Protein AF-A0A813E213-F1 (afdb_monomer_lite)

Organism: Polarella glacialis (NCBI:txid89957)

Secondary structure (DSSP, 8-state):
------GGG-HHHHHHHTT----EEEEE-GGGTGGGT---SS-TTTSGGGG-GGG--SSGGGGGBHHHHHH--HHHHHHHHHSS--SPPP-HHHHHHHHHHHTT-EEEEEE---S-HHHHTT--TTTEEETTEEEEEEEETTT--EE-HHHHHHHHHTT---B-TTS-BEEEEEPPBTSPPPHHHHHHHHHHHTT-SEEEEES----STTTTTHHHHS-TTS-EEEEESS--GGG---TT-EEEES-HHHHHHHSHHHHHTTTTTHHHHHHHHHHHHT-TT-HHHHHHHHHHHHHHHTT---HHHHHHHHHHHHHHTTSTTTHHHHHHSTHHHHHHHHHHHHGGG--HHHHHHHHHHHHHHHHTTS----HHHHHHHHHHHHHHHHH-TTS-GGGG---

InterPro domains:
  IPR003000 Sirtuin family [PF02146] (29-210)
  IPR026590 Sirtuin family, catalytic core domain [PS50305] (2-296)
  IPR026591 Sirtuin, catalytic core small domain superfamily [G3DSA:3.30.1600.10] (35-182)
  IPR029035 DHS-like NAD/FAD-binding domain superfamily [SSF52467] (14-254)
  IPR050134 NAD-dependent sirtuin protein deacylases [PTHR11085] (22-253)

Sequence (399 aa):
MEGTEDLDSHPIVQRLRRGEFCNVVVLAGAGISVSAGIPDFRSPGTGLYENLQEYDLPEPEAIFSLSYFRQNPEPFTRLAKELWPVDAQPTVSHLFVRVLERKGFLRRHFTQNIDGLDSAAGISEQRLVKAHGSFGAGHCIDCNRAFHEDRLREHIFGGKVARCSCKGLVKPDIVFFGEDLPAKFRTCSKQDFDRCDLVLCMGTSLQVEPFASLVTRAPACVPRILINLNLPEAFRRRPADLVLLGECDHMIWKEDTLMLILQNTSASSLAWSFAKLGVQDSGELFQALAEELEGRLAGELTAQGLANVAWAFGTAAGLASFARTAEQSGLFRVIAREAAGKLRTFRPKELTNLLQAFARAKDTGSLQMAPELQQLLEASVKTVAEKAPDCDPRDLCIL

pLDDT: mean 80.22, std 14.85, range [29.75, 98.62]

Radius of gyration: 25.27 Å; chains: 1; bounding box: 57×55×79 Å

Structure (mmCIF, N/CA/C/O backbone):
data_AF-A0A813E213-F1
#
_entry.id   AF-A0A813E213-F1
#
loop_
_atom_site.group_PDB
_atom_site.id
_atom_site.type_symbol
_atom_site.label_atom_id
_atom_site.label_alt_id
_atom_site.label_comp_id
_atom_site.label_asym_id
_atom_site.label_entity_id
_atom_site.label_seq_id
_atom_site.pdbx_PDB_ins_code
_atom_site.Cartn_x
_atom_site.Cartn_y
_atom_site.Cartn_z
_atom_site.occupancy
_atom_site.B_iso_or_equiv
_atom_site.auth_seq_id
_atom_site.auth_comp_id
_atom_site.auth_asym_id
_atom_site.auth_atom_id
_atom_site.pdbx_PDB_model_num
ATOM 1 N N . MET A 1 1 ? 26.684 -13.477 3.607 1.00 29.75 1 MET A N 1
ATOM 2 C CA . MET A 1 1 ? 26.807 -12.976 2.224 1.00 29.75 1 MET A CA 1
ATOM 3 C C . MET A 1 1 ? 25.872 -13.809 1.369 1.00 29.75 1 MET A C 1
ATOM 5 O O . MET A 1 1 ? 26.283 -14.846 0.869 1.00 29.75 1 MET A O 1
ATOM 9 N N . GLU A 1 2 ? 24.597 -13.432 1.309 1.00 32.31 2 GLU A N 1
ATOM 10 C CA . GLU A 1 2 ? 23.668 -14.016 0.338 1.00 32.31 2 GLU A CA 1
ATOM 11 C C . GLU A 1 2 ? 23.851 -13.259 -0.974 1.00 32.31 2 GLU A C 1
ATOM 13 O O . GLU A 1 2 ? 23.888 -12.029 -0.982 1.00 32.31 2 GLU A O 1
ATOM 18 N N . GLY A 1 3 ? 24.104 -14.009 -2.047 1.00 36.16 3 GLY A N 1
ATOM 19 C CA . GLY A 1 3 ? 24.396 -13.460 -3.362 1.00 36.16 3 GLY A CA 1
ATOM 20 C C . GLY A 1 3 ? 23.239 -12.600 -3.844 1.00 36.16 3 GLY A C 1
ATOM 21 O O . GLY A 1 3 ? 22.085 -13.014 -3.784 1.00 36.16 3 GLY A O 1
ATOM 22 N N . THR A 1 4 ? 23.562 -11.404 -4.321 1.00 44.28 4 THR A N 1
ATOM 23 C CA . THR A 1 4 ? 22.661 -10.600 -5.138 1.00 44.28 4 THR A CA 1
ATOM 24 C C . THR A 1 4 ? 22.302 -11.441 -6.360 1.00 44.28 4 THR A C 1
ATOM 26 O O . THR A 1 4 ? 23.140 -11.617 -7.246 1.00 44.28 4 THR A O 1
ATOM 29 N N . GLU A 1 5 ? 21.110 -12.046 -6.363 1.00 57.72 5 GLU A N 1
ATOM 30 C CA . GLU A 1 5 ? 20.527 -12.608 -7.580 1.00 57.72 5 GLU A CA 1
ATOM 31 C C . GLU A 1 5 ? 20.592 -11.513 -8.646 1.00 57.72 5 GLU A C 1
ATOM 33 O O . GLU A 1 5 ? 20.189 -10.376 -8.396 1.00 57.72 5 GLU A O 1
ATOM 38 N N . ASP A 1 6 ? 21.165 -11.837 -9.804 1.00 69.00 6 ASP A N 1
ATOM 39 C CA . ASP A 1 6 ? 21.170 -10.934 -10.947 1.00 69.00 6 ASP A CA 1
ATOM 40 C C . ASP A 1 6 ? 19.717 -10.698 -11.368 1.00 69.00 6 ASP A C 1
ATOM 42 O O . ASP A 1 6 ? 19.072 -11.546 -11.993 1.00 69.00 6 ASP A O 1
ATOM 46 N N . LEU A 1 7 ? 19.173 -9.561 -10.937 1.00 72.75 7 LEU A N 1
ATOM 47 C CA . LEU A 1 7 ? 17.757 -9.281 -11.067 1.00 72.75 7 LEU A CA 1
ATOM 48 C C . LEU A 1 7 ? 17.346 -9.206 -12.541 1.00 72.75 7 LEU A C 1
ATOM 50 O O . LEU A 1 7 ? 16.249 -9.637 -12.892 1.00 72.75 7 LEU A O 1
ATOM 54 N N . ASP A 1 8 ? 18.242 -8.742 -13.413 1.00 70.06 8 ASP A N 1
ATOM 55 C CA . ASP A 1 8 ? 17.998 -8.596 -14.847 1.00 70.06 8 ASP A CA 1
ATOM 56 C C . ASP A 1 8 ? 17.714 -9.932 -15.542 1.00 70.06 8 ASP A C 1
ATOM 58 O O . ASP A 1 8 ? 16.922 -9.993 -16.494 1.00 70.06 8 ASP A O 1
ATOM 62 N N . SER A 1 9 ? 18.320 -11.017 -15.057 1.00 77.25 9 SER A N 1
ATOM 63 C CA . SER A 1 9 ? 18.093 -12.365 -15.575 1.00 77.25 9 SER A CA 1
ATOM 64 C C . SER A 1 9 ? 16.947 -13.106 -14.879 1.00 77.25 9 SER A C 1
ATOM 66 O O . SER A 1 9 ? 16.519 -14.156 -15.371 1.00 77.25 9 SER A O 1
ATOM 68 N N . HIS A 1 10 ? 16.371 -12.555 -13.803 1.00 84.62 10 HIS A N 1
ATOM 69 C CA . HIS A 1 10 ? 15.292 -13.214 -13.072 1.00 84.62 10 HIS A CA 1
ATOM 70 C C . HIS A 1 10 ? 14.034 -13.393 -13.961 1.00 84.62 10 HIS A C 1
ATOM 72 O O . HIS A 1 10 ? 13.552 -12.436 -14.579 1.00 84.62 10 HIS A O 1
ATOM 78 N N . PRO A 1 11 ? 13.406 -14.586 -14.015 1.00 87.50 11 PRO A N 1
ATOM 79 C CA . PRO A 1 11 ? 12.285 -14.842 -14.926 1.00 87.50 11 PRO A CA 1
ATOM 80 C C . PRO A 1 11 ? 11.088 -13.903 -14.737 1.00 87.50 11 PRO A C 1
ATOM 82 O O . PRO A 1 11 ? 10.507 -13.439 -15.717 1.00 87.50 11 PRO A O 1
ATOM 85 N N . ILE A 1 12 ? 10.718 -13.583 -13.488 1.00 88.56 12 ILE A N 1
ATOM 86 C CA . ILE A 1 12 ? 9.632 -12.622 -13.209 1.00 88.56 12 ILE A CA 1
ATOM 87 C C . ILE A 1 12 ? 9.958 -11.243 -13.797 1.00 88.56 12 ILE A C 1
ATOM 89 O O . ILE A 1 12 ? 9.104 -10.627 -14.429 1.00 88.56 12 ILE A O 1
ATOM 93 N N . VAL A 1 13 ? 11.201 -10.792 -13.639 1.00 81.81 13 VAL A N 1
ATOM 94 C CA . VAL A 1 13 ? 11.687 -9.492 -14.111 1.00 81.81 13 VAL A CA 1
ATOM 95 C C . VAL A 1 13 ? 11.609 -9.408 -15.632 1.00 81.81 13 VAL A C 1
ATOM 97 O O . VAL A 1 13 ? 11.045 -8.456 -16.173 1.00 81.81 13 VAL A O 1
ATOM 100 N N . GLN A 1 14 ? 12.061 -10.444 -16.337 1.00 81.25 14 GLN A N 1
ATOM 101 C CA . GLN A 1 14 ? 11.956 -10.490 -17.796 1.00 81.25 14 GLN A CA 1
ATOM 102 C C . GLN A 1 14 ? 10.503 -10.459 -18.287 1.00 81.25 14 GLN A C 1
ATOM 104 O O . GLN A 1 14 ? 10.191 -9.776 -19.263 1.00 81.25 14 GLN A O 1
ATOM 109 N N . ARG A 1 15 ? 9.596 -11.168 -17.607 1.00 85.31 15 ARG A N 1
ATOM 110 C CA . ARG A 1 15 ? 8.165 -11.188 -17.953 1.00 85.31 15 ARG A CA 1
ATOM 111 C C . ARG A 1 15 ? 7.474 -9.852 -17.664 1.00 85.31 15 ARG A C 1
ATOM 113 O O . ARG A 1 15 ? 6.636 -9.426 -18.457 1.00 85.31 15 ARG A O 1
ATOM 120 N N . LEU A 1 16 ? 7.860 -9.168 -16.582 1.00 78.31 16 LEU A N 1
ATOM 121 C CA . LEU A 1 16 ? 7.416 -7.803 -16.270 1.00 78.31 16 LEU A CA 1
ATOM 122 C C . LEU A 1 16 ? 7.831 -6.826 -17.378 1.00 78.31 16 LEU A C 1
ATOM 124 O O . LEU A 1 16 ? 6.984 -6.094 -17.883 1.00 78.31 16 LEU A O 1
ATOM 128 N N . ARG A 1 17 ? 9.097 -6.873 -17.821 1.00 73.62 17 ARG A N 1
ATOM 129 C CA . ARG A 1 17 ? 9.621 -6.033 -18.919 1.00 73.62 17 ARG A CA 1
ATOM 130 C C . ARG A 1 17 ? 8.889 -6.257 -20.242 1.00 73.62 17 ARG A C 1
ATOM 132 O O . ARG A 1 17 ? 8.698 -5.318 -21.007 1.00 73.62 17 ARG A O 1
ATOM 139 N N . ARG A 1 18 ? 8.460 -7.493 -20.508 1.00 76.38 18 ARG A N 1
ATOM 140 C CA . ARG A 1 18 ? 7.677 -7.853 -21.703 1.00 76.38 18 ARG A CA 1
ATOM 141 C C . ARG A 1 18 ? 6.177 -7.553 -21.571 1.00 76.38 18 ARG A C 1
ATOM 143 O O . ARG A 1 18 ? 5.450 -7.741 -22.541 1.00 76.38 18 ARG A O 1
ATOM 150 N N . GLY A 1 19 ? 5.713 -7.076 -20.411 1.00 75.38 19 GLY A N 1
ATOM 151 C CA . GLY A 1 19 ? 4.305 -6.749 -20.170 1.00 75.38 19 GLY A CA 1
ATOM 152 C C . GLY A 1 19 ? 3.379 -7.969 -20.175 1.00 75.38 19 GLY A C 1
ATOM 153 O O . GLY A 1 19 ? 2.216 -7.850 -20.545 1.00 75.38 19 GLY A O 1
ATOM 154 N N . GLU A 1 20 ? 3.886 -9.149 -19.807 1.00 85.06 20 GLU A N 1
ATOM 155 C CA . GLU A 1 20 ? 3.131 -10.411 -19.893 1.00 85.06 20 GLU A CA 1
ATOM 156 C C . GLU A 1 20 ? 2.098 -10.603 -18.775 1.00 85.06 20 GLU A C 1
ATOM 158 O O . GLU A 1 20 ? 1.229 -11.467 -18.877 1.00 85.06 20 GLU A O 1
ATOM 163 N N . PHE A 1 21 ? 2.211 -9.848 -17.685 1.00 88.31 21 PHE A N 1
ATOM 164 C CA . PHE A 1 21 ? 1.240 -9.878 -16.595 1.00 88.31 21 PHE A CA 1
ATOM 165 C C . PHE A 1 21 ? 0.106 -8.912 -16.909 1.00 88.31 21 PHE A C 1
ATOM 167 O O . PHE A 1 21 ? 0.364 -7.820 -17.389 1.00 88.31 21 PHE A O 1
ATOM 174 N N . CYS A 1 22 ? -1.139 -9.295 -16.653 1.00 88.00 22 CYS A N 1
ATOM 175 C CA . CYS A 1 22 ? -2.335 -8.483 -16.908 1.00 88.00 22 CYS A CA 1
ATOM 176 C C . CYS A 1 22 ? -3.311 -8.495 -15.720 1.00 88.00 22 CYS A C 1
ATOM 178 O O . CYS A 1 22 ? -4.283 -7.741 -15.709 1.00 88.00 22 CYS A O 1
ATOM 180 N N . ASN A 1 23 ? -3.084 -9.361 -14.728 1.00 94.75 23 ASN A N 1
ATOM 181 C CA . ASN A 1 23 ? -3.955 -9.555 -13.579 1.00 94.75 23 ASN A CA 1
ATOM 182 C C . ASN A 1 23 ? -3.146 -9.575 -12.276 1.00 94.75 23 ASN A C 1
ATOM 184 O O . ASN A 1 23 ? -3.194 -10.535 -11.502 1.00 94.75 23 ASN A O 1
ATOM 188 N N . VAL A 1 24 ? -2.436 -8.480 -12.009 1.00 95.62 24 VAL A N 1
ATOM 189 C CA . VAL A 1 24 ? -1.610 -8.327 -10.810 1.00 95.62 24 VAL A CA 1
ATOM 190 C C . VAL A 1 24 ? -2.493 -8.093 -9.586 1.00 95.62 24 VAL A C 1
ATOM 192 O O . VAL A 1 24 ? -3.294 -7.152 -9.555 1.00 95.62 24 VAL A O 1
ATOM 195 N N . VAL A 1 25 ? -2.342 -8.933 -8.564 1.00 98.44 25 VAL A N 1
ATOM 196 C CA . VAL A 1 25 ? -2.935 -8.722 -7.238 1.00 98.44 25 VAL A CA 1
ATOM 197 C C . VAL A 1 25 ? -1.868 -8.168 -6.307 1.00 98.44 25 VAL A C 1
ATOM 199 O O . VAL A 1 25 ? -0.845 -8.810 -6.085 1.00 98.44 25 VAL A O 1
ATOM 202 N N . VAL A 1 26 ? -2.116 -6.987 -5.750 1.00 98.31 26 VAL A N 1
ATOM 203 C CA . VAL A 1 26 ? -1.237 -6.349 -4.768 1.00 98.31 26 VAL A CA 1
ATOM 204 C C . VAL A 1 26 ? -1.792 -6.579 -3.364 1.00 98.31 26 VAL A C 1
ATOM 206 O O . VAL A 1 26 ? -2.993 -6.420 -3.140 1.00 98.31 26 VAL A O 1
ATOM 209 N N . LEU A 1 27 ? -0.920 -6.974 -2.438 1.00 98.62 27 LEU A N 1
ATOM 210 C CA . LEU A 1 27 ? -1.171 -7.091 -1.004 1.00 98.62 27 LEU A CA 1
ATOM 211 C C . LEU A 1 27 ? -0.269 -6.084 -0.292 1.00 98.62 27 LEU A C 1
ATOM 213 O O . LEU A 1 27 ? 0.950 -6.243 -0.326 1.00 98.62 27 LEU A O 1
ATOM 217 N N . ALA A 1 28 ? -0.848 -5.068 0.340 1.00 98.12 28 ALA A N 1
ATOM 218 C CA . ALA A 1 28 ? -0.089 -4.032 1.030 1.00 98.12 28 ALA A CA 1
ATOM 219 C C . ALA A 1 28 ? -0.465 -3.891 2.505 1.00 98.12 28 ALA A C 1
ATOM 221 O O . ALA A 1 28 ? -1.622 -4.077 2.891 1.00 98.12 28 ALA A O 1
ATOM 222 N N . GLY A 1 29 ? 0.531 -3.535 3.313 1.00 96.88 29 GLY A N 1
ATOM 223 C CA . GLY A 1 29 ? 0.366 -3.153 4.712 1.00 96.88 29 GLY A CA 1
ATOM 224 C C . GLY A 1 29 ? 1.111 -1.865 5.050 1.00 96.88 29 GLY A C 1
ATOM 225 O O . GLY A 1 29 ? 1.532 -1.121 4.166 1.00 96.88 29 GLY A O 1
ATOM 226 N N . ALA A 1 30 ? 1.273 -1.596 6.343 1.00 93.25 30 ALA A N 1
ATOM 227 C CA . ALA A 1 30 ? 1.701 -0.284 6.826 1.00 93.25 30 ALA A CA 1
ATOM 228 C C . ALA A 1 30 ? 3.100 0.143 6.345 1.00 93.25 30 ALA A C 1
ATOM 230 O O . ALA A 1 30 ? 3.371 1.333 6.230 1.00 93.25 30 ALA A O 1
ATOM 231 N N . GLY A 1 31 ? 3.964 -0.806 5.972 1.00 94.00 31 GLY A N 1
ATOM 232 C CA . GLY A 1 31 ? 5.303 -0.530 5.455 1.00 94.00 31 GLY A CA 1
ATOM 233 C C . GLY A 1 31 ? 5.328 0.304 4.169 1.00 94.00 31 GLY A C 1
ATOM 234 O O . GLY A 1 31 ? 6.345 0.932 3.895 1.00 94.00 31 GLY A O 1
ATOM 235 N N . ILE A 1 32 ? 4.231 0.362 3.397 1.00 92.88 32 ILE A N 1
ATOM 236 C CA . ILE A 1 32 ? 4.151 1.251 2.223 1.00 92.88 32 ILE A CA 1
ATOM 237 C C . ILE A 1 32 ? 3.863 2.716 2.588 1.00 92.88 32 ILE A C 1
ATOM 239 O O . ILE A 1 32 ? 4.022 3.579 1.729 1.00 92.88 32 ILE A O 1
ATOM 243 N N . SER A 1 33 ? 3.448 3.000 3.828 1.00 90.31 33 SER A N 1
ATOM 244 C CA . SER A 1 33 ? 3.077 4.339 4.322 1.00 90.31 33 SER A CA 1
ATOM 245 C C . SER A 1 33 ? 4.135 4.966 5.241 1.00 90.31 33 SER A C 1
ATOM 247 O O . SER A 1 33 ? 4.025 6.143 5.573 1.00 90.31 33 SER A O 1
ATOM 249 N N . VAL A 1 34 ? 5.188 4.224 5.612 1.00 87.19 34 VAL A N 1
ATOM 250 C CA . VAL A 1 34 ? 6.229 4.691 6.550 1.00 87.19 34 VAL A CA 1
ATOM 251 C C . VAL A 1 34 ? 6.939 5.953 6.053 1.00 87.19 34 VAL A C 1
ATOM 253 O O . VAL A 1 34 ? 7.119 6.897 6.819 1.00 87.19 34 VAL A O 1
ATOM 256 N N . SER A 1 35 ? 7.273 6.032 4.761 1.00 80.94 35 SER A N 1
ATOM 257 C CA . SER A 1 35 ? 7.911 7.219 4.167 1.00 80.94 35 SER A CA 1
ATOM 258 C C . SER A 1 35 ? 6.988 8.445 4.077 1.00 80.94 35 SER A C 1
ATOM 260 O O . SER A 1 35 ? 7.476 9.549 3.857 1.00 80.94 35 SER A O 1
ATOM 262 N N . ALA A 1 36 ? 5.675 8.286 4.297 1.00 75.38 36 ALA A N 1
ATOM 263 C CA . ALA A 1 36 ? 4.730 9.399 4.446 1.00 75.38 36 ALA A CA 1
ATOM 264 C C . ALA A 1 36 ? 4.659 9.939 5.888 1.00 75.38 36 ALA A C 1
ATOM 266 O O . ALA A 1 36 ? 3.814 10.782 6.182 1.00 75.38 36 ALA A O 1
ATOM 267 N N . GLY A 1 37 ? 5.509 9.444 6.796 1.00 79.88 37 GLY A N 1
ATOM 268 C CA . GLY A 1 37 ? 5.506 9.822 8.211 1.00 79.88 37 GLY A CA 1
ATOM 269 C C . GLY A 1 37 ? 4.437 9.110 9.044 1.00 79.88 37 GLY A C 1
ATOM 270 O O . GLY A 1 37 ? 4.230 9.476 10.198 1.00 79.88 37 GLY A O 1
ATOM 271 N N . ILE A 1 38 ? 3.764 8.098 8.486 1.00 81.69 38 ILE A N 1
ATOM 272 C CA . ILE A 1 38 ? 2.785 7.283 9.209 1.00 81.69 38 ILE A CA 1
ATOM 273 C C . ILE A 1 38 ? 3.515 6.061 9.777 1.00 81.69 38 ILE A C 1
ATOM 275 O O . ILE A 1 38 ? 3.966 5.222 8.992 1.00 81.69 38 ILE A O 1
ATOM 279 N N . PRO A 1 39 ? 3.655 5.932 11.109 1.00 78.25 39 PRO A N 1
ATOM 280 C CA . PRO A 1 39 ? 4.337 4.788 11.696 1.00 78.25 39 PRO A CA 1
ATOM 281 C C . PRO A 1 39 ? 3.576 3.500 11.384 1.00 78.25 39 PRO A C 1
ATOM 283 O O . PRO A 1 39 ? 2.344 3.481 11.291 1.00 78.25 39 PRO A O 1
ATOM 286 N N . ASP A 1 40 ? 4.310 2.398 11.246 1.00 79.44 40 ASP A N 1
ATOM 287 C CA . ASP A 1 40 ? 3.671 1.091 11.222 1.00 79.44 40 ASP A CA 1
ATOM 288 C C . ASP A 1 40 ? 3.195 0.693 12.630 1.00 79.44 40 ASP A C 1
ATOM 290 O O . ASP A 1 40 ? 3.345 1.427 13.604 1.00 79.44 40 ASP A O 1
ATOM 294 N N . PHE A 1 41 ? 2.585 -0.482 12.761 1.00 79.44 41 PHE A N 1
ATOM 295 C CA . PHE A 1 41 ? 2.069 -0.915 14.058 1.00 79.44 41 PHE A CA 1
ATOM 296 C C . PHE A 1 41 ? 3.130 -1.563 14.956 1.00 79.44 41 PHE A C 1
ATOM 298 O O . PHE A 1 41 ? 2.995 -1.513 16.174 1.00 79.44 41 PHE A O 1
ATOM 305 N N . ARG A 1 42 ? 4.138 -2.225 14.375 1.00 78.88 42 ARG A N 1
ATOM 306 C CA . ARG A 1 42 ? 4.906 -3.294 15.046 1.00 78.88 42 ARG A CA 1
ATOM 307 C C . ARG A 1 42 ? 6.425 -3.135 14.981 1.00 78.88 42 ARG A C 1
ATOM 309 O O . ARG A 1 42 ? 7.115 -3.959 15.575 1.00 78.88 42 ARG A O 1
ATOM 316 N N . SER A 1 43 ? 6.956 -2.163 14.241 1.00 77.94 43 SER A N 1
ATOM 317 C CA . SER A 1 43 ? 8.403 -1.984 14.129 1.00 77.94 43 SER A CA 1
ATOM 318 C C . SER A 1 43 ? 9.009 -1.589 15.477 1.00 77.94 43 SER A C 1
ATOM 320 O O . SER A 1 43 ? 8.495 -0.677 16.125 1.00 77.94 43 SER A O 1
ATOM 322 N N . PRO A 1 44 ? 10.111 -2.231 15.901 1.00 73.00 44 PRO A N 1
ATOM 323 C CA . PRO A 1 44 ? 10.781 -1.856 17.136 1.00 73.00 44 PRO A CA 1
ATOM 324 C C . PRO A 1 44 ? 11.282 -0.407 17.109 1.00 73.00 44 PRO A C 1
ATOM 326 O O . PRO A 1 44 ? 11.877 0.030 16.124 1.00 73.00 44 PRO A O 1
ATOM 329 N N . GLY A 1 45 ? 11.068 0.336 18.189 1.00 71.25 45 GLY A N 1
ATOM 330 C CA . GLY A 1 45 ? 11.473 1.729 18.390 1.00 71.25 45 GLY A CA 1
ATOM 331 C C . GLY A 1 45 ? 10.584 2.791 17.732 1.00 71.25 45 GLY A C 1
ATOM 332 O O . GLY A 1 45 ? 10.655 3.955 18.123 1.00 71.25 45 GLY A O 1
ATOM 333 N N . THR A 1 46 ? 9.772 2.435 16.732 1.00 73.56 46 THR A N 1
ATOM 334 C CA . THR A 1 46 ? 8.990 3.401 15.928 1.00 73.56 46 THR A CA 1
ATOM 335 C C . THR A 1 46 ? 7.527 3.015 15.720 1.00 73.56 46 THR A C 1
ATOM 337 O O . THR A 1 46 ? 6.727 3.861 15.320 1.00 73.56 46 THR A O 1
ATOM 340 N N . GLY A 1 47 ? 7.163 1.759 15.981 1.00 75.62 47 GLY A N 1
ATOM 341 C CA . GLY A 1 47 ? 5.820 1.236 15.780 1.00 75.62 47 GLY A CA 1
ATOM 342 C C . GLY A 1 47 ? 4.819 1.780 16.795 1.00 75.62 47 GLY A C 1
ATOM 343 O O . GLY A 1 47 ? 5.147 2.037 17.954 1.00 75.62 47 GLY A O 1
ATOM 344 N N . LEU A 1 48 ? 3.565 1.912 16.366 1.00 80.00 48 LEU A N 1
ATOM 345 C CA . LEU A 1 48 ? 2.484 2.469 17.173 1.00 80.00 48 LEU A CA 1
ATOM 346 C C . LEU A 1 48 ? 2.364 1.791 18.543 1.00 80.00 48 LEU A C 1
ATOM 348 O O . LEU A 1 48 ? 2.224 2.485 19.543 1.00 80.00 48 LEU A O 1
ATOM 352 N N . TYR A 1 49 ? 2.451 0.456 18.601 1.00 80.19 49 TYR A N 1
ATOM 353 C CA . TYR A 1 49 ? 2.256 -0.309 19.836 1.00 80.19 49 TYR A CA 1
ATOM 354 C C . TYR A 1 49 ? 3.292 -0.028 20.928 1.00 80.19 49 TYR A C 1
ATOM 356 O O . TYR A 1 49 ? 2.976 -0.193 22.106 1.00 80.19 49 TYR A O 1
ATOM 364 N N . GLU A 1 50 ? 4.491 0.441 20.578 1.00 76.38 50 GLU A N 1
ATOM 365 C CA . GLU A 1 50 ? 5.498 0.821 21.572 1.00 76.38 50 GLU A CA 1
ATOM 366 C C . GLU A 1 50 ? 5.228 2.180 22.215 1.00 76.38 50 GLU A C 1
ATOM 368 O O . GLU A 1 50 ? 5.773 2.454 23.276 1.00 76.38 50 GLU A O 1
ATOM 373 N N . ASN A 1 51 ? 4.362 3.003 21.624 1.00 73.12 51 ASN A N 1
ATOM 374 C CA . ASN A 1 51 ? 4.037 4.340 22.122 1.00 73.12 51 ASN A CA 1
ATOM 375 C C . ASN A 1 51 ? 2.685 4.387 22.854 1.00 73.12 51 ASN A C 1
ATOM 377 O O . ASN A 1 51 ? 2.174 5.463 23.146 1.00 73.12 51 ASN A O 1
ATOM 381 N N . LEU A 1 52 ? 2.088 3.228 23.169 1.00 82.31 52 LEU A N 1
ATOM 382 C CA . LEU A 1 52 ? 0.771 3.156 23.813 1.00 82.31 52 LEU A CA 1
ATOM 383 C C . LEU A 1 52 ? 0.812 3.032 25.346 1.00 82.31 52 LEU A C 1
ATOM 385 O O . LEU A 1 52 ? -0.234 2.792 25.953 1.00 82.31 52 LEU A O 1
ATOM 389 N N . GLN A 1 53 ? 1.971 3.185 26.003 1.00 77.81 53 GLN A N 1
ATOM 390 C CA . GLN A 1 53 ? 2.049 2.973 27.461 1.00 77.81 53 GLN A CA 1
ATOM 391 C C . GLN A 1 53 ? 1.156 3.940 28.256 1.00 77.81 53 GLN A C 1
ATOM 393 O O . GLN A 1 53 ? 0.677 3.588 29.331 1.00 77.81 53 GLN A O 1
ATOM 398 N N . GLU A 1 54 ? 0.875 5.134 27.726 1.00 80.81 54 GLU A N 1
ATOM 399 C CA . GLU A 1 54 ? 0.001 6.127 28.370 1.00 80.81 54 GLU A CA 1
ATOM 400 C C . GLU A 1 54 ? -1.482 5.712 28.461 1.00 80.81 54 GLU A C 1
ATOM 402 O O . GLU A 1 54 ? -2.282 6.370 29.134 1.00 80.81 54 GLU A O 1
ATOM 407 N N . TYR A 1 55 ? -1.872 4.645 27.759 1.00 82.75 55 TYR A N 1
ATOM 408 C CA . TYR A 1 55 ? -3.256 4.185 27.678 1.00 82.75 55 TYR A CA 1
ATOM 409 C C . TYR A 1 55 ? -3.604 3.087 28.694 1.00 82.75 55 TYR A C 1
ATOM 411 O O . TYR A 1 55 ? -4.771 2.702 28.747 1.00 82.75 55 TYR A O 1
ATOM 419 N N . ASP A 1 56 ? -2.631 2.618 29.491 1.00 83.94 56 ASP A N 1
ATOM 420 C CA . ASP A 1 56 ? -2.793 1.567 30.517 1.00 83.94 56 ASP A CA 1
ATOM 421 C C . ASP A 1 56 ? -3.565 0.342 29.986 1.00 83.94 56 ASP A C 1
ATOM 423 O O . ASP A 1 56 ? -4.578 -0.110 30.526 1.00 83.94 56 ASP A O 1
ATOM 427 N N . LEU A 1 57 ? -3.128 -0.141 28.819 1.00 87.44 57 LEU A N 1
ATOM 428 C CA . LEU A 1 57 ? -3.762 -1.250 28.114 1.00 87.44 57 LEU A CA 1
ATOM 429 C C . LEU A 1 57 ? -3.265 -2.592 28.673 1.00 87.44 57 LEU A C 1
ATOM 431 O O . LEU A 1 57 ? -2.080 -2.716 28.980 1.00 87.44 57 LEU A O 1
ATOM 435 N N . PRO A 1 58 ? -4.121 -3.632 28.733 1.00 87.62 58 PRO A N 1
ATOM 436 C CA . PRO A 1 58 ? -3.683 -4.974 29.125 1.00 87.62 58 PRO A CA 1
ATOM 437 C C . PRO A 1 58 ? -2.666 -5.560 28.133 1.00 87.62 58 PRO A C 1
ATOM 439 O O . PRO A 1 58 ? -1.743 -6.267 28.525 1.00 87.62 58 PRO A O 1
ATOM 442 N N . GLU A 1 59 ? -2.838 -5.236 26.854 1.00 87.81 59 GLU A N 1
ATOM 443 C CA . GLU A 1 59 ? -1.932 -5.531 25.748 1.00 87.81 59 GLU A CA 1
ATOM 444 C C . GLU A 1 59 ? -2.110 -4.441 24.673 1.00 87.81 59 GLU A C 1
ATOM 446 O O . GLU A 1 59 ? -3.209 -3.879 24.569 1.00 87.81 59 GLU A O 1
ATOM 451 N N . PRO A 1 60 ? -1.080 -4.107 23.875 1.00 85.75 60 PRO A N 1
ATOM 452 C CA . PRO A 1 60 ? -1.170 -3.027 22.888 1.00 85.75 60 PRO A CA 1
ATOM 453 C C . PRO A 1 60 ? -2.313 -3.200 21.878 1.00 85.75 60 PRO A C 1
ATOM 455 O O . PRO A 1 60 ? -2.962 -2.228 21.490 1.00 85.75 60 PRO A O 1
ATOM 458 N N . GLU A 1 61 ? -2.613 -4.437 21.483 1.00 86.75 61 GLU A N 1
ATOM 459 C CA . GLU A 1 61 ? -3.676 -4.783 20.540 1.00 86.75 61 GLU A CA 1
ATOM 460 C C . GLU A 1 61 ? -5.084 -4.495 21.080 1.00 86.75 61 GLU A C 1
ATOM 462 O O . GLU A 1 61 ? -6.013 -4.287 20.290 1.00 86.75 61 GLU A O 1
ATOM 467 N N . AL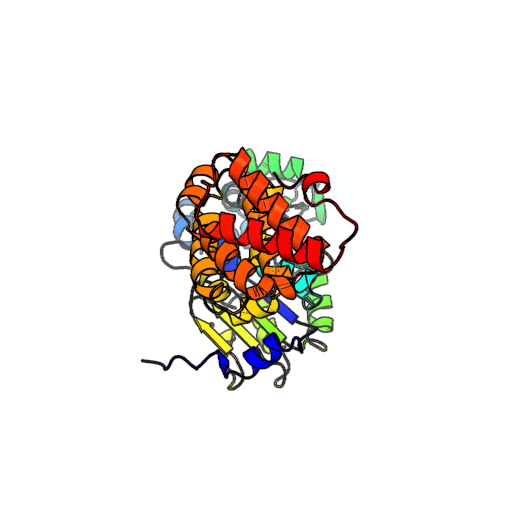A A 1 62 ? -5.255 -4.425 22.406 1.00 91.44 62 ALA A N 1
ATOM 468 C CA . ALA A 1 62 ? -6.553 -4.221 23.042 1.00 91.44 62 ALA A CA 1
ATOM 469 C C . ALA A 1 62 ? -7.218 -2.906 22.611 1.00 91.44 62 ALA A C 1
ATOM 471 O O . ALA A 1 62 ? -8.442 -2.853 22.506 1.00 91.44 62 ALA A O 1
ATOM 472 N N . ILE A 1 63 ? -6.445 -1.866 22.275 1.00 91.69 63 ILE A N 1
ATOM 473 C CA . ILE A 1 63 ? -7.002 -0.584 21.809 1.00 91.69 63 ILE A CA 1
ATOM 474 C C . ILE A 1 63 ? -7.813 -0.715 20.510 1.00 91.69 63 ILE A C 1
ATOM 476 O O . ILE A 1 63 ? -8.720 0.078 20.266 1.00 91.69 63 ILE A O 1
ATOM 480 N N . PHE A 1 64 ? -7.525 -1.744 19.706 1.00 91.94 64 PHE A N 1
ATOM 481 C CA . PHE A 1 64 ? -8.244 -2.082 18.478 1.00 91.94 64 PHE A CA 1
ATOM 482 C C . PHE A 1 64 ? -9.163 -3.300 18.654 1.00 91.94 64 PHE A C 1
ATOM 484 O O . PHE A 1 64 ? -9.596 -3.881 17.665 1.00 91.94 64 PHE A O 1
ATOM 491 N N . SER A 1 65 ? -9.471 -3.722 19.884 1.00 94.81 65 SER A N 1
ATOM 492 C CA . SER A 1 65 ? -10.388 -4.835 20.163 1.00 94.81 65 SER A CA 1
ATOM 493 C C . SER A 1 65 ? -11.815 -4.347 20.382 1.00 94.81 65 SER A C 1
ATOM 495 O O . SER A 1 65 ? -12.061 -3.447 21.189 1.00 94.81 65 SER A O 1
ATOM 497 N N . LEU A 1 66 ? -12.793 -4.947 19.690 1.00 94.94 66 LEU A N 1
ATOM 498 C CA . LEU A 1 66 ? -14.195 -4.537 19.826 1.00 94.94 66 LEU A CA 1
ATOM 499 C C . LEU A 1 66 ? -14.708 -4.767 21.255 1.00 94.94 66 LEU A C 1
ATOM 501 O O . LEU A 1 66 ? -15.495 -3.970 21.773 1.00 94.94 66 LEU A O 1
ATOM 505 N N . SER A 1 67 ? -14.267 -5.846 21.907 1.00 95.69 67 SER A N 1
ATOM 506 C CA . SER A 1 67 ? -14.664 -6.152 23.283 1.00 95.69 67 SER A CA 1
ATOM 507 C C . SER A 1 67 ? -14.091 -5.143 24.276 1.00 95.69 67 SER A C 1
ATOM 509 O O . SER A 1 67 ? -14.806 -4.740 25.193 1.00 95.69 67 SER A O 1
ATOM 511 N N . TYR A 1 68 ? -12.852 -4.691 24.065 1.00 95.81 68 TYR A N 1
ATOM 512 C CA . TYR A 1 68 ? -12.230 -3.650 24.879 1.00 95.81 68 TYR A CA 1
ATOM 513 C C . TYR A 1 68 ? -12.890 -2.291 24.634 1.00 95.81 68 TYR A C 1
ATOM 515 O O . TYR A 1 68 ? -13.285 -1.633 25.588 1.00 95.81 68 TYR A O 1
ATOM 523 N N . PHE A 1 69 ? -13.138 -1.913 23.377 1.00 96.38 69 PHE A N 1
ATOM 524 C CA . PHE A 1 69 ? -13.824 -0.662 23.031 1.00 96.38 69 PHE A CA 1
ATOM 525 C C . PHE A 1 69 ? -15.221 -0.551 23.656 1.00 96.38 69 PHE A C 1
ATOM 527 O O . PHE A 1 69 ? -15.646 0.530 24.054 1.00 96.38 69 PHE A O 1
ATOM 534 N N . ARG A 1 70 ? -15.939 -1.675 23.791 1.00 96.19 70 ARG A N 1
ATOM 535 C CA . ARG A 1 70 ? -17.224 -1.729 24.510 1.00 96.19 70 ARG A CA 1
ATOM 536 C C . ARG A 1 70 ? -17.094 -1.425 26.002 1.00 96.19 70 ARG A C 1
ATOM 538 O O . ARG A 1 70 ? -18.034 -0.879 26.575 1.00 96.19 70 ARG A O 1
ATOM 545 N N . GLN A 1 71 ? -15.977 -1.806 26.618 1.00 95.44 71 GLN A N 1
ATOM 546 C CA . GLN A 1 71 ? -15.711 -1.615 28.045 1.00 95.44 71 GLN A CA 1
ATOM 547 C C . GLN A 1 71 ? -15.120 -0.231 28.334 1.00 95.44 71 GLN A C 1
ATOM 549 O O . GLN A 1 71 ? -15.560 0.430 29.269 1.00 95.44 71 GLN A O 1
ATOM 554 N N . ASN A 1 72 ? -14.153 0.199 27.521 1.00 94.94 72 ASN A N 1
ATOM 555 C CA . ASN A 1 72 ? -13.380 1.426 27.682 1.00 94.94 72 ASN A CA 1
ATOM 556 C C . ASN A 1 72 ? -13.084 2.053 26.299 1.00 94.94 72 ASN A C 1
ATOM 558 O O . ASN A 1 72 ? -12.051 1.759 25.691 1.00 94.94 72 ASN A O 1
ATOM 562 N N . PRO A 1 73 ? -14.000 2.868 25.741 1.00 94.75 73 PRO A N 1
ATOM 563 C CA . PRO A 1 73 ? -13.811 3.522 24.442 1.00 94.75 73 PRO A CA 1
ATOM 564 C C . PRO A 1 73 ? -12.844 4.718 24.467 1.00 94.75 73 PRO A C 1
ATOM 566 O O . PRO A 1 73 ? -12.449 5.212 23.405 1.00 94.75 73 PRO A O 1
ATOM 569 N N . GLU A 1 74 ? -12.486 5.228 25.646 1.00 92.88 74 GLU A N 1
ATOM 570 C CA . GLU A 1 74 ? -11.690 6.443 25.818 1.00 92.88 74 GLU A CA 1
ATOM 571 C C . GLU A 1 74 ? -10.276 6.350 25.209 1.00 92.88 74 GLU A C 1
ATOM 573 O O . GLU A 1 74 ? -9.902 7.290 24.499 1.00 92.88 74 GLU A O 1
ATOM 578 N N . PRO A 1 75 ? -9.490 5.264 25.395 1.00 93.06 75 PRO A N 1
ATOM 579 C CA . PRO A 1 75 ? -8.164 5.128 24.787 1.00 93.06 75 PRO A CA 1
ATOM 580 C C . PRO A 1 75 ? -8.191 5.233 23.265 1.00 93.06 75 PRO A C 1
ATOM 582 O O . PRO A 1 75 ? -7.490 6.063 22.691 1.00 93.06 75 PRO A O 1
ATOM 585 N N . PHE A 1 76 ? -9.070 4.468 22.610 1.00 92.94 76 PHE A N 1
ATOM 586 C CA . PHE A 1 76 ? -9.216 4.543 21.160 1.00 92.94 76 PHE A CA 1
ATOM 587 C C . PHE A 1 76 ? -9.688 5.928 20.712 1.00 92.94 76 PHE A C 1
ATOM 589 O O . PHE A 1 76 ? -9.204 6.434 19.713 1.00 92.94 76 PHE A O 1
ATOM 596 N N . THR A 1 77 ? -10.605 6.570 21.442 1.00 90.06 77 THR A N 1
ATOM 597 C CA . THR A 1 77 ? -11.095 7.913 21.080 1.00 90.06 77 THR A CA 1
ATOM 598 C C . THR A 1 77 ? -9.969 8.951 21.084 1.00 90.06 77 THR A C 1
ATOM 600 O O . THR A 1 77 ? -9.933 9.809 20.203 1.00 90.06 77 THR A O 1
ATOM 603 N N . ARG A 1 78 ? -9.043 8.864 22.049 1.00 88.50 78 ARG A N 1
ATOM 604 C CA . ARG A 1 78 ? -7.843 9.712 22.099 1.00 88.50 78 ARG A CA 1
ATOM 605 C C . ARG A 1 78 ? -6.903 9.409 20.931 1.00 88.50 78 ARG A C 1
ATOM 607 O O . ARG A 1 78 ? -6.596 10.317 20.162 1.00 88.50 78 ARG A O 1
ATOM 614 N N . LEU A 1 79 ? -6.555 8.137 20.743 1.00 88.56 79 LEU A N 1
ATOM 615 C CA . LEU A 1 79 ? -5.658 7.698 19.674 1.00 88.56 79 LEU A CA 1
ATOM 616 C C . LEU A 1 79 ? -6.218 7.988 18.268 1.00 88.56 79 LEU A C 1
ATOM 618 O O . LEU A 1 79 ? -5.486 8.358 17.357 1.00 88.56 79 LEU A O 1
ATOM 622 N N . ALA A 1 80 ? -7.531 7.868 18.072 1.00 88.38 80 ALA A N 1
ATOM 623 C CA . ALA A 1 80 ? -8.190 8.084 16.786 1.00 88.38 80 ALA A CA 1
ATOM 624 C C . ALA A 1 80 ? -7.978 9.497 16.233 1.00 88.38 80 ALA A C 1
ATOM 626 O O . ALA A 1 80 ? -8.089 9.692 15.026 1.00 88.38 80 ALA A O 1
ATOM 627 N N . LYS A 1 81 ? -7.674 10.478 17.092 1.00 85.50 81 LYS A N 1
ATOM 628 C CA . LYS A 1 81 ? -7.307 11.830 16.668 1.00 85.50 81 LYS A CA 1
ATOM 629 C C . LYS A 1 81 ? -5.939 11.857 15.988 1.00 85.50 81 LYS A C 1
ATOM 631 O O . LYS A 1 81 ? -5.781 12.564 15.001 1.00 85.50 81 LYS A O 1
ATOM 636 N N . GLU A 1 82 ? -4.980 11.103 16.512 1.00 80.75 82 GLU A N 1
ATOM 637 C CA . GLU A 1 82 ? -3.618 10.995 15.974 1.00 80.75 82 GLU A CA 1
ATOM 638 C C . GLU A 1 82 ? -3.585 10.153 14.698 1.00 80.75 82 GLU A C 1
ATOM 640 O O . GLU A 1 82 ? -2.837 10.451 13.775 1.00 80.75 82 GLU A O 1
ATOM 645 N N . LEU A 1 83 ? -4.443 9.132 14.625 1.00 79.88 83 LEU A N 1
ATOM 646 C CA . LEU A 1 83 ? -4.589 8.278 13.444 1.00 79.88 83 LEU A CA 1
ATOM 647 C C . LEU A 1 83 ? -5.475 8.883 12.354 1.00 79.88 83 LEU A C 1
ATOM 649 O O . LEU A 1 83 ? -5.561 8.323 11.258 1.00 79.88 83 LEU A O 1
ATOM 653 N N . TRP A 1 84 ? -6.188 9.972 12.652 1.00 78.94 84 TRP A N 1
ATOM 654 C CA . TRP A 1 84 ? -7.062 10.592 11.671 1.00 78.94 84 TRP A CA 1
ATOM 655 C C . TRP A 1 84 ? -6.217 11.066 10.483 1.00 78.94 84 TRP A C 1
ATOM 657 O O . TRP A 1 84 ? -5.230 11.760 10.711 1.00 78.94 84 TRP A O 1
ATOM 667 N N . PRO A 1 85 ? -6.587 10.762 9.227 1.00 67.69 85 PRO A N 1
ATOM 668 C CA . PRO A 1 85 ? -5.801 11.182 8.072 1.00 67.69 85 PRO A CA 1
ATOM 669 C C . PRO A 1 85 ? -5.620 12.710 8.046 1.00 67.69 85 PRO A C 1
ATOM 671 O O . PRO A 1 85 ? -6.588 13.453 7.849 1.00 67.69 85 PRO A O 1
ATOM 674 N N . VAL A 1 86 ? -4.394 13.188 8.266 1.00 64.31 86 VAL A N 1
ATOM 675 C CA . VAL A 1 86 ? -4.000 14.600 8.129 1.00 64.31 86 VAL A CA 1
ATOM 676 C C . VAL A 1 86 ? -2.770 14.706 7.239 1.00 64.31 86 VAL A C 1
ATOM 678 O O . VAL A 1 86 ? -1.793 14.013 7.492 1.00 64.31 86 VAL A O 1
ATOM 681 N N . ASP A 1 87 ? -2.866 15.559 6.210 1.00 68.56 87 ASP A N 1
ATOM 682 C CA . ASP A 1 87 ? -1.844 16.123 5.301 1.00 68.56 87 ASP A CA 1
ATOM 683 C C . ASP A 1 87 ? -0.777 15.203 4.666 1.00 68.56 87 ASP A C 1
ATOM 685 O O . ASP A 1 87 ? -0.051 15.637 3.766 1.00 68.56 87 ASP A O 1
ATOM 689 N N . ALA A 1 88 ? -0.717 13.927 5.047 1.00 74.69 88 ALA A N 1
ATOM 690 C CA . ALA A 1 88 ? 0.206 12.941 4.517 1.00 74.69 88 ALA A CA 1
ATOM 691 C C . ALA A 1 88 ? -0.052 12.717 3.023 1.00 74.69 88 ALA A C 1
ATOM 693 O O . ALA A 1 88 ? -1.188 12.537 2.574 1.00 74.69 88 ALA A O 1
ATOM 694 N N . GLN A 1 89 ? 1.028 12.734 2.247 1.00 78.44 89 GLN A N 1
ATOM 695 C CA . GLN A 1 89 ? 0.975 12.512 0.810 1.00 78.44 89 GLN A CA 1
ATOM 696 C C . GLN A 1 89 ? 1.229 11.037 0.488 1.00 78.44 89 GLN A C 1
ATOM 698 O O . GLN A 1 89 ? 2.014 10.384 1.179 1.00 78.44 89 GLN A O 1
ATOM 703 N N . PRO A 1 90 ? 0.606 10.491 -0.571 1.00 80.44 90 PRO A N 1
ATOM 704 C CA . PRO A 1 90 ? 0.897 9.136 -1.008 1.00 80.44 90 PRO A CA 1
ATOM 705 C C . PRO A 1 90 ? 2.379 8.939 -1.337 1.00 80.44 90 PRO A C 1
ATOM 707 O O . PRO A 1 90 ? 2.994 9.759 -2.020 1.00 80.44 90 PRO A O 1
ATOM 710 N N . THR A 1 91 ? 2.927 7.812 -0.896 1.00 79.06 91 THR A N 1
ATOM 711 C CA . THR A 1 91 ? 4.327 7.431 -1.139 1.00 79.06 91 THR A CA 1
ATOM 712 C C . THR A 1 91 ? 4.551 6.924 -2.566 1.00 79.06 91 THR A C 1
ATOM 714 O O . THR A 1 91 ? 3.605 6.696 -3.333 1.00 79.06 91 THR A O 1
ATOM 717 N N . VAL A 1 92 ? 5.811 6.666 -2.921 1.00 79.88 92 VAL A N 1
ATOM 718 C CA . VAL A 1 92 ? 6.174 6.066 -4.216 1.00 79.88 92 VAL A CA 1
ATOM 719 C C . VAL A 1 92 ? 5.487 4.717 -4.391 1.00 79.88 92 VAL A C 1
ATOM 721 O O . VAL A 1 92 ? 4.978 4.428 -5.473 1.00 79.88 92 VAL A O 1
ATOM 724 N N . SER A 1 93 ? 5.392 3.923 -3.326 1.00 85.69 93 SER A N 1
ATOM 725 C CA . SER A 1 93 ? 4.687 2.642 -3.329 1.00 85.69 93 SER A CA 1
ATOM 726 C C . SER A 1 93 ? 3.213 2.776 -3.723 1.00 85.69 93 SER A C 1
ATOM 728 O O . SER A 1 9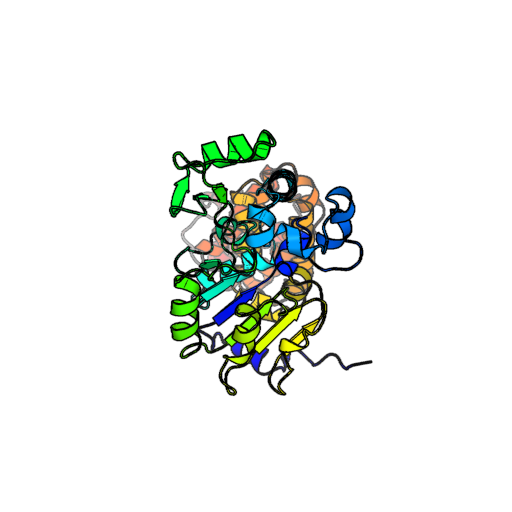3 ? 2.725 2.020 -4.566 1.00 85.69 93 SER A O 1
ATOM 730 N N . HIS A 1 94 ? 2.505 3.778 -3.195 1.00 85.69 94 HIS A N 1
ATOM 731 C CA . HIS A 1 94 ? 1.111 4.039 -3.568 1.00 85.69 94 HIS A CA 1
ATOM 732 C C . HIS A 1 94 ? 0.991 4.461 -5.039 1.00 85.69 94 HIS A C 1
ATOM 734 O O . HIS A 1 94 ? 0.145 3.958 -5.789 1.00 85.69 94 HIS A O 1
ATOM 740 N N . LEU A 1 95 ? 1.874 5.363 -5.481 1.00 80.50 95 LEU A N 1
ATOM 741 C CA . LEU A 1 95 ? 1.915 5.830 -6.866 1.00 80.50 95 LEU A CA 1
ATOM 742 C C . LEU A 1 95 ? 2.257 4.695 -7.838 1.00 80.50 95 LEU A C 1
ATOM 744 O O . LEU A 1 95 ? 1.682 4.624 -8.924 1.00 80.50 95 LEU A O 1
ATOM 748 N N . PHE A 1 96 ? 3.127 3.768 -7.446 1.00 82.38 96 PHE A N 1
ATOM 749 C CA . PHE A 1 96 ? 3.461 2.585 -8.227 1.00 82.38 96 PHE A CA 1
ATOM 750 C C . PHE A 1 96 ? 2.221 1.717 -8.482 1.00 82.38 96 PHE A C 1
ATOM 752 O O . PHE A 1 96 ? 1.916 1.401 -9.635 1.00 82.38 96 PHE A O 1
ATOM 759 N N . VAL A 1 97 ? 1.429 1.423 -7.444 1.00 89.50 97 VAL A N 1
ATOM 760 C CA . VAL A 1 97 ? 0.163 0.681 -7.592 1.00 89.50 97 VAL A CA 1
ATOM 761 C C . VAL A 1 97 ? -0.822 1.435 -8.492 1.00 89.50 97 VAL A C 1
ATOM 763 O O . VAL A 1 97 ? -1.468 0.834 -9.357 1.00 89.50 97 VAL A O 1
ATOM 766 N N . ARG A 1 98 ? -0.898 2.767 -8.374 1.00 84.44 98 ARG A N 1
ATOM 767 C CA . ARG A 1 98 ? -1.697 3.593 -9.289 1.00 84.44 98 ARG A CA 1
ATOM 768 C C . ARG A 1 98 ? -1.228 3.473 -10.740 1.00 84.44 98 ARG A C 1
ATOM 770 O O . ARG A 1 98 ? -2.056 3.452 -11.656 1.00 84.44 98 ARG A O 1
ATOM 777 N N . VAL A 1 99 ? 0.075 3.400 -10.990 1.00 78.12 99 VAL A N 1
ATOM 778 C CA . VAL A 1 99 ? 0.576 3.210 -12.355 1.00 78.12 99 VAL A CA 1
ATOM 779 C C . VAL A 1 99 ? 0.238 1.814 -12.876 1.00 78.12 99 VAL A C 1
ATOM 781 O O . VAL A 1 99 ? -0.192 1.719 -14.027 1.00 78.12 99 VAL A O 1
ATOM 784 N N . LEU A 1 100 ? 0.326 0.762 -12.051 1.00 85.31 100 LEU A N 1
ATOM 785 C CA . LEU A 1 100 ? -0.145 -0.578 -12.434 1.00 85.31 100 LEU A CA 1
ATOM 786 C C . LEU A 1 100 ? -1.607 -0.539 -12.895 1.00 85.31 100 LEU A C 1
ATOM 788 O O . LEU A 1 100 ? -1.958 -1.150 -13.904 1.00 85.31 100 LEU A O 1
ATOM 792 N N . GLU A 1 101 ? -2.461 0.217 -12.203 1.00 85.75 101 GLU A N 1
ATOM 793 C CA . GLU A 1 101 ? -3.849 0.417 -12.622 1.00 85.75 101 GLU A CA 1
ATOM 794 C C . GLU A 1 101 ? -3.955 1.155 -13.957 1.00 85.75 101 GLU A C 1
ATOM 796 O O . GLU A 1 101 ? -4.630 0.681 -14.870 1.00 85.75 101 GLU A O 1
ATOM 801 N N . ARG A 1 102 ? -3.277 2.300 -14.096 1.00 80.69 102 ARG A N 1
ATOM 802 C CA . ARG A 1 102 ? -3.330 3.124 -15.315 1.00 80.69 102 ARG A CA 1
ATOM 803 C C . ARG A 1 102 ? -2.818 2.397 -16.554 1.00 80.69 102 ARG A C 1
ATOM 805 O O . ARG A 1 102 ? -3.281 2.679 -17.655 1.00 80.69 102 ARG A O 1
ATOM 812 N N . LYS A 1 103 ? -1.863 1.487 -16.379 1.00 76.56 103 LYS A N 1
ATOM 813 C CA . LYS A 1 103 ? -1.301 0.656 -17.448 1.00 76.56 103 LYS A CA 1
ATOM 814 C C . LYS A 1 103 ? -2.130 -0.604 -17.728 1.00 76.56 103 LYS A C 1
ATOM 816 O O . LYS A 1 103 ? -1.825 -1.315 -18.675 1.00 76.56 103 LYS A O 1
ATOM 821 N N . GLY A 1 104 ? -3.185 -0.861 -16.950 1.00 83.25 104 GLY A N 1
ATOM 822 C CA . GLY A 1 104 ? -4.086 -2.000 -17.144 1.00 83.25 104 GLY A CA 1
ATOM 823 C C . GLY A 1 104 ? -3.609 -3.313 -16.518 1.00 83.25 104 GLY A C 1
ATOM 824 O O . GLY A 1 104 ? -4.246 -4.337 -16.735 1.00 83.25 104 GLY A O 1
ATOM 825 N N . PHE A 1 105 ? -2.537 -3.289 -15.721 1.00 89.19 105 PHE A N 1
ATOM 826 C CA . PHE A 1 105 ? -1.967 -4.467 -15.064 1.00 89.19 105 PHE A CA 1
ATOM 827 C C . PHE A 1 105 ? -2.681 -4.839 -13.760 1.00 89.19 105 PHE A C 1
ATOM 829 O O . PHE A 1 105 ? -2.774 -6.015 -13.410 1.00 89.19 105 PHE A O 1
ATOM 836 N N . LEU A 1 106 ? -3.168 -3.845 -13.010 1.00 94.38 106 LEU A N 1
ATOM 837 C CA . LEU A 1 106 ? -3.737 -4.071 -11.681 1.00 94.38 106 LEU A CA 1
ATOM 838 C C . LEU A 1 106 ? -5.097 -4.773 -11.768 1.00 94.38 106 LEU A C 1
ATOM 840 O O . LEU A 1 106 ? -6.099 -4.183 -12.183 1.00 94.38 106 LEU A O 1
ATOM 844 N N . ARG A 1 107 ? -5.167 -6.011 -11.272 1.00 97.25 107 ARG A N 1
ATOM 845 C CA . ARG A 1 107 ? -6.431 -6.706 -11.014 1.00 97.25 107 ARG A CA 1
ATOM 846 C C . ARG A 1 107 ? -7.100 -6.149 -9.768 1.00 97.25 107 ARG A C 1
ATOM 848 O O . ARG A 1 107 ? -8.271 -5.760 -9.835 1.00 97.25 107 ARG A O 1
ATOM 855 N N . ARG A 1 108 ? -6.361 -6.137 -8.657 1.00 98.31 108 ARG A N 1
ATOM 856 C CA . ARG A 1 108 ? -6.847 -5.733 -7.339 1.00 98.31 108 ARG A CA 1
ATOM 857 C C . ARG A 1 108 ? -5.708 -5.268 -6.445 1.00 98.31 108 ARG A C 1
ATOM 859 O O . ARG A 1 108 ? -4.635 -5.857 -6.473 1.00 98.31 108 ARG A O 1
ATOM 866 N N . HIS A 1 109 ? -5.992 -4.274 -5.617 1.00 98.56 109 HIS A N 1
ATOM 867 C CA . HIS A 1 109 ? -5.159 -3.848 -4.503 1.00 98.56 109 HIS A CA 1
ATOM 868 C C . HIS A 1 109 ? -5.882 -4.140 -3.188 1.00 98.56 109 HIS A C 1
ATOM 870 O O . HIS A 1 109 ? -6.925 -3.543 -2.912 1.00 98.56 109 HIS A O 1
ATOM 876 N N . PHE A 1 110 ? -5.376 -5.096 -2.412 1.00 98.62 110 PHE A N 1
ATOM 877 C CA . PHE A 1 110 ? -5.826 -5.362 -1.049 1.00 98.62 110 PHE A CA 1
ATOM 878 C C . PHE A 1 110 ? -4.891 -4.634 -0.090 1.00 98.62 110 PHE A C 1
ATOM 880 O O . PHE A 1 110 ? -3.704 -4.945 -0.029 1.00 98.62 110 PHE A O 1
ATOM 887 N N . THR A 1 111 ? -5.437 -3.700 0.678 1.00 98.00 111 THR A N 1
ATOM 888 C CA . THR A 1 111 ? -4.682 -2.911 1.654 1.00 98.00 111 THR A CA 1
ATOM 889 C C . THR A 1 111 ? -5.158 -3.234 3.067 1.00 98.00 111 THR A C 1
ATOM 891 O O . THR A 1 111 ? -6.363 -3.361 3.311 1.00 98.00 111 THR A O 1
ATOM 894 N N . GLN A 1 112 ? -4.217 -3.409 3.993 1.00 96.19 112 GLN A N 1
ATOM 895 C CA . GLN A 1 112 ? -4.481 -3.462 5.436 1.00 96.19 112 GLN A CA 1
ATOM 896 C C . GLN A 1 112 ? -4.557 -2.062 6.052 1.00 96.19 112 GLN A C 1
ATOM 898 O O . GLN A 1 112 ? -4.954 -1.938 7.212 1.00 96.19 112 GLN A O 1
ATOM 903 N N . ASN A 1 113 ? -4.155 -1.037 5.299 1.00 93.88 113 ASN A N 1
ATOM 904 C CA . ASN A 1 113 ? -4.020 0.320 5.795 1.00 93.88 113 ASN A CA 1
ATOM 905 C C . ASN A 1 113 ? -5.382 1.009 5.859 1.00 93.88 113 ASN A C 1
ATOM 907 O O . ASN A 1 113 ? -6.293 0.727 5.077 1.00 93.88 113 ASN A O 1
ATOM 911 N N . ILE A 1 114 ? -5.493 1.928 6.813 1.00 91.62 114 ILE A N 1
ATOM 912 C CA . ILE A 1 114 ? -6.698 2.717 7.102 1.00 91.62 114 ILE A CA 1
ATOM 913 C C . ILE A 1 114 ? -6.472 4.221 6.868 1.00 91.62 114 ILE A C 1
ATOM 915 O O . ILE A 1 114 ? -7.393 5.010 7.067 1.00 91.62 114 ILE A O 1
ATOM 919 N N . ASP A 1 115 ? -5.265 4.596 6.430 1.00 89.00 115 ASP A N 1
ATOM 920 C CA . ASP A 1 115 ? -4.772 5.973 6.260 1.00 89.00 115 ASP A CA 1
ATOM 921 C C . ASP A 1 115 ? -5.410 6.733 5.081 1.00 89.00 115 ASP A C 1
ATOM 923 O O . ASP A 1 115 ? -5.421 7.960 5.058 1.00 89.00 115 ASP A O 1
ATOM 927 N N . GLY A 1 116 ? -5.982 6.020 4.107 1.00 88.19 116 GLY A N 1
ATOM 928 C CA . GLY A 1 116 ? -6.612 6.615 2.927 1.00 88.19 116 GLY A CA 1
ATOM 929 C C . GLY A 1 116 ? -5.642 7.024 1.812 1.00 88.19 116 GLY A C 1
ATOM 930 O O . GLY A 1 116 ? -6.104 7.510 0.773 1.00 88.19 116 GLY A O 1
ATOM 931 N N . LEU A 1 117 ? -4.336 6.773 1.954 1.00 87.69 117 LEU A N 1
ATOM 932 C CA . LEU A 1 117 ? -3.319 7.169 0.972 1.00 87.69 117 LEU A CA 1
ATOM 933 C C . LEU A 1 117 ? -3.490 6.460 -0.377 1.00 87.69 117 LEU A C 1
ATOM 935 O O . LEU A 1 117 ? -3.248 7.057 -1.425 1.00 87.69 117 LEU A O 1
ATOM 939 N N . ASP A 1 118 ? -4.008 5.230 -0.383 1.00 93.69 118 ASP A N 1
ATOM 940 C CA . ASP A 1 118 ? -4.370 4.505 -1.608 1.00 93.69 118 ASP A CA 1
ATOM 941 C C . ASP A 1 118 ? -5.409 5.263 -2.453 1.00 93.69 118 ASP A C 1
ATOM 943 O O . ASP A 1 118 ? -5.300 5.368 -3.679 1.00 93.69 118 ASP A O 1
ATOM 947 N N . SER A 1 119 ? -6.429 5.815 -1.790 1.00 90.25 119 SER A N 1
ATOM 948 C CA . SER A 1 119 ? -7.467 6.618 -2.440 1.00 90.25 119 SER A CA 1
ATOM 949 C C . SER A 1 119 ? -6.918 7.980 -2.870 1.00 90.25 119 SER A C 1
ATOM 951 O O . SER A 1 119 ? -7.208 8.421 -3.982 1.00 90.25 119 SER A O 1
ATOM 953 N N . ALA A 1 120 ? -6.070 8.608 -2.047 1.00 83.50 120 ALA A N 1
ATOM 954 C CA . ALA A 1 120 ? -5.404 9.870 -2.376 1.00 83.50 120 ALA A CA 1
ATOM 955 C C . ALA A 1 120 ? -4.428 9.741 -3.565 1.00 83.50 120 ALA A C 1
ATOM 957 O O . ALA A 1 120 ? -4.346 10.645 -4.394 1.00 83.50 120 ALA A O 1
ATOM 958 N N . ALA A 1 121 ? -3.776 8.584 -3.741 1.00 81.50 121 ALA A N 1
ATOM 959 C CA . ALA A 1 121 ? -2.993 8.258 -4.939 1.00 81.50 121 ALA A CA 1
ATOM 960 C C . ALA A 1 121 ? -3.860 8.111 -6.206 1.00 81.50 121 ALA A C 1
ATOM 962 O O . ALA A 1 121 ? -3.349 8.022 -7.327 1.00 81.50 121 ALA A O 1
ATOM 963 N N . GLY A 1 122 ? -5.185 8.071 -6.049 1.00 82.75 122 GLY A N 1
ATOM 964 C CA . GLY A 1 122 ? -6.152 7.949 -7.129 1.00 82.75 122 GLY A CA 1
ATOM 965 C C . GLY A 1 122 ? -6.386 6.514 -7.593 1.00 82.75 122 GLY A C 1
ATOM 966 O O . GLY A 1 122 ? -6.866 6.338 -8.716 1.00 82.75 122 GLY A O 1
ATOM 967 N N . ILE A 1 123 ? -6.042 5.500 -6.787 1.00 91.69 123 ILE A N 1
ATOM 968 C CA . ILE A 1 123 ? -6.409 4.105 -7.071 1.00 91.69 123 ILE A CA 1
ATOM 969 C C . ILE A 1 123 ? -7.934 4.011 -7.040 1.00 91.69 123 ILE A C 1
ATOM 971 O O . ILE A 1 123 ? -8.567 4.444 -6.075 1.00 91.69 123 ILE A O 1
ATOM 975 N N . SER A 1 124 ? -8.556 3.478 -8.095 1.00 94.25 124 SER A N 1
ATOM 976 C CA . SER A 1 124 ? -10.019 3.481 -8.149 1.00 94.25 124 SER A CA 1
ATOM 977 C C . SER A 1 124 ? -10.636 2.597 -7.063 1.00 94.25 124 SER A C 1
ATOM 979 O O . SER A 1 124 ? -10.160 1.497 -6.768 1.00 94.25 124 SER A O 1
ATOM 981 N N . GLU A 1 125 ? -11.793 3.012 -6.544 1.00 95.50 125 GLU A N 1
ATOM 982 C CA . GLU A 1 125 ? -12.593 2.197 -5.621 1.00 95.50 125 GLU A CA 1
ATOM 983 C C . GLU A 1 125 ? -12.959 0.830 -6.222 1.00 95.50 125 GLU A C 1
ATOM 985 O O . GLU A 1 125 ? -13.154 -0.149 -5.504 1.00 95.50 125 GLU A O 1
ATOM 990 N N . GLN A 1 126 ? -12.999 0.703 -7.552 1.00 96.81 126 GLN A N 1
ATOM 991 C CA . GLN A 1 126 ? -13.218 -0.583 -8.209 1.00 96.81 126 GLN A CA 1
ATOM 992 C C . GLN A 1 126 ? -12.037 -1.540 -8.070 1.00 96.81 126 GLN A C 1
ATOM 994 O O . GLN A 1 126 ? -12.265 -2.744 -8.120 1.00 96.81 126 GLN A O 1
ATOM 999 N N . ARG A 1 127 ? -10.805 -1.049 -7.906 1.00 97.75 127 ARG A N 1
ATOM 1000 C CA . ARG A 1 127 ? -9.594 -1.864 -7.716 1.00 97.75 127 ARG A CA 1
ATOM 1001 C C . ARG A 1 127 ? -9.170 -1.966 -6.256 1.00 97.75 127 ARG A C 1
ATOM 1003 O O . ARG A 1 127 ? -8.444 -2.894 -5.923 1.00 97.75 127 ARG A O 1
ATOM 1010 N N . LEU A 1 128 ? -9.656 -1.087 -5.389 1.00 97.88 128 LEU A N 1
ATOM 1011 C CA . LEU A 1 128 ? -9.267 -1.036 -3.985 1.00 97.88 128 LEU A CA 1
ATOM 1012 C C . LEU A 1 128 ? -10.137 -1.938 -3.094 1.00 97.88 128 LEU A C 1
ATOM 1014 O O . LEU A 1 128 ? -11.367 -1.902 -3.155 1.00 97.88 128 LEU A O 1
ATOM 1018 N N . VAL A 1 129 ? -9.512 -2.738 -2.233 1.00 98.25 129 VAL A N 1
ATOM 1019 C CA . VAL A 1 129 ? -10.152 -3.475 -1.134 1.00 98.25 129 VAL A CA 1
ATOM 1020 C C . VAL A 1 129 ? -9.474 -3.058 0.164 1.00 98.25 129 VAL A C 1
ATOM 1022 O O . VAL A 1 129 ? -8.377 -3.515 0.471 1.00 98.25 129 VAL A O 1
ATOM 1025 N N . LYS A 1 130 ? -10.159 -2.202 0.925 1.00 96.94 130 LYS A N 1
ATOM 1026 C CA . LYS A 1 130 ? -9.756 -1.759 2.263 1.00 96.94 130 LYS A CA 1
ATOM 1027 C C . LYS A 1 130 ? -10.087 -2.871 3.257 1.00 96.94 130 LYS A C 1
ATOM 1029 O O . LYS A 1 130 ? -11.205 -2.934 3.763 1.00 96.94 130 LYS A O 1
ATOM 1034 N N . ALA A 1 131 ? -9.171 -3.822 3.437 1.00 96.94 131 ALA A N 1
ATOM 1035 C CA . ALA A 1 131 ? -9.427 -5.046 4.196 1.00 96.94 131 ALA A CA 1
ATOM 1036 C C . ALA A 1 131 ? -9.764 -4.751 5.661 1.00 96.94 131 ALA A C 1
ATOM 1038 O O . ALA A 1 131 ? -10.631 -5.414 6.220 1.00 96.94 131 ALA A O 1
ATOM 1039 N N . HIS A 1 132 ? -9.139 -3.725 6.239 1.00 94.88 132 HIS A N 1
ATOM 1040 C CA . HIS A 1 132 ? -9.401 -3.267 7.603 1.00 94.88 132 HIS A CA 1
ATOM 1041 C C . HIS A 1 132 ? -10.211 -1.966 7.657 1.00 94.88 132 HIS A C 1
ATOM 1043 O O . HIS A 1 132 ? -10.235 -1.297 8.685 1.00 94.88 132 HIS A O 1
ATOM 1049 N N . GLY A 1 133 ? -10.906 -1.616 6.570 1.00 92.88 133 GLY A N 1
ATOM 1050 C CA . GLY A 1 133 ? -11.783 -0.451 6.542 1.00 92.88 133 GLY A CA 1
ATOM 1051 C C . GLY A 1 133 ? -11.049 0.891 6.423 1.00 92.88 133 GLY A C 1
ATOM 1052 O O . GLY A 1 133 ? -9.974 0.955 5.834 1.00 92.88 133 GLY A O 1
ATOM 1053 N N . SER A 1 134 ? -11.661 1.982 6.892 1.00 89.75 134 SER A N 1
ATOM 1054 C CA . SER A 1 134 ? -11.095 3.342 6.803 1.00 89.75 134 SER A CA 1
ATOM 1055 C C . SER A 1 134 ? -11.799 4.343 7.722 1.00 89.75 134 SER A C 1
ATOM 1057 O O . SER A 1 134 ? -12.931 4.107 8.134 1.00 89.75 134 SER A O 1
ATOM 1059 N N . PHE A 1 135 ? -11.180 5.504 7.952 1.00 84.12 135 PHE A N 1
ATOM 1060 C CA . PHE A 1 135 ? -11.748 6.587 8.769 1.00 84.12 135 PHE A CA 1
ATOM 1061 C C . PHE A 1 135 ? -12.877 7.412 8.109 1.00 84.12 135 PHE A C 1
ATOM 1063 O O . PHE A 1 135 ? -13.511 8.207 8.794 1.00 84.12 135 PHE A O 1
ATOM 1070 N N . GLY A 1 136 ? -13.165 7.223 6.813 1.00 73.56 136 GLY A N 1
ATOM 1071 C CA . GLY A 1 136 ? -14.089 8.084 6.046 1.00 73.56 136 GLY A CA 1
ATOM 1072 C C . GLY A 1 136 ? -15.592 7.905 6.324 1.00 73.56 136 GLY A C 1
ATOM 1073 O O . GLY A 1 136 ? -16.419 8.577 5.724 1.00 73.56 136 GLY A O 1
ATOM 1074 N N . ALA A 1 137 ? -15.982 6.979 7.195 1.00 83.00 137 ALA A N 1
ATOM 1075 C CA . ALA A 1 137 ? -17.364 6.792 7.632 1.00 83.00 137 ALA A CA 1
ATOM 1076 C C . ALA A 1 137 ? -17.370 6.205 9.049 1.00 83.00 137 ALA A C 1
ATOM 1078 O O . ALA A 1 137 ? -16.329 5.765 9.538 1.00 83.00 137 ALA A O 1
ATOM 1079 N N . GLY A 1 138 ? -18.522 6.205 9.722 1.00 92.62 138 GLY A N 1
ATOM 1080 C CA . GLY A 1 138 ? -18.669 5.537 11.013 1.00 92.62 138 GLY A CA 1
ATOM 1081 C C . GLY A 1 138 ? -20.045 4.929 11.211 1.00 92.62 138 GLY A C 1
ATOM 1082 O O . GLY A 1 138 ? -21.042 5.426 10.685 1.00 92.62 138 GLY A O 1
ATOM 1083 N N . HIS A 1 139 ? -20.112 3.880 12.022 1.00 95.94 139 HIS A N 1
ATOM 1084 C CA . HIS A 1 139 ? -21.350 3.181 12.350 1.00 95.94 139 HIS A CA 1
ATOM 1085 C C . HIS A 1 139 ? -21.453 2.902 13.848 1.00 95.94 139 HIS A C 1
ATOM 1087 O O . HIS A 1 139 ? -20.466 2.787 14.581 1.00 95.94 139 HIS A O 1
ATOM 1093 N N . CYS A 1 140 ? -22.694 2.804 14.323 1.00 96.88 140 CYS A N 1
ATOM 1094 C CA . CYS A 1 140 ? -22.962 2.317 15.667 1.00 96.88 140 CYS A CA 1
ATOM 1095 C C . CYS A 1 140 ? -22.686 0.815 15.763 1.00 96.88 140 CYS A C 1
ATOM 1097 O O . CYS A 1 140 ? -23.265 0.043 15.003 1.00 96.88 140 CYS A O 1
ATOM 1099 N N . ILE A 1 141 ? -21.916 0.396 16.765 1.00 96.25 141 ILE A N 1
ATOM 1100 C CA . ILE A 1 141 ? -21.548 -1.015 16.957 1.00 96.25 141 ILE A CA 1
ATOM 1101 C C . ILE A 1 141 ? -22.711 -1.909 17.428 1.00 96.25 141 ILE A C 1
ATOM 1103 O O . ILE A 1 141 ? -22.559 -3.125 17.478 1.00 96.25 141 ILE A O 1
ATOM 1107 N N . ASP A 1 142 ? -23.855 -1.326 17.808 1.00 96.06 142 ASP A N 1
ATOM 1108 C CA . ASP A 1 142 ? -25.018 -2.065 18.328 1.00 96.06 142 ASP A CA 1
ATOM 1109 C C . ASP A 1 142 ? -26.158 -2.178 17.316 1.00 96.06 142 ASP A C 1
ATOM 1111 O O . ASP A 1 142 ? -26.746 -3.242 17.156 1.00 96.06 142 ASP A O 1
ATOM 1115 N N . CYS A 1 143 ? -26.500 -1.079 16.635 1.00 96.25 143 CYS A N 1
ATOM 1116 C CA . CYS A 1 143 ? -27.629 -1.045 15.698 1.00 96.25 143 CYS A CA 1
ATOM 1117 C C . CYS A 1 143 ? -27.216 -0.860 14.234 1.00 96.25 143 CYS A C 1
ATOM 1119 O O . CYS A 1 143 ? -28.087 -0.746 13.373 1.00 96.25 143 CYS A O 1
ATOM 1121 N N . ASN A 1 144 ? -25.911 -0.772 13.961 1.00 95.25 144 ASN A N 1
ATOM 1122 C CA . ASN A 1 144 ? -25.337 -0.545 12.636 1.00 95.25 144 ASN A CA 1
ATOM 1123 C C . ASN A 1 144 ? -25.904 0.688 11.904 1.00 95.25 144 ASN A C 1
ATOM 1125 O O . ASN A 1 144 ? -25.929 0.753 10.677 1.00 95.25 144 ASN A O 1
ATOM 1129 N N . ARG A 1 145 ? -26.409 1.684 12.644 1.00 96.50 145 ARG A N 1
ATOM 1130 C CA . ARG A 1 145 ? -26.861 2.949 12.057 1.00 96.50 145 ARG A CA 1
ATOM 1131 C C . ARG A 1 145 ? -25.643 3.777 11.658 1.00 96.50 145 ARG A C 1
ATOM 1133 O O . ARG A 1 145 ? -24.783 4.023 12.506 1.00 96.50 145 ARG A O 1
ATOM 1140 N N . ALA A 1 146 ? -25.631 4.229 10.406 1.00 95.50 146 ALA A N 1
ATOM 1141 C CA . ALA A 1 146 ? -24.621 5.139 9.885 1.00 95.50 146 ALA A CA 1
ATOM 1142 C C . ALA A 1 146 ? -24.550 6.425 10.717 1.00 95.50 146 ALA A C 1
ATOM 1144 O O . ALA A 1 146 ? -25.566 6.966 11.172 1.00 95.50 146 ALA A O 1
ATOM 1145 N N . PHE A 1 147 ? -23.333 6.912 10.899 1.00 93.88 147 PHE A N 1
ATOM 1146 C CA . PHE A 1 147 ? -23.003 8.129 11.608 1.00 93.88 147 PHE A CA 1
ATOM 1147 C C . PHE A 1 147 ? -22.195 9.026 10.675 1.00 93.88 147 PHE A C 1
ATOM 1149 O O . PHE A 1 147 ? -21.219 8.596 10.069 1.00 93.88 147 PHE A O 1
ATOM 1156 N N . HIS A 1 148 ? -22.647 10.269 10.527 1.00 92.06 148 HIS A N 1
ATOM 1157 C CA . HIS A 1 148 ? -22.069 11.201 9.564 1.00 92.06 148 HIS A CA 1
ATOM 1158 C C . HIS A 1 148 ? -20.594 11.485 9.878 1.00 92.06 148 HIS A C 1
ATOM 1160 O O . HIS A 1 148 ? -20.266 11.737 11.040 1.00 92.06 148 HIS A O 1
ATOM 1166 N N . GLU A 1 149 ? -19.742 11.496 8.850 1.00 88.31 149 GLU A N 1
ATOM 1167 C CA . GLU A 1 149 ? -18.290 11.674 8.977 1.00 88.31 149 GLU A CA 1
ATOM 1168 C C . GLU A 1 149 ? -17.935 12.961 9.730 1.00 88.31 149 GLU A C 1
ATOM 1170 O O . GLU A 1 149 ? -17.245 12.892 10.742 1.00 88.31 149 GLU A O 1
ATOM 1175 N N . ASP A 1 150 ? -18.497 14.110 9.334 1.00 90.25 150 ASP A N 1
ATOM 1176 C CA . ASP A 1 150 ? -18.230 15.394 10.009 1.00 90.25 150 ASP A CA 1
ATOM 1177 C C . ASP A 1 150 ? -18.534 15.346 11.509 1.00 90.25 150 ASP A C 1
ATOM 1179 O O . ASP A 1 150 ? -17.754 15.814 12.335 1.00 90.25 150 ASP A O 1
ATOM 1183 N N . ARG A 1 151 ? -19.642 14.698 11.888 1.00 91.44 151 ARG A N 1
ATOM 1184 C CA . ARG A 1 151 ? -20.010 14.554 13.299 1.00 91.44 151 ARG A CA 1
ATOM 1185 C C . ARG A 1 151 ? -19.056 13.619 14.024 1.00 91.44 151 ARG A C 1
ATOM 1187 O O . ARG A 1 151 ? -18.769 13.848 15.195 1.00 91.44 151 ARG A O 1
ATOM 1194 N N . LEU A 1 152 ? -18.605 12.546 13.376 1.00 91.81 152 LEU A N 1
ATOM 1195 C CA . LEU A 1 152 ? -17.627 11.631 13.961 1.00 91.81 152 LEU A CA 1
ATOM 1196 C C . LEU A 1 152 ? -16.300 12.351 14.191 1.00 91.81 152 LEU A C 1
ATOM 1198 O O . LEU A 1 152 ? -15.737 12.269 15.282 1.00 91.81 152 LEU A O 1
ATOM 1202 N N . ARG A 1 153 ? -15.864 13.122 13.192 1.00 90.81 153 ARG A N 1
ATOM 1203 C CA . ARG A 1 153 ? -14.679 13.969 13.252 1.00 90.81 153 ARG A CA 1
ATOM 1204 C C . ARG A 1 153 ? -14.772 14.965 14.406 1.00 90.81 153 ARG A C 1
ATOM 1206 O O . ARG A 1 153 ? -13.860 15.024 15.221 1.00 90.81 153 ARG A O 1
ATOM 1213 N N . GLU A 1 154 ? -15.880 15.691 14.546 1.00 92.50 154 GLU A N 1
ATOM 1214 C CA . GLU A 1 154 ? -16.100 16.615 15.672 1.00 92.50 154 GLU A CA 1
ATOM 1215 C C . GLU A 1 154 ? -15.949 15.932 17.040 1.00 92.50 154 GLU A C 1
ATOM 1217 O O . GLU A 1 154 ? -15.361 16.501 17.962 1.00 92.50 154 GLU A O 1
ATOM 1222 N N . HIS A 1 155 ? -16.461 14.706 17.182 1.00 93.06 155 HIS A N 1
ATOM 1223 C CA . HIS A 1 155 ? -16.339 13.939 18.421 1.00 93.06 155 HIS A CA 1
ATOM 1224 C C . HIS A 1 155 ? -14.885 13.543 18.691 1.00 93.06 155 HIS A C 1
ATOM 1226 O O . HIS A 1 155 ? -14.376 13.835 19.772 1.00 93.06 155 HIS A O 1
ATOM 1232 N N . ILE A 1 156 ? -14.200 12.957 17.705 1.00 91.00 156 ILE A N 1
ATOM 1233 C CA . ILE A 1 156 ? -12.805 12.508 17.829 1.00 91.00 156 ILE A CA 1
ATOM 1234 C C . ILE A 1 156 ? -11.872 13.685 18.138 1.00 91.00 156 ILE A C 1
ATOM 1236 O O . ILE A 1 156 ? -11.135 13.654 19.121 1.00 91.00 156 ILE A O 1
ATOM 1240 N N . PHE A 1 157 ? -11.950 14.773 17.368 1.00 90.88 157 PHE A N 1
ATOM 1241 C CA . PHE A 1 157 ? -11.097 15.949 17.578 1.00 90.88 157 PHE A CA 1
ATOM 1242 C C . PHE A 1 157 ? -11.416 16.686 18.884 1.00 90.88 157 PHE A C 1
ATOM 1244 O O . PHE A 1 157 ? -10.527 17.305 19.472 1.00 90.88 157 PHE A O 1
ATOM 1251 N N . GLY A 1 158 ? -12.661 16.586 19.359 1.00 93.12 158 GLY A N 1
ATOM 1252 C CA . GLY A 1 158 ? -13.087 17.075 20.666 1.00 93.12 158 GLY A CA 1
ATOM 1253 C C . GLY A 1 158 ? -12.764 16.142 21.839 1.00 93.12 158 GLY A C 1
ATOM 1254 O O . GLY A 1 158 ? -13.115 16.490 22.967 1.00 93.12 158 GLY A O 1
ATOM 1255 N N . GLY A 1 159 ? -12.154 14.972 21.603 1.00 90.81 159 GLY A N 1
ATOM 1256 C CA . GLY A 1 159 ? -11.862 13.971 22.637 1.00 90.81 159 GLY A CA 1
ATOM 1257 C C . GLY A 1 159 ? -13.115 13.358 23.272 1.00 90.81 159 GLY A C 1
ATOM 1258 O O . GLY A 1 159 ? -13.097 12.972 24.438 1.00 90.81 159 GLY A O 1
ATOM 1259 N N . LYS A 1 160 ? -14.234 13.321 22.540 1.00 94.38 160 LYS A N 1
ATOM 1260 C CA . LYS A 1 160 ? -15.542 12.862 23.023 1.00 94.38 160 LYS A CA 1
ATOM 1261 C C . LYS A 1 160 ? -15.902 11.520 22.405 1.00 94.38 160 LYS A C 1
ATOM 1263 O O . LYS A 1 160 ? -15.880 11.361 21.190 1.00 94.38 160 LYS A O 1
ATOM 1268 N N . VAL A 1 161 ? -16.346 10.585 23.239 1.00 95.56 161 VAL A N 1
ATOM 1269 C CA . VAL A 1 161 ? -16.877 9.298 22.776 1.00 95.56 161 VAL A CA 1
ATOM 1270 C C . VAL A 1 161 ? -18.166 9.529 21.982 1.00 95.56 161 VAL A C 1
ATOM 1272 O O . VAL A 1 161 ? -19.154 10.051 22.510 1.00 95.56 161 VAL A O 1
ATOM 1275 N N . ALA A 1 162 ? -18.171 9.129 20.712 1.00 95.56 162 ALA A N 1
ATOM 1276 C CA . ALA A 1 162 ? -19.342 9.239 19.852 1.00 95.56 162 ALA A CA 1
ATOM 1277 C C . ALA A 1 162 ? -20.407 8.198 20.234 1.00 95.56 162 ALA A C 1
ATOM 1279 O O . ALA A 1 162 ? -20.118 7.018 20.446 1.00 95.56 162 ALA A O 1
ATOM 1280 N N . ARG A 1 163 ? -21.670 8.636 20.315 1.00 96.31 163 ARG A N 1
ATOM 1281 C CA . ARG A 1 163 ? -22.810 7.773 20.654 1.00 96.31 163 ARG A CA 1
ATOM 1282 C C . ARG A 1 163 ? -23.957 7.939 19.673 1.00 96.31 163 ARG A C 1
ATOM 1284 O O . ARG A 1 163 ? -24.296 9.041 19.243 1.00 96.31 163 ARG A O 1
ATOM 1291 N N . CYS A 1 164 ? -24.592 6.820 19.358 1.00 96.81 164 CYS A N 1
ATOM 1292 C CA . CYS A 1 164 ? -25.771 6.760 18.514 1.00 96.81 164 CYS A CA 1
ATOM 1293 C C . CYS A 1 164 ? -27.030 7.191 19.284 1.00 96.81 164 CYS A C 1
ATOM 1295 O O . CYS A 1 164 ? -27.065 7.223 20.516 1.00 96.81 164 CYS A O 1
ATOM 1297 N N . SER A 1 165 ? -28.124 7.442 18.562 1.00 95.50 165 SER A N 1
ATOM 1298 C CA . SER A 1 165 ? -29.445 7.676 19.155 1.00 95.50 165 SER A CA 1
ATOM 1299 C C . SER A 1 165 ? -29.941 6.500 20.009 1.00 95.50 165 SER A C 1
ATOM 1301 O O . SER A 1 165 ? -30.684 6.721 20.957 1.00 95.50 165 SER A O 1
ATOM 1303 N N . CYS A 1 166 ? -29.501 5.267 19.722 1.00 96.94 166 CYS A N 1
ATOM 1304 C CA . CYS A 1 166 ? -29.777 4.087 20.555 1.00 96.94 166 CYS A CA 1
ATOM 1305 C C . CYS A 1 166 ? -28.870 3.973 21.795 1.00 96.94 166 CYS A C 1
ATOM 1307 O O . CYS A 1 166 ? -28.922 2.962 22.482 1.00 96.94 166 CYS A O 1
ATOM 1309 N N . LYS A 1 167 ? -28.031 4.984 22.071 1.00 96.56 167 LYS A N 1
ATOM 1310 C CA . LYS A 1 167 ? -27.009 5.032 23.138 1.00 96.56 167 LYS A CA 1
ATOM 1311 C C . LYS A 1 167 ? -25.780 4.141 22.933 1.00 96.56 167 LYS A C 1
ATOM 1313 O O . LYS A 1 167 ? -24.800 4.315 23.663 1.00 96.56 167 LYS A O 1
ATOM 1318 N N . GLY A 1 168 ? -25.799 3.286 21.913 1.00 97.06 168 GLY A N 1
ATOM 1319 C CA . GLY A 1 168 ? -24.649 2.487 21.507 1.00 97.06 168 GLY A CA 1
ATOM 1320 C C . GLY A 1 168 ? -23.453 3.331 21.074 1.00 97.06 168 GLY A C 1
ATOM 1321 O O . GLY A 1 168 ? -23.611 4.470 20.619 1.00 97.06 168 GLY A O 1
ATOM 1322 N N . LEU A 1 169 ? -22.256 2.770 21.231 1.00 97.56 169 LEU A N 1
ATOM 1323 C CA . LEU A 1 169 ? -21.007 3.421 20.833 1.00 97.56 169 LEU A CA 1
ATOM 1324 C C . LEU A 1 169 ? -20.914 3.515 19.310 1.00 97.56 169 LEU A C 1
ATOM 1326 O O . LEU A 1 169 ? -21.437 2.666 18.583 1.00 97.56 169 LEU A O 1
ATOM 1330 N N . VAL A 1 170 ? -20.257 4.564 18.833 1.00 96.88 170 VAL A N 1
ATOM 1331 C CA . VAL A 1 170 ? -19.962 4.780 17.418 1.00 96.88 170 VAL A CA 1
ATOM 1332 C C . 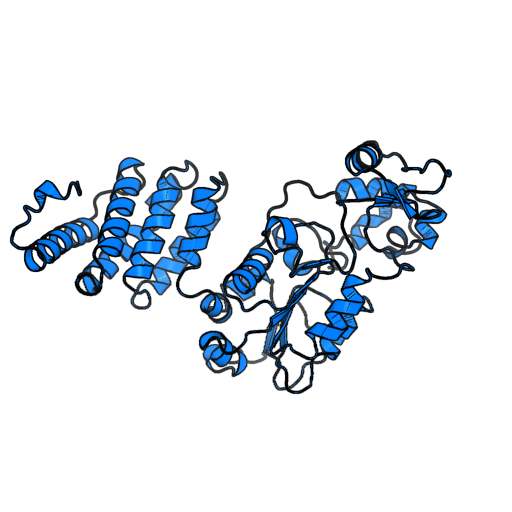VAL A 1 170 ? -18.454 4.792 17.248 1.00 96.88 170 VAL A C 1
ATOM 1334 O O . VAL A 1 170 ? -17.752 5.440 18.023 1.00 96.88 170 VAL A O 1
ATOM 1337 N N . LYS A 1 171 ? -17.978 4.103 16.214 1.00 95.06 171 LYS A N 1
ATOM 1338 C CA . LYS A 1 171 ? -16.577 4.126 15.798 1.00 95.06 171 LYS A CA 1
ATOM 1339 C C . LYS A 1 171 ? -16.469 4.386 14.295 1.00 95.06 171 LYS A C 1
ATOM 1341 O O . LYS A 1 171 ? -17.456 4.171 13.585 1.00 95.06 171 LYS A O 1
ATOM 1346 N N . PRO A 1 172 ? -15.298 4.830 13.810 1.00 94.38 172 PRO A N 1
ATOM 1347 C CA . PRO A 1 172 ? -15.003 4.813 12.387 1.00 94.38 172 PRO A CA 1
ATOM 1348 C C . PRO A 1 172 ? -15.136 3.400 11.817 1.00 94.38 172 PRO A C 1
ATOM 1350 O O . PRO A 1 172 ? -14.976 2.410 12.538 1.00 94.38 172 PRO A O 1
ATOM 1353 N N . ASP A 1 173 ? -15.367 3.306 10.515 1.00 93.50 173 ASP A N 1
ATOM 1354 C CA . ASP A 1 173 ? -15.501 2.050 9.773 1.00 93.50 173 ASP A CA 1
ATOM 1355 C C . ASP A 1 173 ? -14.147 1.369 9.548 1.00 93.50 173 ASP A C 1
ATOM 1357 O O . ASP A 1 173 ? -13.865 0.852 8.470 1.00 93.50 173 ASP A O 1
ATOM 1361 N N . ILE A 1 174 ? -13.298 1.371 10.573 1.00 93.69 174 ILE A N 1
ATOM 1362 C CA . ILE A 1 174 ? -12.114 0.532 10.674 1.00 93.69 174 ILE A CA 1
ATOM 1363 C C . ILE A 1 174 ? -12.506 -0.785 11.346 1.00 93.69 174 ILE A C 1
ATOM 1365 O O . ILE A 1 174 ? -13.360 -0.808 12.235 1.00 93.69 174 ILE A O 1
ATOM 1369 N N . VAL A 1 175 ? -11.896 -1.883 10.924 1.00 94.12 175 VAL A N 1
ATOM 1370 C CA . VAL A 1 175 ? -12.189 -3.223 11.443 1.00 94.12 175 VAL A CA 1
ATOM 1371 C C . VAL A 1 175 ? -11.381 -3.452 12.713 1.00 94.12 175 VAL A C 1
ATOM 1373 O O . VAL A 1 175 ? -10.152 -3.434 12.681 1.00 94.12 175 VAL A O 1
ATOM 1376 N N . PHE A 1 176 ? -12.074 -3.668 13.825 1.00 94.69 176 PHE A N 1
ATOM 1377 C CA . PHE A 1 176 ? -11.471 -4.032 15.103 1.00 94.69 176 PHE A CA 1
ATOM 1378 C C . PHE A 1 176 ? -11.254 -5.550 15.177 1.00 94.69 176 PHE A C 1
ATOM 1380 O O . PHE A 1 176 ? -11.943 -6.334 14.520 1.00 94.69 176 PHE A O 1
ATOM 1387 N N . PHE A 1 177 ? -10.337 -5.996 16.035 1.00 92.62 177 PHE A N 1
ATOM 1388 C CA . PHE A 1 177 ? -10.251 -7.405 16.400 1.00 92.62 177 PHE A CA 1
ATOM 1389 C C . PHE A 1 177 ? -11.588 -7.876 16.987 1.00 92.62 177 PHE A C 1
ATOM 1391 O O . PHE A 1 177 ? -12.167 -7.233 17.869 1.00 92.62 177 PHE A O 1
ATOM 1398 N N . GLY A 1 178 ? -12.075 -9.006 16.473 1.00 91.19 178 GLY A N 1
ATOM 1399 C CA . GLY A 1 178 ? -13.398 -9.547 16.786 1.00 91.19 178 GLY A CA 1
ATOM 1400 C C . GLY A 1 178 ? -14.513 -9.113 15.827 1.00 91.19 178 GLY A C 1
ATOM 1401 O O . GLY A 1 178 ? -15.643 -9.560 16.008 1.00 91.19 178 GLY A O 1
ATOM 1402 N N . GLU A 1 179 ? -14.224 -8.287 14.815 1.00 93.00 179 GLU A N 1
ATOM 1403 C CA . GLU A 1 179 ? -15.168 -7.948 13.743 1.00 93.00 179 GLU A CA 1
ATOM 1404 C C . GLU A 1 179 ? -14.921 -8.740 12.455 1.00 93.00 179 GLU A C 1
ATOM 1406 O O . GLU A 1 179 ? -13.798 -9.136 12.133 1.00 93.00 179 GLU A O 1
ATOM 1411 N N . ASP A 1 180 ? -15.992 -8.928 11.683 1.00 93.19 180 ASP A N 1
ATOM 1412 C CA . ASP A 1 180 ? -15.898 -9.455 10.328 1.00 93.19 180 ASP A CA 1
ATOM 1413 C C . ASP A 1 180 ? -15.252 -8.428 9.388 1.00 93.19 180 ASP A C 1
ATOM 1415 O O . ASP A 1 180 ? -15.593 -7.242 9.388 1.00 93.19 180 ASP A O 1
ATOM 1419 N N . LEU A 1 181 ? -14.365 -8.898 8.508 1.00 94.38 181 LEU A N 1
ATOM 1420 C CA . LEU A 1 181 ? -13.852 -8.073 7.415 1.00 94.38 181 LEU A CA 1
ATOM 1421 C C . LEU A 1 181 ? -14.974 -7.726 6.415 1.00 94.38 181 LEU A C 1
ATOM 1423 O O . LEU A 1 181 ? -15.932 -8.492 6.255 1.00 94.38 181 LEU A O 1
ATOM 1427 N N . PRO A 1 182 ? -14.841 -6.628 5.644 1.00 94.12 182 PRO A N 1
ATOM 1428 C CA . PRO A 1 182 ? -15.866 -6.200 4.699 1.00 94.12 182 PRO A CA 1
ATOM 1429 C C . PRO A 1 182 ? -16.226 -7.294 3.688 1.00 94.12 182 PRO A C 1
ATOM 1431 O O . PRO A 1 182 ? -15.353 -7.970 3.142 1.00 94.12 182 PRO A O 1
ATOM 1434 N N . ALA A 1 183 ? -17.506 -7.411 3.318 1.00 95.06 183 ALA A N 1
ATOM 1435 C CA . ALA A 1 183 ? -17.976 -8.420 2.355 1.00 95.06 183 ALA A CA 1
ATOM 1436 C C . ALA A 1 183 ? -17.216 -8.390 1.009 1.00 95.06 183 ALA A C 1
ATOM 1438 O O . ALA A 1 183 ? -17.022 -9.423 0.352 1.00 95.06 183 ALA A O 1
ATOM 1439 N N . LYS A 1 184 ? -16.732 -7.203 0.618 1.00 96.19 184 LYS A N 1
ATOM 1440 C CA . LYS A 1 184 ? -15.881 -6.993 -0.558 1.00 96.19 184 LYS A CA 1
ATOM 1441 C C . LYS A 1 184 ? -14.570 -7.781 -0.470 1.00 96.19 184 LYS A C 1
ATOM 1443 O O . LYS A 1 184 ? -14.173 -8.376 -1.466 1.00 96.19 184 LYS A O 1
ATOM 1448 N N . PHE A 1 185 ? -13.946 -7.874 0.708 1.00 97.31 185 PHE A N 1
ATOM 1449 C CA . PHE A 1 185 ? -12.742 -8.678 0.931 1.00 97.31 185 PHE A CA 1
ATOM 1450 C C . PHE A 1 185 ? -12.983 -10.148 0.583 1.00 97.31 185 PHE A C 1
ATOM 1452 O O . PHE A 1 185 ? -12.261 -10.727 -0.231 1.00 97.31 185 PHE A O 1
ATOM 1459 N N . ARG A 1 186 ? -14.049 -10.748 1.123 1.00 94.31 186 ARG A N 1
ATOM 1460 C CA . ARG A 1 186 ? -14.395 -12.151 0.851 1.00 94.31 186 ARG A CA 1
ATOM 1461 C C . ARG A 1 186 ? -14.705 -12.389 -0.629 1.00 94.31 186 ARG A C 1
ATOM 1463 O O . ARG A 1 186 ? -14.227 -13.360 -1.213 1.00 94.31 186 ARG A O 1
ATOM 1470 N N . THR A 1 187 ? -15.480 -11.497 -1.240 1.00 95.56 187 THR A N 1
ATOM 1471 C CA . THR A 1 187 ? -15.909 -11.626 -2.642 1.00 95.56 187 THR A CA 1
ATOM 1472 C C . THR A 1 187 ? -14.732 -11.492 -3.606 1.00 95.56 187 THR A C 1
ATOM 1474 O O . THR A 1 187 ? -14.508 -12.376 -4.435 1.00 95.56 187 THR A O 1
ATOM 1477 N N . CYS A 1 188 ? -13.945 -10.422 -3.471 1.00 96.94 188 CYS A N 1
ATOM 1478 C CA . CYS A 1 188 ? -12.806 -10.147 -4.343 1.00 96.94 188 CYS A CA 1
ATOM 1479 C C . CYS A 1 188 ? -11.695 -11.173 -4.147 1.00 96.94 188 CYS A C 1
ATOM 1481 O O . CYS A 1 188 ? -11.168 -11.692 -5.123 1.00 96.94 188 CYS A O 1
ATOM 1483 N N . SER A 1 189 ? -11.383 -11.546 -2.903 1.00 95.62 189 SER A N 1
ATOM 1484 C CA . SER A 1 189 ? -10.335 -12.535 -2.652 1.00 95.62 189 SER A CA 1
ATOM 1485 C C . SER A 1 189 ? -10.673 -13.895 -3.267 1.00 95.62 189 SER A C 1
ATOM 1487 O O . SER A 1 189 ? -9.780 -14.591 -3.733 1.00 95.62 189 SER A O 1
ATOM 1489 N N . LYS A 1 190 ? -11.950 -14.300 -3.323 1.00 92.88 190 LYS A N 1
ATOM 1490 C CA . LYS A 1 190 ? -12.371 -15.497 -4.069 1.00 92.88 190 LYS A CA 1
ATOM 1491 C C . LYS A 1 190 ? -12.169 -15.338 -5.575 1.00 92.88 190 LYS A C 1
ATOM 1493 O O . LYS A 1 190 ? -11.545 -16.186 -6.186 1.00 92.88 190 LYS A O 1
ATOM 1498 N N . GLN A 1 191 ? -12.672 -14.255 -6.155 1.00 93.81 191 GLN A N 1
ATOM 1499 C CA . GLN A 1 191 ? -12.705 -14.081 -7.610 1.00 93.81 191 GLN A CA 1
ATOM 1500 C C . GLN A 1 191 ? -11.344 -13.758 -8.238 1.00 93.81 191 GLN A C 1
ATOM 1502 O O . GLN A 1 191 ? -11.098 -14.123 -9.386 1.00 93.81 191 GLN A O 1
ATOM 1507 N N . ASP A 1 192 ? -10.494 -13.019 -7.529 1.00 96.56 192 ASP A N 1
ATOM 1508 C CA . ASP A 1 192 ? -9.288 -12.439 -8.117 1.00 96.56 192 ASP A CA 1
ATOM 1509 C C . ASP A 1 192 ? -8.093 -13.392 -8.067 1.00 96.56 192 ASP A C 1
ATOM 1511 O O . ASP A 1 192 ? -7.288 -13.379 -8.992 1.00 96.56 192 ASP A O 1
ATOM 1515 N N . PHE A 1 193 ? -8.006 -14.263 -7.057 1.00 95.12 193 PHE A N 1
ATOM 1516 C CA . PHE A 1 193 ? -6.918 -15.243 -6.947 1.00 95.12 193 PHE A CA 1
ATOM 1517 C C . PHE A 1 193 ? -7.037 -16.406 -7.939 1.00 95.12 193 PHE A C 1
ATOM 1519 O O . PHE A 1 193 ? -6.022 -16.971 -8.331 1.00 95.12 193 PHE A O 1
ATOM 1526 N N . ASP A 1 194 ? -8.245 -16.710 -8.417 1.00 89.25 194 ASP A N 1
ATOM 1527 C CA . ASP A 1 194 ? -8.459 -17.703 -9.481 1.00 89.25 194 ASP A CA 1
ATOM 1528 C C . ASP A 1 194 ? -7.957 -17.213 -10.854 1.00 89.25 194 ASP A C 1
ATOM 1530 O O . ASP A 1 194 ? -7.846 -17.995 -11.796 1.00 89.25 194 ASP A O 1
ATOM 1534 N N . ARG A 1 195 ? -7.710 -15.904 -10.999 1.00 90.56 195 ARG A N 1
ATOM 1535 C CA . ARG A 1 195 ? -7.389 -15.247 -12.277 1.00 90.56 195 ARG A CA 1
ATOM 1536 C C . ARG A 1 195 ? -6.097 -14.441 -12.243 1.00 90.56 195 ARG A C 1
ATOM 1538 O O . ARG A 1 195 ? -5.764 -13.824 -13.253 1.00 90.56 195 ARG A O 1
ATOM 1545 N N . CYS A 1 196 ? -5.421 -14.372 -11.100 1.00 95.81 196 CYS A N 1
ATOM 1546 C CA . CYS A 1 196 ? -4.199 -13.597 -10.991 1.00 95.81 196 CYS A CA 1
ATOM 1547 C C . CYS A 1 196 ? -3.051 -14.303 -11.711 1.00 95.81 196 CYS A C 1
ATOM 1549 O O . CYS A 1 196 ? -2.961 -15.529 -11.730 1.00 95.81 196 CYS A O 1
ATOM 1551 N N . ASP A 1 197 ? -2.174 -13.508 -12.312 1.00 95.56 197 ASP A N 1
ATOM 1552 C CA . ASP A 1 197 ? -0.961 -13.987 -12.977 1.00 95.56 197 ASP A CA 1
ATOM 1553 C C . ASP A 1 197 ? 0.316 -13.524 -12.263 1.00 95.56 197 ASP A C 1
ATOM 1555 O O . ASP A 1 197 ? 1.397 -14.024 -12.570 1.00 95.56 197 ASP A O 1
ATOM 1559 N N . LEU A 1 198 ? 0.181 -12.645 -11.266 1.00 95.38 198 LEU A N 1
ATOM 1560 C CA . LEU A 1 198 ? 1.236 -12.197 -10.364 1.00 95.38 198 LEU A CA 1
ATOM 1561 C C . LEU A 1 198 ? 0.631 -11.770 -9.022 1.00 95.38 198 LEU A C 1
ATOM 1563 O O . LEU A 1 198 ? -0.391 -11.077 -8.991 1.00 95.38 198 LEU A O 1
ATOM 1567 N N . VAL A 1 199 ? 1.295 -12.125 -7.920 1.00 97.38 199 VAL A N 1
ATOM 1568 C CA . VAL A 1 199 ? 1.017 -11.542 -6.600 1.00 97.38 199 VAL A CA 1
ATOM 1569 C C . VAL A 1 199 ? 2.197 -10.695 -6.151 1.00 97.38 199 VAL A C 1
ATOM 1571 O O . VAL A 1 199 ? 3.317 -11.187 -6.053 1.00 97.38 199 VAL A O 1
ATOM 1574 N N . LEU A 1 200 ? 1.940 -9.428 -5.854 1.00 96.44 200 LEU A N 1
ATOM 1575 C CA . LEU A 1 200 ? 2.927 -8.497 -5.326 1.00 96.44 200 LEU A CA 1
ATOM 1576 C C . LEU A 1 200 ? 2.593 -8.184 -3.866 1.00 96.44 200 LEU A C 1
ATOM 1578 O O . LEU A 1 200 ? 1.553 -7.604 -3.575 1.00 96.44 200 LEU A O 1
ATOM 1582 N N . CYS A 1 201 ? 3.462 -8.585 -2.947 1.00 97.75 201 CYS A N 1
ATOM 1583 C CA . CYS A 1 201 ? 3.316 -8.374 -1.514 1.00 97.75 201 CYS A CA 1
ATOM 1584 C C . CYS A 1 201 ? 4.281 -7.278 -1.059 1.00 97.75 201 CYS A C 1
ATOM 1586 O O . CYS A 1 201 ? 5.484 -7.405 -1.276 1.00 97.75 201 CYS A O 1
ATOM 1588 N N . MET A 1 202 ? 3.772 -6.214 -0.441 1.00 97.00 202 MET A N 1
ATOM 1589 C CA . MET A 1 202 ? 4.552 -5.017 -0.124 1.00 97.00 202 MET A CA 1
ATOM 1590 C C . MET A 1 202 ? 4.298 -4.533 1.300 1.00 97.00 202 MET A C 1
ATOM 1592 O O . MET A 1 202 ? 3.147 -4.387 1.709 1.00 97.00 202 MET A O 1
ATOM 1596 N N . GLY A 1 203 ? 5.361 -4.252 2.050 1.00 96.38 203 GLY A N 1
ATOM 1597 C CA . GLY A 1 203 ? 5.259 -3.516 3.314 1.00 96.38 203 GLY A CA 1
ATOM 1598 C C . GLY A 1 203 ? 4.333 -4.155 4.356 1.00 96.38 203 GLY A C 1
ATOM 1599 O O . GLY A 1 203 ? 3.617 -3.449 5.059 1.00 96.38 203 GLY A O 1
ATOM 1600 N N . THR A 1 204 ? 4.268 -5.484 4.440 1.00 96.12 204 THR A N 1
ATOM 1601 C CA . THR A 1 204 ? 3.394 -6.187 5.394 1.00 96.12 204 THR A CA 1
ATOM 1602 C C . THR A 1 204 ? 4.133 -7.317 6.099 1.00 96.12 204 THR A C 1
ATOM 1604 O O . THR A 1 204 ? 4.875 -8.077 5.478 1.00 96.12 204 THR A O 1
ATOM 1607 N N . SER A 1 205 ? 3.901 -7.452 7.409 1.00 93.62 205 SER A N 1
ATOM 1608 C CA . SER A 1 205 ? 4.407 -8.570 8.214 1.00 93.62 205 SER A CA 1
ATOM 1609 C C . SER A 1 205 ? 3.593 -9.854 8.040 1.00 93.62 205 SER A C 1
ATOM 1611 O O . SER A 1 205 ? 3.996 -10.886 8.565 1.00 93.62 205 SER A O 1
ATOM 1613 N N . LEU A 1 206 ? 2.449 -9.807 7.340 1.00 94.94 206 LEU A N 1
ATOM 1614 C CA . LEU A 1 206 ? 1.549 -10.950 7.134 1.00 94.94 206 LEU A CA 1
ATOM 1615 C C . LEU A 1 206 ? 1.217 -11.718 8.433 1.00 94.94 206 LEU A C 1
ATOM 1617 O O . LEU A 1 206 ? 1.157 -12.942 8.438 1.00 94.94 206 LEU A O 1
ATOM 1621 N N . GLN A 1 207 ? 1.002 -11.003 9.540 1.00 91.38 207 GLN A N 1
ATOM 1622 C CA . GLN A 1 207 ? 0.670 -11.605 10.844 1.00 91.38 207 GLN A CA 1
ATOM 1623 C C . GLN A 1 207 ? -0.830 -11.595 11.171 1.00 91.38 207 GLN A C 1
ATOM 1625 O O . GLN A 1 207 ? -1.265 -12.298 12.076 1.00 91.38 207 GLN A O 1
ATOM 1630 N N . VAL A 1 208 ? -1.627 -10.787 10.465 1.00 90.38 208 VAL A N 1
ATOM 1631 C CA . VAL A 1 208 ? -3.054 -10.601 10.770 1.00 90.38 208 VAL A CA 1
ATOM 1632 C C . VAL A 1 208 ? -3.905 -11.420 9.806 1.00 90.38 208 VAL A C 1
ATOM 1634 O O . VAL A 1 208 ? -3.928 -11.154 8.602 1.00 90.38 208 VAL A O 1
ATOM 1637 N N . GLU A 1 209 ? -4.620 -12.409 10.336 1.00 92.56 209 GLU A N 1
ATOM 1638 C CA . GLU A 1 209 ? -5.608 -13.182 9.582 1.00 92.56 209 GLU A CA 1
ATOM 1639 C C . GLU A 1 209 ? -6.959 -12.453 9.499 1.00 92.56 209 GLU A C 1
ATOM 1641 O O . GLU A 1 209 ? -7.290 -11.669 10.388 1.00 92.56 209 GLU A O 1
ATOM 1646 N N . PRO A 1 210 ? -7.760 -12.686 8.439 1.00 94.69 210 PRO A N 1
ATOM 1647 C CA . PRO A 1 210 ? -7.531 -13.599 7.313 1.00 94.69 210 PRO A CA 1
ATOM 1648 C C . PRO A 1 210 ? -6.653 -13.010 6.186 1.00 94.69 210 PRO A C 1
ATOM 1650 O O . PRO A 1 210 ? -6.535 -13.616 5.120 1.00 94.69 210 PRO A O 1
ATOM 1653 N N . PHE A 1 211 ? -6.087 -11.806 6.354 1.00 96.31 211 PHE A N 1
ATOM 1654 C CA . PHE A 1 211 ? -5.306 -11.141 5.302 1.00 96.31 211 PHE A CA 1
ATOM 1655 C C . PHE A 1 211 ? -4.011 -11.893 4.977 1.00 96.31 211 PHE A C 1
ATOM 1657 O O . PHE A 1 211 ? -3.690 -12.072 3.803 1.00 96.31 211 PHE A O 1
ATOM 1664 N N . ALA A 1 212 ? -3.293 -12.364 5.999 1.00 95.00 212 ALA A N 1
ATOM 1665 C CA . ALA A 1 212 ? -2.052 -13.117 5.846 1.00 95.00 212 ALA A CA 1
ATOM 1666 C C . ALA A 1 212 ? -2.214 -14.327 4.911 1.00 95.00 212 ALA A C 1
ATOM 1668 O O . ALA A 1 212 ? -1.395 -14.532 4.012 1.00 95.00 212 ALA A O 1
ATOM 1669 N N . SER A 1 213 ? -3.322 -15.065 5.036 1.00 93.94 213 SER A N 1
ATOM 1670 C CA . SER A 1 213 ? -3.617 -16.211 4.174 1.00 93.94 213 SER A CA 1
ATOM 1671 C C . SER A 1 213 ? -3.785 -15.868 2.686 1.00 93.94 213 SER A C 1
ATOM 1673 O O . SER A 1 213 ? -3.655 -16.753 1.842 1.00 93.94 213 SER A O 1
ATOM 1675 N N . LEU A 1 214 ? -4.009 -14.604 2.300 1.00 95.75 214 LEU A N 1
ATOM 1676 C CA . LEU A 1 214 ? -4.120 -14.233 0.884 1.00 95.75 214 LEU A CA 1
ATOM 1677 C C . LEU A 1 214 ? -2.863 -14.608 0.090 1.00 95.75 214 LEU A C 1
ATOM 1679 O O . LEU A 1 214 ? -2.971 -15.092 -1.034 1.00 95.75 214 LEU A O 1
ATOM 1683 N N . VAL A 1 215 ? -1.673 -14.465 0.679 1.00 93.94 215 VAL A N 1
ATOM 1684 C CA . VAL A 1 215 ? -0.415 -14.776 -0.016 1.00 93.94 215 VAL A CA 1
ATOM 1685 C C . VAL A 1 215 ? -0.280 -16.265 -0.360 1.00 93.94 215 VAL A C 1
ATOM 1687 O O . VAL A 1 215 ? 0.394 -16.627 -1.329 1.00 93.94 215 VAL A O 1
ATOM 1690 N N . THR A 1 216 ? -0.908 -17.143 0.428 1.00 90.75 216 THR A N 1
ATOM 1691 C CA . THR A 1 216 ? -0.856 -18.600 0.239 1.00 90.75 216 THR A CA 1
ATOM 1692 C C . THR A 1 216 ? -1.956 -19.099 -0.691 1.00 90.75 216 THR A C 1
ATOM 1694 O O . THR A 1 216 ? -1.810 -20.171 -1.274 1.00 90.75 216 THR A O 1
ATOM 1697 N N . ARG A 1 217 ? -3.004 -18.295 -0.917 1.00 91.62 217 ARG A N 1
ATOM 1698 C CA . ARG A 1 217 ? -4.063 -18.575 -1.901 1.00 91.62 217 ARG A CA 1
ATOM 1699 C C . ARG A 1 217 ? -3.605 -18.444 -3.349 1.00 91.62 217 ARG A C 1
ATOM 1701 O O . ARG A 1 217 ? -4.282 -18.960 -4.233 1.00 91.62 217 ARG A O 1
ATOM 1708 N N . ALA A 1 218 ? -2.477 -17.779 -3.594 1.00 90.38 218 ALA A N 1
ATOM 1709 C CA . ALA A 1 218 ? -1.855 -17.730 -4.910 1.00 90.38 218 ALA A CA 1
ATOM 1710 C C . ALA A 1 218 ? -1.535 -19.158 -5.401 1.00 90.38 218 ALA A C 1
ATOM 1712 O O . ALA A 1 218 ? -0.776 -19.861 -4.711 1.00 90.38 218 ALA A O 1
ATOM 1713 N N . PRO A 1 219 ? -2.053 -19.583 -6.574 1.00 91.31 219 PRO A N 1
ATOM 1714 C CA . PRO A 1 219 ? -1.732 -20.884 -7.154 1.00 91.31 219 PRO A CA 1
ATOM 1715 C C . PRO A 1 219 ? -0.219 -21.119 -7.228 1.00 91.31 219 PRO A C 1
ATOM 1717 O O . PRO A 1 219 ? 0.561 -20.177 -7.354 1.00 91.31 219 PRO A O 1
ATOM 1720 N N . ALA A 1 220 ? 0.221 -22.376 -7.160 1.00 90.19 220 ALA A N 1
ATOM 1721 C CA . ALA A 1 220 ? 1.651 -22.704 -7.127 1.00 90.19 220 ALA A CA 1
ATOM 1722 C C . ALA A 1 220 ? 2.422 -22.221 -8.373 1.00 90.19 220 ALA A C 1
ATOM 1724 O O . ALA A 1 220 ? 3.604 -21.908 -8.274 1.00 90.19 220 ALA A O 1
ATOM 1725 N N . CYS A 1 221 ? 1.750 -22.140 -9.527 1.00 90.62 221 CYS A N 1
ATOM 1726 C CA . CYS A 1 221 ? 2.316 -21.646 -10.783 1.00 90.62 221 CYS A CA 1
ATOM 1727 C C . CYS A 1 221 ? 2.332 -20.115 -10.904 1.00 90.62 221 CYS A C 1
ATOM 1729 O O . CYS A 1 221 ? 2.985 -19.591 -11.806 1.00 90.62 221 CYS A O 1
ATOM 1731 N N . VAL A 1 222 ? 1.611 -19.401 -10.033 1.00 94.56 222 VAL A N 1
ATOM 1732 C CA . VAL A 1 222 ? 1.567 -17.940 -10.056 1.00 94.56 222 VAL A CA 1
ATOM 1733 C C . VAL A 1 222 ? 2.800 -17.408 -9.323 1.00 94.56 222 VAL A C 1
ATOM 1735 O O . VAL A 1 222 ? 2.969 -17.704 -8.134 1.00 94.56 222 VAL A O 1
ATOM 1738 N N . PRO A 1 223 ? 3.671 -16.643 -10.006 1.00 94.50 223 PRO A N 1
ATOM 1739 C CA . PRO A 1 223 ? 4.828 -16.034 -9.372 1.00 94.50 223 PRO A CA 1
ATOM 1740 C C . PRO A 1 223 ? 4.408 -15.034 -8.296 1.00 94.50 223 PRO A C 1
ATOM 1742 O O . PRO A 1 223 ? 3.361 -14.382 -8.397 1.00 94.50 223 PRO A O 1
ATOM 1745 N N . ARG A 1 224 ? 5.260 -14.883 -7.281 1.00 96.06 224 ARG A N 1
ATOM 1746 C CA . ARG A 1 224 ? 5.077 -13.887 -6.227 1.00 96.06 224 ARG A CA 1
ATOM 1747 C C . ARG A 1 224 ? 6.326 -13.029 -6.093 1.00 96.06 224 ARG A C 1
ATOM 1749 O O . ARG A 1 224 ? 7.443 -13.526 -6.223 1.00 96.06 224 ARG A O 1
ATOM 1756 N N . ILE A 1 225 ? 6.118 -11.749 -5.825 1.00 95.00 225 ILE A N 1
ATOM 1757 C CA . ILE A 1 225 ? 7.173 -10.799 -5.478 1.00 95.00 225 ILE A CA 1
ATOM 1758 C C . ILE A 1 225 ? 6.906 -10.325 -4.055 1.00 95.00 225 ILE A C 1
ATOM 1760 O O . ILE A 1 225 ? 5.774 -9.962 -3.734 1.00 95.00 225 ILE A O 1
ATOM 1764 N N . LEU A 1 226 ? 7.933 -10.319 -3.215 1.00 96.38 226 LEU A N 1
ATOM 1765 C CA . LEU A 1 226 ? 7.913 -9.677 -1.906 1.00 96.38 226 LEU A CA 1
ATOM 1766 C C . LEU A 1 226 ? 8.827 -8.455 -1.932 1.00 96.38 226 LEU A C 1
ATOM 1768 O O . LEU A 1 226 ? 9.993 -8.593 -2.285 1.00 96.38 226 LEU A O 1
ATOM 1772 N N . ILE A 1 227 ? 8.313 -7.302 -1.511 1.00 94.81 227 ILE A N 1
ATOM 1773 C CA . ILE A 1 227 ? 9.093 -6.093 -1.233 1.00 94.81 227 ILE A CA 1
ATOM 1774 C C . ILE A 1 227 ? 8.843 -5.708 0.221 1.00 94.81 227 ILE A C 1
ATOM 1776 O O . ILE A 1 227 ? 7.749 -5.264 0.570 1.00 94.81 227 ILE A O 1
ATOM 1780 N N . ASN A 1 228 ? 9.809 -5.948 1.100 1.00 95.69 228 ASN A N 1
ATOM 1781 C CA . ASN A 1 228 ? 9.622 -5.699 2.527 1.00 95.69 228 ASN A CA 1
ATOM 1782 C C . ASN A 1 228 ? 10.963 -5.599 3.252 1.00 95.69 228 ASN A C 1
ATOM 1784 O O . ASN A 1 228 ? 11.935 -6.188 2.803 1.00 95.69 228 ASN A O 1
ATOM 1788 N N . LEU A 1 229 ? 11.015 -4.952 4.418 1.00 92.25 229 LEU A N 1
ATOM 1789 C CA . LEU A 1 229 ? 12.253 -4.880 5.209 1.00 92.25 229 LEU A CA 1
ATOM 1790 C C . LEU A 1 229 ? 12.771 -6.265 5.621 1.00 92.25 229 LEU A C 1
ATOM 1792 O O . LEU A 1 229 ? 13.969 -6.522 5.587 1.00 92.25 229 LEU A O 1
ATOM 1796 N N . ASN A 1 230 ? 11.857 -7.166 5.983 1.00 93.25 230 ASN A N 1
ATOM 1797 C CA . ASN A 1 230 ? 12.164 -8.514 6.454 1.00 93.25 230 ASN A CA 1
ATOM 1798 C C . ASN A 1 230 ? 11.286 -9.543 5.738 1.00 93.25 230 ASN A C 1
ATOM 1800 O O . ASN A 1 230 ? 10.184 -9.214 5.300 1.00 93.25 230 ASN A O 1
ATOM 1804 N N . LEU A 1 231 ? 11.725 -10.800 5.666 1.00 95.38 231 LEU A N 1
ATOM 1805 C CA . LEU A 1 231 ? 10.920 -11.902 5.131 1.00 95.38 231 LEU A CA 1
ATOM 1806 C C . LEU A 1 231 ? 9.852 -12.340 6.156 1.00 95.38 231 LEU A C 1
ATOM 1808 O O . LEU A 1 231 ? 10.220 -12.881 7.199 1.00 95.38 231 LEU A O 1
ATOM 1812 N N . PRO A 1 232 ? 8.540 -12.169 5.888 1.00 94.44 232 PRO A N 1
ATOM 1813 C CA . PRO A 1 232 ? 7.499 -12.659 6.784 1.00 94.44 232 PRO A CA 1
ATOM 1814 C C . PRO A 1 232 ? 7.455 -14.187 6.827 1.00 94.44 232 PRO A C 1
ATOM 1816 O O . PRO A 1 232 ? 7.492 -14.838 5.781 1.00 94.44 232 PRO A O 1
ATOM 1819 N N . GLU A 1 233 ? 7.259 -14.768 8.011 1.00 91.81 233 GLU A N 1
ATOM 1820 C CA . GLU A 1 233 ? 7.141 -16.226 8.173 1.00 91.81 233 GLU A CA 1
ATOM 1821 C C . GLU A 1 233 ? 5.998 -16.808 7.320 1.00 91.81 233 GLU A C 1
ATOM 1823 O O . GLU A 1 233 ? 6.166 -17.815 6.627 1.00 91.81 233 GLU A O 1
ATOM 1828 N N . ALA A 1 234 ? 4.851 -16.119 7.289 1.00 92.31 234 ALA A N 1
ATOM 1829 C CA . ALA A 1 234 ? 3.683 -16.520 6.508 1.00 92.31 234 ALA A CA 1
ATOM 1830 C C . ALA A 1 234 ? 3.922 -16.501 4.986 1.00 92.31 234 ALA A C 1
ATOM 1832 O O . ALA A 1 234 ? 3.206 -17.181 4.247 1.00 92.31 234 ALA A O 1
ATOM 1833 N N . PHE A 1 235 ? 4.934 -15.770 4.495 1.00 94.50 235 PHE A N 1
ATOM 1834 C CA . PHE A 1 235 ? 5.230 -15.713 3.064 1.00 94.50 235 PHE A CA 1
ATOM 1835 C C . PHE A 1 235 ? 5.689 -17.076 2.527 1.00 94.50 235 PHE A C 1
ATOM 1837 O O . PHE A 1 235 ? 5.294 -17.443 1.417 1.00 94.50 235 PHE A O 1
ATOM 1844 N N . ARG A 1 236 ? 6.469 -17.833 3.323 1.00 90.75 236 ARG A N 1
ATOM 1845 C CA . ARG A 1 236 ? 7.086 -19.131 2.974 1.00 90.75 236 ARG A CA 1
ATOM 1846 C C . ARG A 1 236 ? 7.644 -19.138 1.543 1.00 90.75 236 ARG A C 1
ATOM 1848 O O . ARG A 1 236 ? 6.949 -19.545 0.609 1.00 90.75 236 ARG A O 1
ATOM 1855 N N . ARG A 1 237 ? 8.884 -18.660 1.371 1.00 90.69 237 ARG A N 1
ATOM 1856 C CA . ARG A 1 237 ? 9.536 -18.489 0.056 1.00 90.69 237 ARG A CA 1
ATOM 1857 C C . ARG A 1 237 ? 9.461 -19.774 -0.782 1.00 90.69 237 ARG A C 1
ATOM 1859 O O . ARG A 1 237 ? 9.886 -20.841 -0.343 1.00 90.69 237 ARG A O 1
ATOM 1866 N N . ARG A 1 238 ? 8.935 -19.655 -2.001 1.00 91.25 238 ARG A N 1
ATOM 1867 C CA . ARG A 1 238 ? 8.955 -20.677 -3.057 1.00 91.25 238 ARG A CA 1
ATOM 1868 C C . ARG A 1 238 ? 10.176 -20.443 -3.958 1.00 91.25 238 ARG A C 1
ATOM 1870 O O . ARG A 1 238 ? 10.618 -19.302 -4.070 1.00 91.25 238 ARG A O 1
ATOM 1877 N N . PRO A 1 239 ? 10.680 -21.467 -4.670 1.00 87.31 239 PRO A N 1
ATOM 1878 C CA . PRO A 1 239 ? 11.840 -21.308 -5.554 1.00 87.31 239 PRO A CA 1
ATOM 1879 C C . PRO A 1 239 ? 11.673 -20.247 -6.651 1.00 87.31 239 PRO A C 1
ATOM 1881 O O . PRO A 1 239 ? 12.654 -19.658 -7.076 1.00 87.31 239 PRO A O 1
ATOM 1884 N N . ALA A 1 240 ? 10.440 -20.014 -7.111 1.00 86.19 240 ALA A N 1
ATOM 1885 C CA . ALA A 1 240 ? 10.133 -19.041 -8.159 1.00 86.19 240 ALA A CA 1
ATOM 1886 C C . ALA A 1 240 ? 9.781 -17.642 -7.622 1.00 86.19 240 ALA A C 1
ATOM 1888 O O . ALA A 1 240 ? 9.472 -16.763 -8.424 1.00 86.19 240 ALA A O 1
ATOM 1889 N N . ASP A 1 241 ? 9.755 -17.443 -6.299 1.00 92.69 241 ASP A N 1
ATOM 1890 C CA . ASP A 1 241 ? 9.443 -16.138 -5.720 1.00 92.69 241 ASP A CA 1
ATOM 1891 C C . ASP A 1 241 ? 10.656 -15.210 -5.803 1.00 92.69 241 ASP A C 1
ATOM 1893 O O . ASP A 1 241 ? 11.764 -15.589 -5.416 1.00 92.69 241 ASP A O 1
ATOM 1897 N N . LEU A 1 242 ? 10.404 -13.965 -6.200 1.00 92.38 242 LEU A N 1
ATOM 1898 C CA . LEU A 1 242 ? 11.379 -12.888 -6.104 1.00 92.38 242 LEU A CA 1
ATOM 1899 C C . LEU A 1 242 ? 11.228 -12.188 -4.750 1.00 92.38 242 LEU A C 1
ATOM 1901 O O . LEU A 1 242 ? 10.136 -11.741 -4.397 1.00 92.38 242 LEU A O 1
ATOM 1905 N N . VAL A 1 243 ? 12.319 -12.074 -3.996 1.00 93.38 243 VAL A N 1
ATOM 1906 C CA . VAL A 1 243 ? 12.324 -11.438 -2.674 1.00 93.38 243 VAL A CA 1
ATOM 1907 C C . VAL A 1 243 ? 13.288 -10.257 -2.683 1.00 93.38 243 VAL A C 1
ATOM 1909 O O . VAL A 1 243 ? 14.489 -10.431 -2.844 1.00 93.38 243 VAL A O 1
ATOM 1912 N N . LEU A 1 244 ? 12.739 -9.063 -2.488 1.00 91.19 244 LEU A N 1
ATOM 1913 C CA . LEU A 1 244 ? 13.443 -7.789 -2.447 1.00 91.19 244 LEU A CA 1
ATOM 1914 C C . LEU A 1 244 ? 13.385 -7.256 -1.013 1.00 91.19 244 LEU A C 1
ATOM 1916 O O . LEU A 1 244 ? 12.348 -6.754 -0.571 1.00 91.19 244 LEU A O 1
ATOM 1920 N N . LEU A 1 245 ? 14.484 -7.419 -0.272 1.00 92.94 245 LEU A N 1
ATOM 1921 C CA . LEU A 1 245 ? 14.564 -6.965 1.114 1.00 92.94 245 LEU A CA 1
ATOM 1922 C C . LEU A 1 245 ? 15.081 -5.530 1.196 1.00 92.94 245 LEU A C 1
ATOM 1924 O O . LEU A 1 245 ? 16.202 -5.246 0.780 1.00 92.94 245 LEU A O 1
ATOM 1928 N N . GLY A 1 246 ? 14.254 -4.640 1.736 1.00 89.38 246 GLY A N 1
ATOM 1929 C CA . GLY A 1 246 ? 14.544 -3.216 1.857 1.00 89.38 246 GLY A CA 1
ATOM 1930 C C . GLY A 1 246 ? 13.280 -2.378 2.028 1.00 89.38 246 GLY A C 1
ATOM 1931 O O . GLY A 1 246 ? 12.160 -2.895 2.052 1.00 89.38 246 GLY A O 1
ATOM 1932 N N . GLU A 1 247 ? 13.463 -1.067 2.164 1.00 86.12 247 GLU A N 1
ATOM 1933 C CA . GLU A 1 247 ? 12.354 -0.114 2.192 1.00 86.12 247 GLU A CA 1
ATOM 1934 C C . GLU A 1 247 ? 11.576 -0.168 0.874 1.00 86.12 247 GLU A C 1
ATOM 1936 O O . GLU A 1 247 ? 12.174 -0.211 -0.202 1.00 86.12 247 GLU A O 1
ATOM 1941 N N . CYS A 1 248 ? 10.240 -0.161 0.943 1.00 88.31 248 CYS A N 1
ATOM 1942 C CA . CYS A 1 248 ? 9.403 -0.386 -0.238 1.00 88.31 248 CYS A CA 1
ATOM 1943 C C . CYS A 1 248 ? 9.681 0.633 -1.345 1.00 88.31 248 CYS A C 1
ATOM 1945 O O . CYS A 1 248 ? 9.920 0.243 -2.485 1.00 88.31 248 CYS A O 1
ATOM 1947 N N . ASP A 1 249 ? 9.718 1.920 -0.998 1.00 81.44 249 ASP A N 1
ATOM 1948 C CA . ASP A 1 249 ? 9.986 2.986 -1.959 1.00 81.44 249 ASP A CA 1
ATOM 1949 C C . ASP A 1 249 ? 11.378 2.833 -2.581 1.00 81.44 249 ASP A C 1
ATOM 1951 O O . ASP A 1 249 ? 11.503 2.860 -3.804 1.00 81.44 249 ASP A O 1
ATOM 1955 N N . HIS A 1 250 ? 12.409 2.592 -1.763 1.00 78.94 250 HIS A N 1
ATOM 1956 C CA . HIS A 1 250 ? 13.772 2.400 -2.252 1.00 78.94 250 HIS A CA 1
ATOM 1957 C C . HIS A 1 250 ? 13.881 1.206 -3.207 1.00 78.94 250 HIS A C 1
ATOM 1959 O O . HIS A 1 250 ? 14.481 1.335 -4.268 1.00 78.94 250 HIS A O 1
ATOM 1965 N N . MET A 1 251 ? 13.273 0.064 -2.874 1.00 81.56 251 MET A N 1
ATOM 1966 C CA . MET A 1 251 ? 13.316 -1.128 -3.727 1.00 81.56 251 MET A CA 1
ATOM 1967 C C . MET A 1 251 ? 12.530 -0.948 -5.027 1.00 81.56 251 MET A C 1
ATOM 1969 O O . MET A 1 251 ? 12.934 -1.480 -6.056 1.00 81.56 251 MET A O 1
ATOM 1973 N N . ILE A 1 252 ? 11.432 -0.187 -5.016 1.00 75.75 252 ILE A N 1
ATOM 1974 C CA . ILE A 1 252 ? 10.706 0.156 -6.247 1.00 75.75 252 ILE A CA 1
ATOM 1975 C C . ILE A 1 252 ? 11.566 1.043 -7.149 1.00 75.75 252 ILE A C 1
ATOM 1977 O O . ILE A 1 252 ? 11.567 0.825 -8.357 1.00 75.75 252 ILE A O 1
ATOM 1981 N N . TRP A 1 253 ? 12.290 2.012 -6.579 1.00 64.44 253 TRP A N 1
ATOM 1982 C CA . TRP A 1 253 ? 13.169 2.922 -7.321 1.00 64.44 253 TRP A CA 1
ATOM 1983 C C . TRP A 1 253 ? 14.422 2.245 -7.862 1.00 64.44 253 TRP A C 1
ATOM 1985 O O . TRP A 1 253 ? 14.710 2.355 -9.049 1.00 64.44 253 TRP A O 1
ATOM 1995 N N . LYS A 1 254 ? 15.166 1.572 -6.981 1.00 60.91 254 LYS A N 1
ATOM 1996 C CA . LYS A 1 254 ? 16.476 0.987 -7.269 1.00 60.91 254 LYS A CA 1
ATOM 1997 C C . LYS A 1 254 ? 16.384 -0.125 -8.301 1.00 60.91 254 LYS A C 1
ATOM 1999 O O . LYS A 1 254 ? 17.252 -0.255 -9.157 1.00 60.91 254 LYS A O 1
ATOM 2004 N N . GLU A 1 255 ? 15.339 -0.939 -8.211 1.00 58.56 255 GLU A N 1
ATOM 2005 C CA . GLU A 1 255 ? 15.177 -2.085 -9.089 1.00 58.56 255 GLU A CA 1
ATOM 2006 C C . GLU A 1 255 ? 14.459 -1.662 -10.359 1.00 58.56 255 GLU A C 1
ATOM 2008 O O . GLU A 1 255 ? 13.281 -1.970 -10.550 1.00 58.56 255 GLU A O 1
ATOM 2013 N N . ASP A 1 256 ? 15.204 -0.976 -11.230 1.00 52.16 256 ASP A N 1
ATOM 2014 C CA . ASP A 1 256 ? 14.840 -0.436 -12.545 1.00 52.16 256 ASP A CA 1
ATOM 2015 C C . ASP A 1 256 ? 13.773 -1.235 -13.308 1.00 52.16 256 ASP A C 1
ATOM 2017 O O . ASP A 1 256 ? 12.968 -0.673 -14.039 1.00 52.16 256 ASP A O 1
ATOM 2021 N N . THR A 1 257 ? 13.715 -2.552 -13.115 1.00 52.38 257 THR A N 1
ATOM 2022 C CA . THR A 1 257 ? 12.660 -3.464 -13.569 1.00 52.38 257 THR A CA 1
ATOM 2023 C C . THR A 1 257 ? 11.230 -3.100 -13.153 1.00 52.38 257 THR A C 1
ATOM 2025 O O . THR A 1 257 ? 10.318 -3.169 -13.980 1.00 52.38 257 THR A O 1
ATOM 2028 N N . LEU A 1 258 ? 10.984 -2.767 -11.885 1.00 58.41 258 LEU A N 1
ATOM 2029 C CA . LEU A 1 2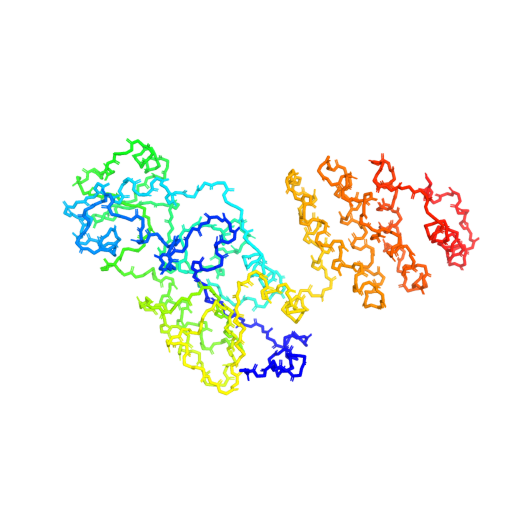58 ? 9.652 -2.356 -11.436 1.00 58.41 258 LEU A CA 1
ATOM 2030 C C . LEU A 1 258 ? 9.301 -1.003 -12.064 1.00 58.41 258 LEU A C 1
ATOM 2032 O O . LEU A 1 258 ? 8.180 -0.817 -12.538 1.00 58.41 258 LEU A O 1
ATOM 2036 N N . MET A 1 259 ? 10.293 -0.120 -12.215 1.00 53.78 259 MET A N 1
ATOM 2037 C CA . MET A 1 259 ? 10.173 1.121 -12.985 1.00 53.78 259 MET A CA 1
ATOM 2038 C C . MET A 1 259 ? 10.052 0.886 -14.506 1.00 53.78 259 MET A C 1
ATOM 2040 O O . MET A 1 259 ? 9.448 1.703 -15.202 1.00 53.78 259 MET A O 1
ATOM 2044 N N . LEU A 1 260 ? 10.529 -0.247 -15.036 1.00 50.84 260 LEU A N 1
ATOM 2045 C CA . LEU A 1 260 ? 10.414 -0.672 -16.439 1.00 50.84 260 LEU A CA 1
ATOM 2046 C C . LEU A 1 260 ? 8.985 -1.095 -16.795 1.00 50.84 260 LEU A C 1
ATOM 2048 O O . LEU A 1 260 ? 8.553 -0.826 -17.914 1.00 50.84 260 LEU A O 1
ATOM 2052 N N . ILE A 1 261 ? 8.188 -1.607 -15.843 1.00 47.72 261 ILE A N 1
ATOM 2053 C CA . ILE A 1 261 ? 6.717 -1.713 -16.007 1.00 47.72 261 ILE A CA 1
ATOM 2054 C C . ILE A 1 261 ? 6.113 -0.325 -16.303 1.00 47.72 261 ILE A C 1
ATOM 2056 O O . ILE A 1 261 ? 5.091 -0.186 -16.982 1.00 47.72 261 ILE A O 1
ATOM 2060 N N . LEU A 1 262 ? 6.771 0.734 -15.826 1.00 46.22 262 LEU A N 1
ATOM 2061 C CA . LEU A 1 262 ? 6.383 2.122 -16.045 1.00 46.22 262 LEU A CA 1
ATOM 2062 C C . LEU A 1 262 ? 7.001 2.735 -17.325 1.00 46.22 262 LEU A C 1
ATOM 2064 O O . LEU A 1 262 ? 6.632 3.861 -17.701 1.00 46.22 262 LEU A O 1
ATOM 2068 N N . GLN A 1 263 ? 7.883 2.034 -18.049 1.00 49.59 263 GLN A N 1
ATOM 2069 C CA . GLN A 1 263 ? 8.572 2.602 -19.210 1.00 49.59 263 GLN A CA 1
ATOM 2070 C C . GLN A 1 263 ? 7.685 2.690 -20.458 1.00 49.59 263 GLN A C 1
ATOM 2072 O O . GLN A 1 263 ? 7.471 1.765 -21.233 1.00 49.59 263 GLN A O 1
ATOM 2077 N N . ASN A 1 264 ? 7.153 3.892 -20.642 1.00 41.03 264 ASN A N 1
ATOM 2078 C CA . ASN A 1 264 ? 7.664 4.819 -21.666 1.00 41.03 264 ASN A CA 1
ATOM 2079 C C . ASN A 1 264 ? 7.295 6.274 -21.299 1.00 41.03 264 ASN A C 1
ATOM 2081 O O . ASN A 1 264 ? 7.098 7.135 -22.156 1.00 41.03 264 ASN A O 1
ATOM 2085 N N . THR A 1 265 ? 7.039 6.542 -20.011 1.00 47.88 265 THR A N 1
ATOM 2086 C CA . THR A 1 265 ? 6.394 7.797 -19.605 1.00 47.88 265 THR A CA 1
ATOM 2087 C C . THR A 1 265 ? 6.657 8.200 -18.154 1.00 47.88 265 THR A C 1
ATOM 2089 O O . THR A 1 265 ? 6.272 9.307 -17.820 1.00 47.88 265 THR A O 1
ATOM 2092 N N . SER A 1 266 ? 7.252 7.391 -17.268 1.00 58.16 266 SER A N 1
ATOM 2093 C CA . SER A 1 266 ? 7.053 7.562 -15.814 1.00 58.16 266 SER A CA 1
ATOM 2094 C C . SER A 1 266 ? 7.854 8.666 -15.129 1.00 58.16 266 SER A C 1
ATOM 2096 O O . SER A 1 266 ? 7.212 9.471 -14.475 1.00 58.16 266 SER A O 1
ATOM 2098 N N . ALA A 1 267 ? 9.174 8.793 -15.297 1.00 55.19 267 ALA A N 1
ATOM 2099 C CA . ALA A 1 267 ? 9.921 9.893 -14.666 1.00 55.19 267 ALA A CA 1
ATOM 2100 C C . ALA A 1 267 ? 9.419 11.253 -15.178 1.00 55.19 267 ALA A C 1
ATOM 2102 O O . ALA A 1 267 ? 9.089 12.140 -14.398 1.00 55.19 267 ALA A O 1
ATOM 2103 N N . SER A 1 268 ? 9.199 11.358 -16.493 1.00 54.62 268 SER A N 1
ATOM 2104 C CA . SER A 1 268 ? 8.526 12.502 -17.109 1.00 54.62 268 SER A CA 1
ATOM 2105 C C . SER A 1 268 ? 7.081 12.690 -16.639 1.00 54.62 268 SER A C 1
ATOM 2107 O O . SER A 1 268 ? 6.662 13.816 -16.447 1.00 54.62 268 SER A O 1
ATOM 2109 N N . SER A 1 269 ? 6.287 11.632 -16.445 1.00 57.69 269 SER A N 1
ATOM 2110 C CA . SER A 1 269 ? 4.885 11.764 -16.003 1.00 57.69 269 SER A CA 1
ATOM 2111 C C . SER A 1 269 ? 4.786 12.089 -14.526 1.00 57.69 269 SER A C 1
ATOM 2113 O O . SER A 1 269 ? 3.822 12.728 -14.126 1.00 57.69 269 SER A O 1
ATOM 2115 N N . LEU A 1 270 ? 5.742 11.633 -13.723 1.00 59.34 270 LEU A N 1
ATOM 2116 C CA . LEU A 1 270 ? 5.841 11.906 -12.301 1.00 59.34 270 LEU A CA 1
ATOM 2117 C C . LEU A 1 270 ? 6.283 13.352 -12.112 1.00 59.34 270 LEU A C 1
ATOM 2119 O O . LEU A 1 270 ? 5.524 14.124 -11.540 1.00 59.34 270 LEU A O 1
ATOM 2123 N N . ALA A 1 271 ? 7.400 13.748 -12.730 1.00 60.09 271 ALA A N 1
ATOM 2124 C CA . ALA A 1 271 ? 7.821 15.143 -12.818 1.00 60.09 271 ALA A CA 1
ATOM 2125 C C . ALA A 1 271 ? 6.679 16.025 -13.353 1.00 60.09 271 ALA A C 1
ATOM 2127 O O . ALA A 1 271 ? 6.357 17.047 -12.764 1.00 60.09 271 ALA A O 1
ATOM 2128 N N . TRP A 1 272 ? 5.967 15.592 -14.400 1.00 59.97 272 TRP A N 1
ATOM 2129 C CA . TRP A 1 272 ? 4.808 16.314 -14.930 1.00 59.97 272 TRP A CA 1
ATOM 2130 C C . TRP A 1 272 ? 3.648 16.387 -13.935 1.00 59.97 272 TRP A C 1
ATOM 2132 O O . TRP A 1 272 ? 3.002 17.423 -13.833 1.00 59.97 272 TRP A O 1
ATOM 2142 N N . SER A 1 273 ? 3.362 15.310 -13.204 1.00 59.19 273 SER A N 1
ATOM 2143 C CA . SER A 1 273 ? 2.278 15.277 -12.217 1.00 59.19 273 SER A CA 1
ATOM 2144 C C . SER A 1 273 ? 2.584 16.220 -11.058 1.00 59.19 273 SER A C 1
ATOM 2146 O O . SER A 1 273 ? 1.739 17.043 -10.729 1.00 59.19 273 SER A O 1
ATOM 2148 N N . PHE A 1 274 ? 3.800 16.182 -10.513 1.00 59.41 274 PHE A N 1
ATOM 2149 C CA . PHE A 1 274 ? 4.240 17.112 -9.472 1.00 59.41 274 PHE A CA 1
ATOM 2150 C C . PHE A 1 274 ? 4.256 18.563 -9.973 1.00 59.41 274 PHE A C 1
ATOM 2152 O O . PHE A 1 274 ? 3.694 19.441 -9.318 1.00 59.41 274 PHE A O 1
ATOM 2159 N N . ALA A 1 275 ? 4.781 18.805 -11.180 1.00 60.69 275 ALA A N 1
ATOM 2160 C CA . ALA A 1 275 ? 4.771 20.124 -11.812 1.00 60.69 275 ALA A CA 1
ATOM 2161 C C . ALA A 1 275 ? 3.346 20.660 -12.005 1.00 60.69 275 ALA A C 1
ATOM 2163 O O . ALA A 1 275 ? 3.073 21.834 -11.766 1.00 60.69 275 ALA A O 1
ATOM 2164 N N . LYS A 1 276 ? 2.413 19.801 -12.432 1.00 60.81 276 LYS A N 1
ATOM 2165 C CA . LYS A 1 276 ? 1.026 20.192 -12.697 1.00 60.81 276 LYS A CA 1
ATOM 2166 C C . LYS A 1 276 ? 0.214 20.403 -11.422 1.00 60.81 276 LYS A C 1
ATOM 2168 O O . LYS A 1 276 ? -0.700 21.224 -11.435 1.00 60.81 276 LYS A O 1
ATOM 2173 N N . LEU A 1 277 ? 0.537 19.667 -10.360 1.00 60.72 277 LEU A N 1
ATOM 2174 C CA . LEU A 1 277 ? -0.073 19.804 -9.038 1.00 60.72 277 LEU A CA 1
ATOM 2175 C C . LEU A 1 277 ? 0.480 21.005 -8.254 1.00 60.72 277 LEU A C 1
ATOM 2177 O O . LEU A 1 277 ? -0.155 21.428 -7.296 1.00 60.72 277 LEU A O 1
ATOM 2181 N N . GLY A 1 278 ? 1.615 21.580 -8.673 1.00 59.44 278 GLY A N 1
ATOM 2182 C CA . GLY A 1 278 ? 2.177 22.790 -8.067 1.00 59.44 278 GLY A CA 1
ATOM 2183 C C . GLY A 1 278 ? 2.666 22.585 -6.634 1.00 59.44 278 GLY A C 1
ATOM 2184 O O . GLY A 1 278 ? 2.609 23.514 -5.830 1.00 59.44 278 GLY A O 1
ATOM 2185 N N . VAL A 1 279 ? 3.112 21.368 -6.307 1.00 62.25 279 VAL A N 1
ATOM 2186 C CA . VAL A 1 279 ? 3.608 21.014 -4.972 1.00 62.25 279 VAL A CA 1
ATOM 2187 C C . VAL A 1 279 ? 4.854 21.851 -4.674 1.00 62.25 279 VAL A C 1
ATOM 2189 O O . VAL A 1 279 ? 5.859 21.747 -5.371 1.00 62.25 279 VAL A O 1
ATOM 2192 N N . GLN A 1 280 ? 4.775 22.717 -3.662 1.00 55.78 280 GLN A N 1
ATOM 2193 C CA . GLN A 1 280 ? 5.828 23.696 -3.373 1.00 55.78 280 GLN A CA 1
ATOM 2194 C C . GLN A 1 280 ? 7.105 23.030 -2.839 1.00 55.78 280 GLN A C 1
ATOM 2196 O O . GLN A 1 280 ? 8.183 23.485 -3.188 1.00 55.78 280 GLN A O 1
ATOM 2201 N N . ASP A 1 281 ? 7.028 21.909 -2.119 1.00 63.25 281 ASP A N 1
ATOM 2202 C CA . ASP A 1 281 ? 8.198 21.285 -1.471 1.00 63.25 281 ASP A CA 1
ATOM 2203 C C . ASP A 1 281 ? 8.812 20.107 -2.251 1.00 63.25 281 ASP A C 1
ATOM 2205 O O . ASP A 1 281 ? 9.478 19.246 -1.687 1.00 63.25 281 ASP A O 1
ATOM 2209 N N . SER A 1 282 ? 8.626 20.038 -3.573 1.00 60.00 282 SER A N 1
ATOM 2210 C CA . SER A 1 282 ? 9.149 18.919 -4.377 1.00 60.00 282 SER A CA 1
ATOM 2211 C C . SER A 1 282 ? 10.591 19.092 -4.886 1.00 60.00 282 SER A C 1
ATOM 2213 O O . SER A 1 282 ? 11.026 18.304 -5.719 1.00 60.00 282 SER A O 1
ATOM 2215 N N . GLY A 1 283 ? 11.340 20.107 -4.442 1.00 62.09 283 GLY A N 1
ATOM 2216 C CA . GLY A 1 283 ? 12.679 20.422 -4.978 1.00 62.09 283 GLY A CA 1
ATOM 2217 C C . GLY A 1 283 ? 13.669 19.250 -4.908 1.00 62.09 283 GLY A C 1
ATOM 2218 O O . GLY A 1 283 ? 14.286 18.906 -5.915 1.00 62.09 283 GLY A O 1
ATOM 2219 N N . GLU A 1 284 ? 13.745 18.574 -3.759 1.00 63.47 284 GLU A N 1
ATOM 2220 C CA . GLU A 1 284 ? 14.622 17.407 -3.556 1.00 63.47 284 GLU A CA 1
ATOM 2221 C C . GLU A 1 284 ? 14.222 16.213 -4.434 1.00 63.47 284 GLU A C 1
ATOM 2223 O O . GLU A 1 284 ? 15.079 15.548 -5.012 1.00 63.47 284 GLU A O 1
ATOM 2228 N N . LEU A 1 285 ? 12.916 15.985 -4.617 1.00 62.66 285 LEU A N 1
ATOM 2229 C CA . LEU A 1 285 ? 12.405 14.946 -5.515 1.00 62.66 285 LEU A CA 1
ATOM 2230 C C . LEU A 1 285 ? 12.842 15.205 -6.957 1.00 62.66 285 LEU A C 1
ATOM 2232 O O . LEU A 1 285 ? 13.281 14.294 -7.652 1.00 62.66 285 LEU A O 1
ATOM 2236 N N . PHE A 1 286 ? 12.713 16.445 -7.424 1.00 64.69 286 PHE A N 1
ATOM 2237 C CA . PHE A 1 286 ? 13.135 16.802 -8.771 1.00 64.69 286 PHE A CA 1
ATOM 2238 C C . PHE A 1 286 ? 14.654 16.733 -8.947 1.00 64.69 286 PHE A C 1
ATOM 2240 O O . PHE A 1 286 ? 15.103 16.405 -10.042 1.00 64.69 286 PHE A O 1
ATOM 2247 N N . GLN A 1 287 ? 15.428 16.995 -7.891 1.00 66.94 287 GLN A N 1
ATOM 2248 C CA . GLN A 1 287 ? 16.880 16.844 -7.909 1.00 66.94 287 GLN A CA 1
ATOM 2249 C C . GLN A 1 287 ? 17.282 15.378 -8.054 1.00 66.94 287 GLN A C 1
ATOM 2251 O O . GLN A 1 287 ? 18.007 15.036 -8.982 1.00 66.94 287 GLN A O 1
ATOM 2256 N N . ALA A 1 288 ? 16.717 14.504 -7.219 1.00 64.19 288 ALA A N 1
ATOM 2257 C CA . ALA A 1 288 ? 16.937 13.065 -7.306 1.00 64.19 288 ALA A CA 1
ATOM 2258 C C . ALA A 1 288 ? 16.496 12.504 -8.669 1.00 64.19 288 ALA A C 1
ATOM 2260 O O . ALA A 1 288 ? 17.207 11.710 -9.281 1.00 64.19 288 ALA A O 1
ATOM 2261 N N . LEU A 1 289 ? 15.351 12.965 -9.193 1.00 66.31 289 LEU A N 1
ATOM 2262 C CA . LEU A 1 289 ? 14.895 12.605 -10.537 1.00 66.31 289 LEU A CA 1
ATOM 2263 C C . LEU A 1 289 ? 15.867 13.075 -11.623 1.00 66.31 289 LEU A C 1
ATOM 2265 O O . LEU A 1 289 ? 16.049 12.365 -12.608 1.00 66.31 289 LEU A O 1
ATOM 2269 N N . ALA A 1 290 ? 16.448 14.266 -11.487 1.00 68.88 290 ALA A N 1
ATOM 2270 C CA . ALA A 1 290 ? 17.386 14.799 -12.462 1.00 68.88 290 ALA A CA 1
ATOM 2271 C C . ALA A 1 290 ? 18.712 14.030 -12.460 1.00 68.88 290 ALA A C 1
ATOM 2273 O O . ALA A 1 290 ? 19.158 13.625 -13.528 1.00 68.88 290 ALA A O 1
ATOM 2274 N N . GLU A 1 291 ? 19.289 13.766 -11.287 1.00 70.50 291 GLU A N 1
ATOM 2275 C CA . GLU A 1 291 ? 20.536 13.004 -11.127 1.00 70.50 291 GLU A CA 1
ATOM 2276 C C . GLU A 1 291 ? 20.401 11.572 -11.675 1.00 70.50 291 GLU A C 1
ATOM 2278 O O . GLU A 1 291 ? 21.247 11.104 -12.439 1.00 70.50 291 GLU A O 1
ATOM 2283 N N . GLU A 1 292 ? 19.283 10.910 -11.374 1.00 65.50 292 GLU A N 1
ATOM 2284 C CA . GLU A 1 292 ? 18.951 9.580 -11.896 1.00 65.50 292 GLU A CA 1
ATOM 2285 C C . GLU A 1 292 ? 18.786 9.591 -13.425 1.00 65.50 292 GLU A C 1
ATOM 2287 O O . GLU A 1 292 ? 19.309 8.735 -14.146 1.00 65.50 292 GLU A O 1
ATOM 2292 N N . LEU A 1 293 ? 18.067 10.586 -13.956 1.00 67.88 293 LEU A N 1
ATOM 2293 C CA . LEU A 1 293 ? 17.866 10.717 -15.395 1.00 67.88 293 LEU A CA 1
ATOM 2294 C C . LEU A 1 293 ? 19.169 11.042 -16.123 1.00 67.88 293 LEU A C 1
ATOM 2296 O O . LEU A 1 293 ? 19.388 10.498 -17.202 1.00 67.88 293 LEU A O 1
ATOM 2300 N N . GLU A 1 294 ? 20.043 11.876 -15.562 1.00 69.12 294 GLU A N 1
ATOM 2301 C CA . GLU A 1 294 ? 21.361 12.169 -16.135 1.00 69.12 294 GLU A CA 1
ATOM 2302 C C . GLU A 1 294 ? 22.192 10.896 -16.333 1.00 69.12 294 GLU A C 1
ATOM 2304 O O . GLU A 1 294 ? 22.775 10.721 -17.406 1.00 69.12 294 GLU A O 1
ATOM 2309 N N . GLY A 1 295 ? 22.176 9.977 -15.360 1.00 65.25 295 GLY A N 1
ATOM 2310 C CA . GLY A 1 295 ? 22.883 8.694 -15.444 1.00 65.25 295 GLY A CA 1
ATOM 2311 C C . GLY A 1 295 ? 22.365 7.761 -16.545 1.00 65.25 295 GLY A C 1
ATOM 2312 O O . GLY A 1 295 ? 23.144 7.040 -17.166 1.00 65.25 295 GLY A O 1
ATOM 2313 N N . ARG A 1 296 ? 21.061 7.810 -16.837 1.00 60.12 296 ARG A N 1
ATOM 2314 C CA . ARG A 1 296 ? 20.375 6.922 -17.799 1.00 60.12 296 ARG A CA 1
ATOM 2315 C C . ARG A 1 296 ? 20.229 7.500 -19.200 1.00 60.12 296 ARG A C 1
ATOM 2317 O O . ARG A 1 296 ? 20.050 6.775 -20.181 1.00 60.12 296 ARG A O 1
ATOM 2324 N N . LEU A 1 297 ? 20.269 8.825 -19.312 1.00 62.81 297 LEU A N 1
ATOM 2325 C CA . LEU A 1 297 ? 20.036 9.540 -20.563 1.00 62.81 297 LEU A CA 1
ATOM 2326 C C . LEU A 1 297 ? 21.101 9.245 -21.623 1.00 62.81 297 LEU A C 1
ATOM 2328 O O . LEU A 1 297 ? 20.784 9.389 -22.799 1.00 62.81 297 LEU A O 1
ATOM 2332 N N . ALA A 1 298 ? 22.284 8.752 -21.241 1.00 58.00 298 ALA A N 1
ATOM 2333 C CA . ALA A 1 298 ? 23.426 8.426 -22.105 1.00 58.00 298 ALA A CA 1
ATOM 2334 C C . ALA A 1 298 ? 23.215 7.235 -23.079 1.00 58.00 298 ALA A C 1
ATOM 2336 O O . ALA A 1 298 ? 24.150 6.493 -23.382 1.00 58.00 298 ALA A O 1
ATOM 2337 N N . GLY A 1 299 ? 21.992 7.030 -23.579 1.00 56.88 299 GLY A N 1
ATOM 2338 C CA . GLY A 1 299 ? 21.704 6.078 -24.652 1.00 56.88 299 GLY A CA 1
ATOM 2339 C C . GLY A 1 299 ? 20.268 5.560 -24.690 1.00 56.88 299 GLY A C 1
ATOM 2340 O O . GLY A 1 299 ? 19.747 5.329 -25.781 1.00 56.88 299 GLY A O 1
ATOM 2341 N N . GLU A 1 300 ? 19.588 5.450 -23.549 1.00 60.69 300 GLU A N 1
ATOM 2342 C CA . GLU A 1 300 ? 18.386 4.606 -23.420 1.00 60.69 300 GLU A CA 1
ATOM 2343 C C . GLU A 1 300 ? 17.076 5.256 -23.891 1.00 60.69 300 GLU A C 1
ATOM 2345 O O . GLU A 1 300 ? 16.163 4.568 -24.351 1.00 60.69 300 GLU A O 1
ATOM 2350 N N . LEU A 1 301 ? 16.952 6.584 -23.798 1.00 65.38 301 LEU A N 1
ATOM 2351 C CA . LEU A 1 301 ? 15.674 7.249 -24.063 1.00 65.38 301 LEU A CA 1
ATOM 2352 C C . LEU A 1 301 ? 15.416 7.504 -25.556 1.00 65.38 301 LEU A C 1
ATOM 2354 O O . LEU A 1 301 ? 16.284 7.966 -26.306 1.00 65.38 301 LEU A O 1
ATOM 2358 N N . THR A 1 302 ? 14.168 7.241 -25.962 1.00 75.31 302 THR A N 1
ATOM 2359 C CA . THR A 1 302 ? 13.615 7.571 -27.287 1.00 75.31 302 THR A CA 1
ATOM 2360 C C . THR A 1 302 ? 13.419 9.085 -27.449 1.00 75.31 302 THR A C 1
ATOM 2362 O O . THR A 1 302 ? 13.337 9.813 -26.460 1.00 75.31 302 THR A O 1
ATOM 2365 N N . ALA A 1 303 ? 13.260 9.572 -28.687 1.00 73.88 303 ALA A N 1
ATOM 2366 C CA . ALA A 1 303 ? 12.926 10.976 -28.967 1.00 73.88 303 ALA A CA 1
ATOM 2367 C C . ALA A 1 303 ? 11.685 11.468 -28.196 1.00 73.88 303 ALA A C 1
ATOM 2369 O O . ALA A 1 303 ? 11.692 12.541 -27.590 1.00 73.88 303 ALA A O 1
ATOM 2370 N N . GLN A 1 304 ? 10.637 10.641 -28.139 1.00 71.62 304 GLN A N 1
ATOM 2371 C CA . GLN A 1 304 ? 9.439 10.916 -27.348 1.00 71.62 304 GLN A CA 1
ATOM 2372 C C . GLN A 1 304 ? 9.739 10.989 -25.843 1.00 71.62 304 GLN A C 1
ATOM 2374 O O . GLN A 1 304 ? 9.179 11.841 -25.153 1.00 71.62 304 GLN A O 1
ATOM 2379 N N . GLY A 1 305 ? 10.608 10.111 -25.332 1.00 71.69 305 GLY A N 1
ATOM 2380 C CA . GLY A 1 305 ? 11.046 10.116 -23.936 1.00 71.69 305 GLY A CA 1
ATOM 2381 C C . GLY A 1 305 ? 11.798 11.397 -23.577 1.00 71.69 305 GLY A C 1
ATOM 2382 O O . GLY A 1 305 ? 11.432 12.064 -22.612 1.00 71.69 305 GLY A O 1
ATOM 2383 N N . LEU A 1 306 ? 12.767 11.792 -24.409 1.00 76.56 306 LEU A N 1
ATOM 2384 C CA . LEU A 1 306 ? 13.524 13.039 -24.263 1.00 76.56 306 LEU A CA 1
ATOM 2385 C C . LEU A 1 306 ? 12.603 14.267 -24.246 1.00 76.56 306 LEU A C 1
ATOM 2387 O O . LEU A 1 306 ? 12.699 15.100 -23.346 1.00 76.56 306 LEU A O 1
ATOM 2391 N N . ALA A 1 307 ? 11.659 14.347 -25.190 1.00 74.88 307 ALA A N 1
ATOM 2392 C CA . ALA A 1 307 ? 10.686 15.436 -25.254 1.00 74.88 307 ALA A CA 1
ATOM 2393 C C . ALA A 1 307 ? 9.772 15.492 -24.018 1.00 74.88 307 ALA A C 1
ATOM 2395 O O . ALA A 1 307 ? 9.488 16.573 -23.506 1.00 74.88 307 ALA A O 1
ATOM 2396 N N . ASN A 1 308 ? 9.320 14.339 -23.517 1.00 73.69 308 ASN A N 1
ATOM 2397 C CA . ASN A 1 308 ? 8.442 14.275 -22.348 1.00 73.69 308 ASN A CA 1
ATOM 2398 C C . ASN A 1 308 ? 9.164 14.676 -21.059 1.00 73.69 308 ASN A C 1
ATOM 2400 O O . ASN A 1 308 ? 8.581 15.382 -20.236 1.00 73.69 308 ASN A O 1
ATOM 2404 N N . VAL A 1 309 ? 10.411 14.231 -20.874 1.00 76.00 309 VAL A N 1
ATOM 2405 C CA . VAL A 1 309 ? 11.234 14.618 -19.719 1.00 76.00 309 VAL A CA 1
ATOM 2406 C C . VAL A 1 309 ? 11.479 16.119 -19.752 1.00 76.00 309 VAL A C 1
ATOM 2408 O O . VAL A 1 309 ? 11.158 16.800 -18.783 1.00 76.00 309 VAL A O 1
ATOM 2411 N N . ALA A 1 310 ? 11.941 16.653 -20.885 1.00 78.62 310 ALA A N 1
ATOM 2412 C CA . ALA A 1 310 ? 12.159 18.086 -21.027 1.00 78.62 310 ALA A CA 1
ATOM 2413 C C . ALA A 1 310 ? 10.893 18.874 -20.675 1.00 78.62 310 ALA A C 1
ATOM 2415 O O . ALA A 1 310 ? 10.941 19.769 -19.841 1.00 78.62 310 ALA A O 1
ATOM 2416 N N . TRP A 1 311 ? 9.743 18.499 -21.239 1.00 78.25 311 TRP A N 1
ATOM 2417 C CA . TRP A 1 311 ? 8.462 19.174 -21.014 1.00 78.25 311 TRP A CA 1
ATOM 2418 C C . TRP A 1 311 ? 8.002 19.167 -19.551 1.00 78.25 311 TRP A C 1
ATOM 2420 O O . TRP A 1 311 ? 7.474 20.169 -19.058 1.00 78.25 311 TRP A O 1
ATOM 2430 N N . ALA A 1 312 ? 8.231 18.060 -18.845 1.00 74.06 312 ALA A N 1
ATOM 2431 C CA . ALA A 1 312 ? 7.945 17.931 -17.423 1.00 74.06 312 ALA A CA 1
ATOM 2432 C C . ALA A 1 312 ? 8.782 18.885 -16.570 1.00 74.06 312 ALA A C 1
ATOM 2434 O O . ALA A 1 312 ? 8.227 19.677 -15.808 1.00 74.06 312 ALA A O 1
ATOM 2435 N N . PHE A 1 313 ? 10.097 18.866 -16.766 1.00 74.12 313 PHE A N 1
ATOM 2436 C CA . PHE A 1 313 ? 11.026 19.718 -16.029 1.00 74.12 313 PHE A CA 1
ATOM 2437 C C . PHE A 1 313 ? 10.879 21.194 -16.430 1.00 74.12 313 PHE A C 1
ATOM 2439 O O . PHE A 1 313 ? 10.883 22.072 -15.576 1.00 74.12 313 PHE A O 1
ATOM 2446 N N . GLY A 1 314 ? 10.619 21.489 -17.705 1.00 74.62 314 GLY A N 1
ATOM 2447 C CA . GLY A 1 314 ? 10.364 22.849 -18.192 1.00 74.62 314 GLY A CA 1
ATOM 2448 C C . GLY A 1 314 ? 9.049 23.436 -17.677 1.00 74.62 314 GLY A C 1
ATOM 2449 O O . GLY A 1 314 ? 8.908 24.647 -17.568 1.00 74.62 314 GLY A O 1
ATOM 2450 N N . THR A 1 315 ? 8.078 22.594 -17.319 1.00 73.69 315 THR A N 1
ATOM 2451 C CA . THR A 1 315 ? 6.843 23.046 -16.658 1.00 73.69 315 THR A CA 1
ATOM 2452 C C . THR A 1 315 ? 7.036 23.231 -15.157 1.00 73.69 315 THR A C 1
ATOM 2454 O O . THR A 1 315 ? 6.457 24.153 -14.589 1.00 73.69 315 THR A O 1
ATOM 2457 N N . ALA A 1 316 ? 7.885 22.413 -14.529 1.00 68.88 316 ALA A N 1
ATOM 2458 C CA . ALA A 1 316 ? 8.294 22.597 -13.138 1.00 68.88 316 ALA A CA 1
ATOM 2459 C C . ALA A 1 316 ? 9.148 23.861 -12.934 1.00 68.88 316 ALA A C 1
ATOM 2461 O O . ALA A 1 316 ? 9.116 24.433 -11.852 1.00 68.88 316 ALA A O 1
ATOM 2462 N N . ALA A 1 317 ? 9.853 24.330 -13.974 1.00 67.12 317 ALA A N 1
ATOM 2463 C CA . ALA A 1 317 ? 10.711 25.525 -13.976 1.00 67.12 317 ALA A CA 1
ATOM 2464 C C . ALA A 1 317 ? 10.025 26.804 -13.452 1.00 67.12 317 ALA A C 1
ATOM 2466 O O . ALA A 1 317 ? 10.685 27.678 -12.901 1.00 67.12 317 ALA A O 1
ATOM 2467 N N . GLY A 1 318 ? 8.693 26.895 -13.558 1.00 63.16 318 GLY A N 1
ATOM 2468 C CA . GLY A 1 318 ? 7.905 28.005 -13.009 1.00 63.16 318 GLY A CA 1
ATOM 2469 C C . GLY A 1 318 ? 7.631 27.935 -11.499 1.00 63.16 318 GLY A C 1
ATOM 2470 O O . GLY A 1 318 ? 7.015 28.852 -10.959 1.00 63.16 318 GLY A O 1
ATOM 2471 N N . LEU A 1 319 ? 8.042 26.865 -10.812 1.00 65.06 319 LEU A N 1
ATOM 2472 C CA . LEU A 1 319 ? 7.891 26.696 -9.366 1.00 65.06 319 LEU A CA 1
ATOM 2473 C C . LEU A 1 319 ? 9.156 27.192 -8.647 1.00 65.06 319 LEU A C 1
ATOM 2475 O O . LEU A 1 319 ? 10.270 26.761 -8.947 1.00 65.06 319 LEU A O 1
ATOM 2479 N N . ALA A 1 320 ? 8.987 28.078 -7.660 1.00 58.69 320 ALA A N 1
ATOM 2480 C CA . ALA A 1 320 ? 10.092 28.739 -6.953 1.00 58.69 320 ALA A CA 1
ATOM 2481 C C . ALA A 1 320 ? 11.058 27.766 -6.244 1.00 58.69 320 ALA A C 1
ATOM 2483 O O . ALA A 1 320 ? 12.244 28.062 -6.094 1.00 58.69 320 ALA A O 1
ATOM 2484 N N . SER A 1 321 ? 10.571 26.598 -5.826 1.00 56.19 321 SER A N 1
ATOM 2485 C CA . SER A 1 321 ? 11.376 25.539 -5.211 1.00 56.19 321 SER A CA 1
ATOM 2486 C C . SER A 1 321 ? 12.263 24.782 -6.193 1.00 56.19 321 SER A C 1
ATOM 2488 O O . SER A 1 321 ? 13.287 24.244 -5.787 1.00 56.19 321 SER A O 1
ATOM 2490 N N . PHE A 1 322 ? 11.907 24.776 -7.476 1.00 59.62 322 PHE A N 1
ATOM 2491 C CA . PHE A 1 322 ? 12.605 24.021 -8.510 1.00 59.62 322 PHE A CA 1
ATOM 2492 C C . PHE A 1 322 ? 13.574 24.884 -9.332 1.00 59.62 322 PHE A C 1
ATOM 2494 O O . PHE A 1 322 ? 14.555 24.360 -9.855 1.00 59.62 322 PHE A O 1
ATOM 2501 N N . ALA A 1 323 ? 13.382 26.207 -9.383 1.00 57.34 323 ALA A N 1
ATOM 2502 C CA . ALA A 1 323 ? 14.293 27.116 -10.086 1.00 57.34 323 ALA A CA 1
ATOM 2503 C C . ALA A 1 323 ? 15.766 26.961 -9.646 1.00 57.34 323 ALA A C 1
ATOM 2505 O O . ALA A 1 323 ? 16.659 27.026 -10.484 1.00 57.34 323 ALA A O 1
ATOM 2506 N N . ARG A 1 324 ? 16.011 26.673 -8.356 1.00 56.78 324 ARG A N 1
ATOM 2507 C CA . ARG A 1 324 ? 17.357 26.399 -7.811 1.00 56.78 324 ARG A CA 1
ATOM 2508 C C . ARG A 1 324 ? 17.910 25.026 -8.200 1.00 56.78 324 ARG A C 1
ATOM 2510 O O . ARG A 1 324 ? 19.107 24.896 -8.417 1.00 56.78 324 ARG A O 1
ATOM 2517 N N . THR A 1 325 ? 17.051 24.016 -8.297 1.00 56.19 325 THR A N 1
ATOM 2518 C CA . THR A 1 325 ? 17.428 22.642 -8.654 1.00 56.19 325 THR A CA 1
ATOM 2519 C C . THR A 1 325 ? 17.766 22.519 -10.138 1.00 56.19 325 THR A C 1
ATOM 2521 O O . THR A 1 325 ? 18.776 21.923 -10.492 1.00 56.19 325 THR A O 1
ATOM 2524 N N . ALA A 1 326 ? 16.960 23.131 -11.008 1.00 54.69 326 ALA A N 1
ATOM 2525 C CA . ALA A 1 326 ? 17.167 23.120 -12.455 1.00 54.69 326 ALA A CA 1
ATOM 2526 C C . ALA A 1 326 ? 18.478 23.794 -12.889 1.00 54.69 326 ALA A C 1
ATOM 2528 O O . ALA A 1 326 ? 19.099 23.362 -13.857 1.00 54.69 326 ALA A O 1
ATOM 2529 N N . GLU A 1 327 ? 18.907 24.825 -12.156 1.00 55.88 327 GLU A N 1
ATOM 2530 C CA . GLU A 1 327 ? 20.187 25.500 -12.383 1.00 55.88 327 GLU A CA 1
ATOM 2531 C C . GLU A 1 327 ? 21.388 24.620 -11.970 1.00 55.88 327 GLU A C 1
ATOM 2533 O O . GLU A 1 327 ? 22.482 24.776 -12.510 1.00 55.88 327 GLU A O 1
ATOM 2538 N N . GLN A 1 328 ? 21.185 23.665 -11.052 1.00 54.72 328 GLN A N 1
ATOM 2539 C CA . GLN A 1 328 ? 22.231 22.793 -10.502 1.00 54.72 328 GLN A CA 1
ATOM 2540 C C . GLN A 1 328 ? 22.329 21.422 -11.190 1.00 54.72 328 GLN A C 1
ATOM 2542 O O . GLN A 1 328 ? 23.434 20.905 -11.348 1.00 54.72 328 GLN A O 1
ATOM 2547 N N . SER A 1 329 ? 21.210 20.832 -11.616 1.00 61.94 329 SER A N 1
ATOM 2548 C CA . SER A 1 329 ? 21.182 19.518 -12.266 1.00 61.94 329 SER A CA 1
ATOM 2549 C C . SER A 1 329 ? 21.510 19.661 -13.753 1.00 61.94 329 SER A C 1
ATOM 2551 O O . SER A 1 329 ? 20.676 20.149 -14.501 1.00 61.94 329 SER A O 1
ATOM 2553 N N . GLY A 1 330 ? 22.680 19.263 -14.247 1.00 71.12 330 GLY A N 1
ATOM 2554 C CA . GLY A 1 330 ? 23.055 19.357 -15.672 1.00 71.12 330 GLY A CA 1
ATOM 2555 C C . GLY A 1 330 ? 22.075 18.744 -16.703 1.00 71.12 330 GLY A C 1
ATOM 2556 O O . GLY A 1 330 ? 22.327 18.835 -17.906 1.00 71.12 330 GLY A O 1
ATOM 2557 N N . LEU A 1 331 ? 20.959 18.155 -16.274 1.00 76.81 331 LEU A N 1
ATOM 2558 C CA . LEU A 1 331 ? 19.878 17.511 -17.006 1.00 76.81 331 LEU A CA 1
ATOM 2559 C C . LEU A 1 331 ? 19.504 18.179 -18.328 1.00 76.81 331 LEU A C 1
ATOM 2561 O O . LEU A 1 331 ? 19.514 17.506 -19.354 1.00 76.81 331 LEU A O 1
ATOM 2565 N N . PHE A 1 332 ? 19.200 19.481 -18.368 1.00 77.94 332 PHE A N 1
ATOM 2566 C CA . PHE A 1 332 ? 18.839 20.134 -19.638 1.00 77.94 332 PHE A CA 1
ATOM 2567 C C . PHE A 1 332 ? 19.991 20.115 -20.655 1.00 77.94 332 PHE A C 1
ATOM 2569 O O . PHE A 1 332 ? 19.741 19.994 -21.855 1.00 77.94 332 PHE A O 1
ATOM 2576 N N . ARG A 1 333 ? 21.253 20.158 -20.204 1.00 78.25 333 ARG A N 1
ATOM 2577 C CA . ARG A 1 333 ? 22.425 20.004 -21.084 1.00 78.25 333 ARG A CA 1
ATOM 2578 C C . ARG A 1 333 ? 22.567 18.567 -21.574 1.00 78.25 333 ARG A C 1
ATOM 2580 O O . ARG A 1 333 ? 22.871 18.360 -22.747 1.00 78.25 333 ARG A O 1
ATOM 2587 N N . VAL A 1 334 ? 22.318 17.584 -20.707 1.00 79.06 334 VAL A N 1
ATOM 2588 C CA . VAL A 1 334 ? 22.336 16.157 -21.071 1.00 79.06 334 VAL A CA 1
ATOM 2589 C C . VAL A 1 334 ? 21.226 15.841 -22.076 1.00 79.06 334 VAL A C 1
ATOM 2591 O O . VAL A 1 334 ? 21.501 15.263 -23.126 1.00 79.06 334 VAL A O 1
ATOM 2594 N N . ILE A 1 335 ? 19.999 16.310 -21.828 1.00 82.12 335 ILE A N 1
ATOM 2595 C CA . ILE A 1 335 ? 18.871 16.200 -22.761 1.00 82.12 335 ILE A CA 1
ATOM 2596 C C . ILE A 1 335 ? 19.214 16.866 -24.094 1.00 82.12 335 ILE A C 1
ATOM 2598 O O . ILE A 1 335 ? 18.946 16.277 -25.139 1.00 82.12 335 ILE A O 1
ATOM 2602 N N . ALA A 1 336 ? 19.809 18.065 -24.084 1.00 82.56 336 ALA A N 1
ATOM 2603 C CA . ALA A 1 336 ? 20.174 18.765 -25.315 1.00 82.56 336 ALA A CA 1
ATOM 2604 C C . ALA A 1 336 ? 21.191 17.972 -26.148 1.00 82.56 336 ALA A C 1
ATOM 2606 O O . ALA A 1 336 ? 21.003 17.798 -27.353 1.00 82.56 336 ALA A O 1
ATOM 2607 N N . ARG A 1 337 ? 22.226 17.433 -25.495 1.00 83.94 337 ARG A N 1
ATOM 2608 C CA . ARG A 1 337 ? 23.262 16.606 -26.126 1.00 83.94 337 ARG A CA 1
ATOM 2609 C C . ARG A 1 337 ? 22.684 15.332 -26.745 1.00 83.94 337 ARG A C 1
ATOM 2611 O O . ARG A 1 337 ? 22.948 15.036 -27.909 1.00 83.94 337 ARG A O 1
ATOM 2618 N N . GLU A 1 338 ? 21.866 14.605 -25.992 1.00 84.25 338 GLU A N 1
ATOM 2619 C CA . GLU A 1 338 ? 21.227 13.367 -26.450 1.00 84.25 338 GLU A CA 1
ATOM 2620 C C . GLU A 1 338 ? 20.211 13.614 -27.566 1.00 84.25 338 GLU A C 1
ATOM 2622 O O . GLU A 1 338 ? 20.173 12.891 -28.566 1.00 84.25 338 GLU A O 1
ATOM 2627 N N . ALA A 1 339 ? 19.406 14.670 -27.432 1.00 84.31 339 ALA A N 1
ATOM 2628 C CA . ALA A 1 339 ? 18.454 15.064 -28.457 1.00 84.31 339 ALA A CA 1
ATOM 2629 C C . ALA A 1 339 ? 19.167 15.418 -29.763 1.00 84.31 339 ALA A C 1
ATOM 2631 O O . ALA A 1 339 ? 18.728 14.954 -30.814 1.00 84.31 339 ALA A O 1
ATOM 2632 N N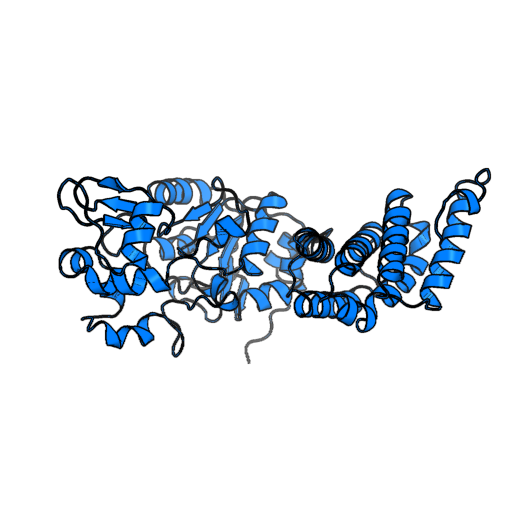 . ALA A 1 340 ? 20.292 16.143 -29.706 1.00 83.62 340 ALA A N 1
ATOM 2633 C CA . ALA A 1 340 ? 21.090 16.486 -30.881 1.00 83.62 340 ALA A CA 1
ATOM 2634 C C . ALA A 1 340 ? 21.562 15.233 -31.642 1.00 83.62 340 ALA A C 1
ATOM 2636 O O . ALA A 1 340 ? 21.425 15.166 -32.866 1.00 83.62 340 ALA A O 1
ATOM 2637 N N . GLY A 1 341 ? 22.019 14.199 -30.925 1.00 82.25 341 GLY A N 1
ATOM 2638 C CA . GLY A 1 341 ? 22.405 12.912 -31.517 1.00 82.25 341 GLY A CA 1
ATOM 2639 C C . GLY A 1 341 ? 21.239 12.125 -32.135 1.00 82.25 341 GLY A C 1
ATOM 2640 O O . GLY A 1 341 ? 21.443 11.307 -33.032 1.00 82.25 341 GLY A O 1
ATOM 2641 N N . LYS A 1 342 ? 20.003 12.393 -31.698 1.00 83.25 342 LYS A N 1
ATOM 2642 C CA . LYS A 1 342 ? 18.786 11.662 -32.091 1.00 83.25 342 LYS A CA 1
ATOM 2643 C C . LYS A 1 342 ? 17.818 12.485 -32.945 1.00 83.25 342 LYS A C 1
ATOM 2645 O O . LYS A 1 342 ? 16.749 11.977 -33.282 1.00 83.25 342 LYS A O 1
ATOM 2650 N N . LEU A 1 343 ? 18.174 13.703 -33.360 1.00 81.12 343 LEU A N 1
ATOM 2651 C CA . LEU A 1 343 ? 17.278 14.670 -34.020 1.00 81.12 343 LEU A CA 1
ATOM 2652 C C . LEU A 1 343 ? 16.456 14.099 -35.182 1.00 81.12 343 LEU A C 1
ATOM 2654 O O . LEU A 1 343 ? 15.268 14.387 -35.319 1.00 81.12 343 LEU A O 1
ATOM 2658 N N . ARG A 1 344 ? 17.056 13.228 -35.998 1.00 78.38 344 ARG A N 1
ATOM 2659 C CA . ARG A 1 344 ? 16.379 12.611 -37.152 1.00 78.38 344 ARG A CA 1
ATOM 2660 C C . ARG A 1 344 ? 15.212 11.700 -36.762 1.00 78.38 344 ARG A C 1
ATOM 2662 O O . ARG A 1 344 ? 14.308 11.504 -37.573 1.00 78.38 344 ARG A O 1
ATOM 2669 N N . THR A 1 345 ? 15.229 11.177 -35.537 1.00 78.44 345 THR A N 1
ATOM 2670 C CA . THR A 1 345 ? 14.207 10.275 -34.989 1.00 78.44 345 THR A CA 1
ATOM 2671 C C . THR A 1 345 ? 13.010 11.012 -34.383 1.00 78.44 345 THR A C 1
ATOM 2673 O O . THR A 1 345 ? 11.978 10.386 -34.157 1.00 78.44 345 THR A O 1
ATOM 2676 N N . PHE A 1 346 ? 13.106 12.332 -34.169 1.00 74.25 346 PHE A N 1
ATOM 2677 C CA . PHE A 1 346 ? 12.005 13.124 -33.624 1.00 74.25 346 PHE A CA 1
ATOM 2678 C C . PHE A 1 346 ? 10.882 13.307 -34.646 1.00 74.25 346 PHE A C 1
ATOM 2680 O O . PHE A 1 346 ? 11.093 13.741 -35.788 1.00 74.25 346 PHE A O 1
ATOM 2687 N N . ARG A 1 347 ? 9.651 13.046 -34.201 1.00 72.81 347 ARG A N 1
ATOM 2688 C CA . ARG A 1 347 ? 8.443 13.507 -34.892 1.00 72.81 347 ARG A CA 1
ATOM 2689 C C . ARG A 1 347 ? 8.261 15.012 -34.659 1.00 72.81 347 ARG A C 1
ATOM 2691 O O . ARG A 1 347 ? 8.654 15.505 -33.602 1.00 72.81 347 ARG A O 1
ATOM 2698 N N . PRO A 1 348 ? 7.595 15.745 -35.573 1.00 67.88 348 PRO A N 1
ATOM 2699 C CA . PRO A 1 348 ? 7.423 17.195 -35.446 1.00 67.88 348 PRO A CA 1
ATOM 2700 C C . PRO A 1 348 ? 6.892 17.638 -34.075 1.00 67.88 348 PRO A C 1
ATOM 2702 O O . PRO A 1 348 ? 7.476 18.503 -33.439 1.00 67.88 348 PRO A O 1
ATOM 2705 N N . LYS A 1 349 ? 5.858 16.961 -33.558 1.00 64.31 349 LYS A N 1
ATOM 2706 C CA . LYS A 1 349 ? 5.269 17.257 -32.241 1.00 64.31 349 LYS A CA 1
ATOM 2707 C C . LYS A 1 349 ? 6.246 17.062 -31.072 1.00 64.31 349 LYS A C 1
ATOM 2709 O O . LYS A 1 349 ? 6.197 17.810 -30.104 1.00 64.31 349 LYS A O 1
ATOM 2714 N N . GLU A 1 350 ? 7.109 16.052 -31.142 1.00 73.00 350 GLU A N 1
ATOM 2715 C CA . GLU A 1 350 ? 8.102 15.773 -30.096 1.00 73.00 350 GLU A CA 1
ATOM 2716 C C . GLU A 1 350 ? 9.180 16.852 -30.088 1.00 73.00 350 GLU A C 1
ATOM 2718 O O . GLU A 1 350 ? 9.541 17.346 -29.025 1.00 73.00 350 GLU A O 1
ATOM 2723 N N . LEU A 1 351 ? 9.637 17.255 -31.277 1.00 75.19 351 LEU A N 1
ATOM 2724 C CA . LEU A 1 351 ? 10.611 18.328 -31.432 1.00 75.19 351 LEU A CA 1
ATOM 2725 C C . LEU A 1 351 ? 10.041 19.663 -30.935 1.00 75.19 351 LEU A C 1
ATOM 2727 O O . LEU A 1 351 ? 10.705 20.369 -30.187 1.00 75.19 351 LEU A O 1
ATOM 2731 N N . THR A 1 352 ? 8.786 19.978 -31.266 1.00 69.12 352 THR A N 1
ATOM 2732 C CA . THR A 1 352 ? 8.106 21.174 -30.748 1.00 69.12 352 THR A CA 1
ATOM 2733 C C . THR A 1 352 ? 7.997 21.150 -29.223 1.00 69.12 352 THR A C 1
ATOM 2735 O O . THR A 1 352 ? 8.354 22.132 -28.580 1.00 69.12 352 THR A O 1
ATOM 2738 N N . ASN A 1 353 ? 7.553 20.038 -28.629 1.00 73.00 353 ASN A N 1
ATOM 2739 C CA . ASN A 1 353 ? 7.440 19.915 -27.172 1.00 73.00 353 ASN A CA 1
ATOM 2740 C C . ASN A 1 353 ? 8.795 20.070 -26.472 1.00 73.00 353 ASN A C 1
ATOM 2742 O O . ASN A 1 353 ? 8.880 20.737 -25.443 1.00 73.00 353 ASN A O 1
ATOM 2746 N N . LEU A 1 354 ? 9.845 19.467 -27.039 1.00 80.00 354 LEU A N 1
ATOM 2747 C CA . LEU A 1 354 ? 11.214 19.600 -26.557 1.00 80.00 354 LEU A CA 1
ATOM 2748 C C . LEU A 1 354 ? 11.619 21.081 -26.537 1.00 80.00 354 LEU A C 1
ATOM 2750 O O . LEU A 1 354 ? 11.977 21.604 -25.488 1.00 80.00 354 LEU A O 1
ATOM 2754 N N . LEU A 1 355 ? 11.493 21.777 -27.667 1.00 79.00 355 LEU A N 1
ATOM 2755 C CA . LEU A 1 355 ? 11.920 23.171 -27.803 1.00 79.00 355 LEU A CA 1
ATOM 2756 C C . LEU A 1 355 ? 11.107 24.135 -26.925 1.00 79.00 355 LEU A C 1
ATOM 2758 O O . LEU A 1 355 ? 11.682 25.015 -26.287 1.00 79.00 355 LEU A O 1
ATOM 2762 N N . GLN A 1 356 ? 9.793 23.932 -26.804 1.00 75.56 356 GLN A N 1
ATOM 2763 C CA . GLN A 1 356 ? 8.958 24.726 -25.896 1.00 75.56 356 GLN A CA 1
ATOM 2764 C C . GLN A 1 356 ? 9.333 24.519 -24.423 1.00 75.56 356 GLN A C 1
ATOM 2766 O O . GLN A 1 356 ? 9.206 25.442 -23.619 1.00 75.56 356 GLN A O 1
ATOM 2771 N N . ALA A 1 357 ? 9.799 23.326 -24.053 1.00 78.50 357 ALA A N 1
ATOM 2772 C CA . ALA A 1 357 ? 10.276 23.068 -22.703 1.00 78.50 357 ALA A CA 1
ATOM 2773 C C . ALA A 1 357 ? 11.556 23.846 -22.376 1.00 78.50 357 ALA A C 1
ATOM 2775 O O . ALA A 1 357 ? 11.660 24.429 -21.298 1.00 78.50 357 ALA A O 1
ATOM 2776 N N . PHE A 1 358 ? 12.500 23.887 -23.322 1.00 77.50 358 PHE A N 1
ATOM 2777 C CA . PHE A 1 358 ? 13.727 24.679 -23.209 1.00 77.50 358 PHE A CA 1
ATOM 2778 C C . PHE A 1 358 ? 13.434 26.182 -23.126 1.00 77.50 358 PHE A C 1
ATOM 2780 O O . PHE A 1 358 ? 14.037 26.870 -22.305 1.00 77.50 358 PHE A O 1
ATOM 2787 N N . ALA A 1 359 ? 12.481 26.682 -23.921 1.00 74.19 359 ALA A N 1
ATOM 2788 C CA . ALA A 1 359 ? 12.049 28.079 -23.866 1.00 74.19 359 ALA A CA 1
ATOM 2789 C C . ALA A 1 359 ? 11.489 28.444 -22.481 1.00 74.19 359 ALA A C 1
ATOM 2791 O O . ALA A 1 359 ? 11.933 29.409 -21.868 1.00 74.19 359 ALA A O 1
ATOM 2792 N N . ARG A 1 360 ? 10.601 27.607 -21.928 1.00 75.00 360 ARG A N 1
ATOM 2793 C CA . ARG A 1 360 ? 10.048 27.815 -20.579 1.00 75.00 360 ARG A CA 1
ATOM 2794 C C . ARG A 1 360 ? 11.118 27.825 -19.494 1.00 75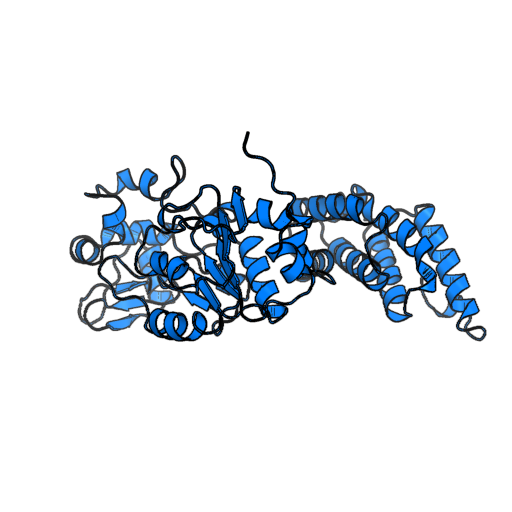.00 360 ARG A C 1
ATOM 2796 O O . ARG A 1 360 ? 11.093 28.699 -18.640 1.00 75.00 360 ARG A O 1
ATOM 2803 N N . ALA A 1 361 ? 12.057 26.881 -19.542 1.00 72.69 361 ALA A N 1
ATOM 2804 C CA . ALA A 1 361 ? 13.151 26.819 -18.575 1.00 72.69 361 ALA A CA 1
ATOM 2805 C C . ALA A 1 361 ? 14.077 28.049 -18.652 1.00 72.69 361 ALA A C 1
ATOM 2807 O O . ALA A 1 361 ? 14.611 28.486 -17.634 1.00 72.69 361 ALA A O 1
ATOM 2808 N N . LYS A 1 362 ? 14.254 28.627 -19.847 1.00 73.88 362 LYS A N 1
ATOM 2809 C CA . LYS A 1 362 ? 15.000 29.875 -20.053 1.00 73.88 362 LYS A CA 1
ATOM 2810 C C . LYS A 1 362 ? 14.248 31.085 -19.486 1.00 73.88 362 LYS A C 1
ATOM 2812 O O . LYS A 1 362 ? 14.851 31.880 -18.770 1.00 73.88 362 LYS A O 1
ATOM 2817 N N . ASP A 1 363 ? 12.948 31.204 -19.759 1.00 71.75 363 ASP A N 1
ATOM 2818 C CA . ASP A 1 363 ? 12.116 32.334 -19.311 1.00 71.75 363 ASP A CA 1
ATOM 2819 C C . ASP A 1 363 ? 12.017 32.435 -17.782 1.00 71.75 363 ASP A C 1
ATOM 2821 O O . ASP A 1 363 ? 11.871 33.526 -17.232 1.00 71.75 363 ASP A O 1
ATOM 2825 N N . THR A 1 364 ? 12.134 31.307 -17.079 1.00 68.50 364 THR A N 1
ATOM 2826 C CA . THR A 1 364 ? 12.113 31.245 -15.610 1.00 68.50 364 THR A CA 1
ATOM 2827 C C . THR A 1 364 ? 13.497 31.403 -14.972 1.00 68.50 364 THR A C 1
ATOM 2829 O O . THR A 1 364 ? 13.625 31.277 -13.756 1.00 68.50 364 THR A O 1
ATOM 2832 N N . GLY A 1 365 ? 14.546 31.655 -15.767 1.00 67.06 365 GLY A N 1
ATOM 2833 C CA . GLY A 1 365 ? 15.931 31.766 -15.294 1.00 67.06 365 GLY A CA 1
ATOM 2834 C C . GLY A 1 365 ? 16.567 30.436 -14.876 1.00 67.06 365 GLY A C 1
ATOM 2835 O O . GLY A 1 365 ? 17.691 30.423 -14.392 1.00 67.06 365 GLY A O 1
ATOM 2836 N N . SER A 1 366 ? 15.873 29.316 -15.087 1.00 61.91 366 SER A N 1
ATOM 2837 C CA . SER A 1 366 ? 16.296 27.962 -14.707 1.00 61.91 366 SER A CA 1
ATOM 2838 C C . SER A 1 366 ? 17.287 27.330 -15.690 1.00 61.91 366 SER A C 1
ATOM 2840 O O . SER A 1 366 ? 17.766 26.223 -15.459 1.00 61.91 366 SER A O 1
ATOM 2842 N N . LEU A 1 367 ? 17.571 28.003 -16.808 1.00 67.19 367 LEU A N 1
ATOM 2843 C CA . LEU A 1 367 ? 18.494 27.543 -17.833 1.00 67.19 367 LEU A CA 1
ATOM 2844 C C . LEU A 1 367 ? 19.258 28.712 -18.461 1.00 67.19 367 LEU A C 1
ATOM 2846 O O . LEU A 1 367 ? 18.665 29.609 -19.061 1.00 67.19 367 LEU A O 1
ATOM 2850 N N . GLN A 1 368 ? 20.589 28.651 -18.407 1.00 66.81 368 GLN A N 1
ATOM 2851 C CA . GLN A 1 368 ? 21.462 29.534 -19.182 1.00 66.81 368 GLN A CA 1
ATOM 2852 C C . GLN A 1 368 ? 21.778 28.922 -20.555 1.00 66.81 368 GLN A C 1
ATOM 2854 O O . GLN A 1 368 ? 21.803 27.700 -20.715 1.00 66.81 368 GLN A O 1
ATOM 2859 N N . MET A 1 369 ? 22.029 29.765 -21.564 1.00 64.62 369 MET A N 1
ATOM 2860 C CA . MET A 1 369 ? 22.436 29.292 -22.894 1.00 64.62 369 MET A CA 1
ATOM 2861 C C . MET A 1 369 ? 23.774 28.556 -22.825 1.00 64.62 369 MET A C 1
ATOM 2863 O O . MET A 1 369 ? 24.825 29.171 -22.664 1.00 64.62 369 MET A O 1
ATOM 2867 N N . ALA A 1 370 ? 23.716 27.234 -22.977 1.00 67.00 370 ALA A N 1
ATOM 2868 C CA . ALA A 1 370 ? 24.875 26.358 -23.066 1.00 67.00 370 ALA A CA 1
ATOM 2869 C C . ALA A 1 370 ? 25.159 25.961 -24.532 1.00 67.00 370 ALA A C 1
ATOM 2871 O O . ALA A 1 370 ? 24.218 25.877 -25.332 1.00 67.00 370 ALA A O 1
ATOM 2872 N N . PRO A 1 371 ? 26.420 25.655 -24.898 1.00 70.69 371 PRO A N 1
ATOM 2873 C CA . PRO A 1 371 ? 26.792 25.265 -26.262 1.00 70.69 371 PRO A CA 1
ATOM 2874 C C . PRO A 1 371 ? 25.987 24.081 -26.815 1.00 70.69 371 PRO A C 1
ATOM 2876 O O . PRO A 1 371 ? 25.651 24.061 -27.997 1.00 70.69 371 PRO A O 1
ATOM 2879 N N . GLU A 1 372 ? 25.629 23.112 -25.966 1.00 69.69 372 GLU A N 1
ATOM 2880 C CA . GLU A 1 372 ? 24.836 21.945 -26.369 1.00 69.69 372 GLU A CA 1
ATOM 2881 C C . GLU A 1 372 ? 23.414 22.324 -26.813 1.00 69.69 372 GLU A C 1
ATOM 2883 O O . GLU A 1 372 ? 22.866 21.725 -27.739 1.00 69.69 372 GLU A O 1
ATOM 2888 N N . LEU A 1 373 ? 22.820 23.346 -26.191 1.00 68.62 373 LEU A N 1
ATOM 2889 C CA . LEU A 1 373 ? 21.500 23.841 -26.570 1.00 68.62 373 LEU A CA 1
ATOM 2890 C C . LEU A 1 373 ? 21.554 24.651 -27.865 1.00 68.62 373 LEU A C 1
ATOM 2892 O O . LEU A 1 373 ? 20.671 24.519 -28.709 1.00 68.62 373 LEU A O 1
ATOM 2896 N N . GLN A 1 374 ? 22.606 25.448 -28.051 1.00 71.56 374 GLN A N 1
ATOM 2897 C CA . GLN A 1 374 ? 22.816 26.165 -29.303 1.00 71.56 374 GLN A CA 1
ATOM 2898 C C . GLN A 1 374 ? 22.977 25.189 -30.478 1.00 71.56 374 GLN A C 1
ATOM 2900 O O . GLN A 1 374 ? 22.320 25.350 -31.505 1.00 71.56 374 GLN A O 1
ATOM 2905 N N . GLN A 1 375 ? 23.747 24.113 -30.292 1.00 75.00 375 GLN A N 1
ATOM 2906 C CA . GLN A 1 375 ? 23.861 23.042 -31.284 1.00 75.00 375 GLN A CA 1
ATOM 2907 C C . GLN A 1 375 ? 22.526 22.344 -31.561 1.00 75.00 375 GLN A C 1
ATOM 2909 O O . GLN A 1 375 ? 22.205 22.090 -32.722 1.00 75.00 375 GLN A O 1
ATOM 2914 N N . LEU A 1 376 ? 21.730 22.049 -30.525 1.00 77.31 376 LEU A N 1
ATOM 2915 C CA . LEU A 1 376 ? 20.400 21.465 -30.704 1.00 77.31 376 LEU A CA 1
ATOM 2916 C C . LEU A 1 376 ? 19.497 22.383 -31.540 1.00 77.31 376 LEU A C 1
ATOM 2918 O O . LEU A 1 376 ? 18.812 21.896 -32.439 1.00 77.31 376 LEU A O 1
ATOM 2922 N N . LEU A 1 377 ? 19.497 23.691 -31.268 1.00 74.50 377 LEU A N 1
ATOM 2923 C CA . LEU A 1 377 ? 18.689 24.675 -31.994 1.00 74.50 377 LEU A CA 1
ATOM 2924 C C . LEU A 1 377 ? 19.117 24.781 -33.462 1.00 74.50 377 LEU A C 1
ATOM 2926 O O . LEU A 1 377 ? 18.280 24.639 -34.354 1.00 74.50 377 LEU A O 1
ATOM 2930 N N . GLU A 1 378 ? 20.414 24.946 -33.724 1.00 74.94 378 GLU A N 1
ATOM 2931 C CA . GLU A 1 378 ? 20.970 25.019 -35.082 1.00 74.94 378 GLU A CA 1
ATOM 2932 C C . GLU A 1 378 ? 20.662 23.747 -35.888 1.00 74.94 378 GLU A C 1
ATOM 2934 O O . GLU A 1 378 ? 20.219 23.804 -37.041 1.00 74.94 378 GLU A O 1
ATOM 2939 N N . ALA A 1 379 ? 20.824 22.577 -35.269 1.00 75.38 379 ALA A N 1
ATOM 2940 C CA . ALA A 1 379 ? 20.546 21.301 -35.912 1.00 75.38 379 ALA A CA 1
ATOM 2941 C C . ALA A 1 379 ? 19.035 21.039 -36.091 1.00 75.38 379 ALA A C 1
ATOM 2943 O O . ALA A 1 379 ? 18.634 20.410 -37.077 1.00 75.38 379 ALA A O 1
ATOM 2944 N N . SER A 1 380 ? 18.183 21.560 -35.201 1.00 70.25 380 SER A N 1
ATOM 2945 C CA . SER A 1 380 ? 16.720 21.519 -35.348 1.00 70.25 380 SER A CA 1
ATOM 2946 C C . SER A 1 380 ? 16.260 22.366 -36.534 1.00 70.25 380 SER A C 1
ATOM 2948 O O . SER A 1 380 ? 15.507 21.870 -37.370 1.00 70.25 380 SER A O 1
ATOM 2950 N N . VAL A 1 381 ? 16.772 23.597 -36.662 1.00 70.62 381 VAL A N 1
ATOM 2951 C CA . VAL A 1 381 ? 16.501 24.495 -37.800 1.00 70.62 381 VAL A CA 1
ATOM 2952 C C . VAL A 1 381 ? 16.880 23.824 -39.117 1.00 70.62 381 VAL A C 1
ATOM 2954 O O . VAL A 1 381 ? 16.071 23.775 -40.044 1.00 70.62 381 VAL A O 1
ATOM 2957 N N . LYS A 1 382 ? 18.076 23.228 -39.181 1.00 71.12 382 LYS A N 1
ATOM 2958 C CA . LYS A 1 382 ? 18.532 22.496 -40.366 1.00 71.12 382 LYS A CA 1
ATOM 2959 C C . LYS A 1 382 ? 17.623 21.309 -40.701 1.00 71.12 382 LYS A C 1
ATOM 2961 O O . LYS A 1 382 ? 17.254 21.125 -41.855 1.00 71.12 382 LYS A O 1
ATOM 2966 N N . THR A 1 383 ? 17.221 20.532 -39.695 1.00 69.19 383 THR A N 1
ATOM 2967 C CA . THR A 1 383 ? 16.336 19.370 -39.882 1.00 69.19 383 THR A CA 1
ATOM 2968 C C . THR A 1 383 ? 14.949 19.779 -40.385 1.00 69.19 383 THR A C 1
ATOM 2970 O O . THR A 1 383 ? 14.361 19.071 -41.204 1.00 69.19 383 THR A O 1
ATOM 2973 N N . VAL A 1 384 ? 14.409 20.908 -39.914 1.00 65.94 384 VAL A N 1
ATOM 2974 C CA . VAL A 1 384 ? 13.120 21.424 -40.396 1.00 65.94 384 VAL A CA 1
ATOM 2975 C C . VAL A 1 384 ? 13.242 21.945 -41.826 1.00 65.94 384 VAL A C 1
ATOM 2977 O O . VAL A 1 384 ? 12.417 21.571 -42.652 1.00 65.94 384 VAL A O 1
ATOM 2980 N N . ALA A 1 385 ? 14.298 22.696 -42.151 1.00 67.75 385 ALA A N 1
ATOM 2981 C CA . ALA A 1 385 ? 14.555 23.166 -43.514 1.00 67.75 385 ALA A CA 1
ATOM 2982 C C . ALA A 1 385 ? 14.726 22.007 -44.520 1.00 67.75 385 ALA A C 1
ATOM 2984 O O . ALA A 1 385 ? 14.251 22.088 -45.647 1.00 67.75 385 ALA A O 1
ATOM 2985 N N . GLU A 1 386 ? 15.346 20.894 -44.108 1.00 68.88 386 GLU A N 1
ATOM 2986 C CA . GLU A 1 386 ? 15.464 19.678 -44.930 1.00 68.88 386 GLU A CA 1
ATOM 2987 C C . GLU A 1 386 ? 14.111 18.970 -45.151 1.00 68.88 386 GLU A C 1
ATOM 2989 O O . GLU A 1 386 ? 13.880 18.400 -46.217 1.00 68.88 386 GLU A O 1
ATOM 2994 N N . LYS A 1 387 ? 13.214 18.977 -44.153 1.00 64.62 387 LYS A N 1
ATOM 2995 C CA . LYS A 1 387 ? 11.903 18.299 -44.219 1.00 64.62 387 LYS A CA 1
ATOM 2996 C C . LYS A 1 387 ? 10.784 19.171 -44.804 1.00 64.62 387 LYS A C 1
ATOM 2998 O O . LYS A 1 387 ? 9.773 18.622 -45.238 1.00 64.62 387 LYS A O 1
ATOM 3003 N N . ALA A 1 388 ? 10.945 20.490 -44.792 1.00 63.00 388 ALA A N 1
ATOM 3004 C CA . ALA A 1 388 ? 9.974 21.477 -45.253 1.00 63.00 388 ALA A CA 1
ATOM 3005 C C . ALA A 1 388 ? 10.701 22.643 -45.962 1.00 63.00 388 ALA A C 1
ATOM 3007 O O . ALA A 1 388 ? 10.825 23.725 -45.387 1.00 63.00 388 ALA A O 1
ATOM 3008 N N . PRO A 1 389 ? 11.191 22.434 -47.200 1.00 62.88 389 PRO A N 1
ATOM 3009 C CA . PRO A 1 389 ? 12.036 23.400 -47.915 1.00 62.88 389 PRO A CA 1
ATOM 3010 C C . PRO A 1 389 ? 11.340 24.729 -48.252 1.00 62.88 389 PRO A C 1
ATOM 3012 O O . PRO A 1 389 ? 12.021 25.719 -48.501 1.00 62.88 389 PRO A O 1
ATOM 3015 N N . ASP A 1 390 ? 10.005 24.761 -48.218 1.00 67.56 390 ASP A N 1
ATOM 3016 C CA . ASP A 1 390 ? 9.190 25.952 -48.492 1.00 67.56 390 ASP A CA 1
ATOM 3017 C C . ASP A 1 390 ? 8.859 26.778 -47.229 1.00 67.56 390 ASP A C 1
ATOM 3019 O O . ASP A 1 390 ? 8.126 27.762 -47.304 1.00 67.56 390 ASP A O 1
ATOM 3023 N N . CYS A 1 391 ? 9.353 26.376 -46.052 1.00 56.66 391 CYS A N 1
ATOM 3024 C CA . CYS A 1 391 ? 9.100 27.050 -44.777 1.00 56.66 391 CYS A CA 1
ATOM 3025 C C . CYS A 1 391 ? 10.306 27.921 -44.384 1.00 56.66 391 CYS A C 1
ATOM 3027 O O . CYS A 1 391 ? 11.413 27.394 -44.264 1.00 56.66 391 CYS A O 1
ATOM 3029 N N . ASP A 1 392 ? 10.118 29.234 -44.157 1.00 56.72 392 ASP A N 1
ATOM 3030 C CA . ASP A 1 392 ? 11.166 30.073 -43.551 1.00 56.72 392 ASP A CA 1
ATOM 3031 C C . ASP A 1 392 ? 11.304 29.660 -42.075 1.00 56.72 392 ASP A C 1
ATOM 3033 O O . ASP A 1 392 ? 10.338 29.763 -41.313 1.00 56.72 392 ASP A O 1
ATOM 3037 N N . PRO A 1 393 ? 12.481 29.200 -41.618 1.00 48.31 393 PRO A N 1
ATOM 3038 C CA . PRO A 1 393 ? 12.669 28.804 -40.227 1.00 48.31 393 PRO A CA 1
ATOM 3039 C C . PRO A 1 393 ? 12.380 29.917 -39.207 1.00 48.31 393 PRO A C 1
ATOM 3041 O O . PRO A 1 393 ? 12.150 29.620 -38.035 1.00 48.31 393 PRO A O 1
ATOM 3044 N N . ARG A 1 394 ? 12.370 31.190 -39.633 1.00 53.34 394 ARG A N 1
ATOM 3045 C CA . ARG A 1 394 ? 11.974 32.341 -38.806 1.00 53.34 394 ARG A CA 1
ATOM 3046 C C . ARG A 1 394 ? 10.470 32.384 -38.515 1.00 53.34 394 ARG A C 1
ATOM 3048 O O . ARG A 1 394 ? 10.089 32.924 -37.480 1.00 53.34 394 ARG A O 1
ATOM 3055 N N . ASP A 1 395 ? 9.641 31.753 -39.345 1.00 48.75 395 ASP A N 1
ATOM 3056 C CA . ASP A 1 395 ? 8.183 31.677 -39.163 1.00 48.75 395 ASP A CA 1
ATOM 3057 C C . ASP A 1 395 ? 7.764 30.632 -38.113 1.00 48.75 395 ASP A C 1
ATOM 3059 O O . ASP A 1 395 ? 6.601 30.561 -37.719 1.00 48.75 395 ASP A O 1
ATOM 3063 N N . LEU A 1 396 ? 8.706 29.817 -37.621 1.00 49.72 396 LEU A N 1
ATOM 3064 C CA . LEU A 1 396 ? 8.438 28.780 -36.620 1.00 49.72 396 LEU A CA 1
ATOM 3065 C C . LEU A 1 396 ? 8.356 29.318 -35.179 1.00 49.72 396 LEU A C 1
ATOM 3067 O O . LEU A 1 396 ? 8.000 28.552 -34.287 1.00 49.72 396 LEU A O 1
ATOM 3071 N N . CYS A 1 397 ? 8.663 30.602 -34.939 1.00 40.31 397 CYS A N 1
ATOM 3072 C CA . CYS A 1 397 ? 8.645 31.245 -33.613 1.00 40.31 397 CYS A CA 1
ATOM 3073 C C . CYS A 1 397 ? 9.302 30.394 -32.500 1.00 40.31 397 CYS A C 1
ATOM 3075 O O . CYS A 1 397 ? 8.700 30.160 -31.454 1.00 40.31 397 CYS A O 1
ATOM 3077 N N . ILE A 1 398 ? 10.530 29.905 -32.725 1.00 42.06 398 ILE A N 1
ATOM 3078 C CA . ILE A 1 398 ? 11.289 29.091 -31.749 1.00 42.06 398 ILE A CA 1
ATOM 3079 C C . ILE A 1 398 ? 12.443 29.888 -31.097 1.00 42.06 398 ILE A C 1
ATOM 3081 O O . ILE A 1 398 ? 13.494 29.325 -30.796 1.00 42.06 398 ILE A O 1
ATOM 3085 N N . LEU A 1 399 ? 12.289 31.197 -30.877 1.00 37.09 399 LEU A N 1
ATOM 3086 C CA . LEU A 1 399 ? 13.281 32.004 -30.148 1.00 37.09 399 LEU A CA 1
ATOM 3087 C C . LEU A 1 399 ? 12.663 32.807 -29.015 1.00 37.09 399 LEU A C 1
ATOM 3089 O O . LEU A 1 399 ? 11.635 33.468 -29.282 1.00 37.09 399 LEU A O 1
#

Foldseek 3Di:
DPDDDPLCPAPVLVCLLVVVAQQEEEEEEDLQQVVLVDADQDDPPTHPLVVLVVVVDPGSQLLQAPVSCQVPVLSVLQVCLVLAQDDGEGALLLLLQVLCVVLNRYNAYEYCDQNCNNVNSVPDPNRYFNQQAYLQWKAFPPPRDTDHSVVSNVCSNVSHFDADPVRGTMDGSGHGPVDDTDPCCVVCLVPSLVPGQEYEYEADLLPDPPSSCSLVSRPPNREYEYEEQDDRPSNPDDPSYHYHHDRRNCSCVVSCSSCSSVPPAPLLVVLQVCLVVLPQQCQVVVLVSLVVCLVVLPPPHALLSLLSNLLSLLSSLQHPSNLVSLLVRCRLLSSLQSCLVRVLRDDPVSLVSNLVSVVSNVVSVSDDDDPSNVSSVVSNLVSCCVVPVPDDSVVVPSD